Protein AF-0000000072409996 (afdb_homodimer)

pLDDT: mean 92.05, std 8.61, range [37.59, 98.31]

Foldseek 3Di:
DVVVVVVVVVVLLLVLLVVLQLVVLVPHALVPDWLVNSCVSSVHDSVVVVVPAPTSVRSVVVVLVVLLVVLLVLLQVDDLVVCVPPQRVSQLVVLVSCVVVVSVLLRCVHDNHDPVSVVSSLCSCCVRHQLNNLCVLAPPCVPVSVVLSVCLSVVVSVLSNVCSVVPVPDHSRVVSNVSSVVSNVVSNVPSDD/DVVVVVVVVVVLLLVLLVVLQLVVLVPHALVPDWLVSSCVSSVHDSVVVVVPADTSVRSVVVVLVVLLVVLLVLLQVDDLVVCVPPQRVSQLVVLVSCVVVVSVLLRCVHDNHDPVSVVSSLCSCCVRHQLNNLCVLPPPCVPVSVVLSVCLSVVVSVLSNVCSVVVVPDHSRVVSNVSSVVSNVVSNVPSDD

Solvent-accessible surface area (backbone atoms only — not comparable to full-atom values): 20558 Å² total; per-residue (Å²): 114,70,66,59,49,50,50,48,51,49,49,49,51,51,48,34,45,50,54,26,48,52,56,51,36,74,75,40,45,64,88,75,49,47,58,66,60,43,22,59,64,35,71,48,56,60,71,60,48,55,74,78,31,90,46,52,65,50,48,49,51,49,54,51,50,52,50,50,52,51,51,48,49,56,35,64,73,49,59,54,74,60,45,70,51,74,82,24,57,59,46,22,50,50,40,42,52,46,59,77,36,39,69,58,48,53,40,50,67,35,94,58,29,48,68,70,55,48,52,50,54,48,46,46,48,38,74,52,35,48,53,62,36,42,43,71,64,42,66,90,41,63,69,60,46,53,47,47,50,38,22,48,49,52,4,50,51,40,28,51,52,50,41,51,74,65,63,50,77,57,51,37,60,55,51,18,44,53,54,43,49,27,50,49,39,17,56,54,72,67,57,69,135,115,68,66,60,48,51,49,50,50,51,50,49,51,53,50,34,45,50,52,26,50,52,58,49,36,75,75,39,45,63,88,74,49,48,58,67,60,42,22,58,64,35,70,49,55,61,70,62,48,57,75,78,32,90,46,51,64,50,48,51,51,49,54,50,49,53,52,51,50,52,50,49,50,57,35,64,73,47,59,53,74,61,46,72,45,78,84,25,56,61,47,21,51,49,41,43,52,46,60,77,37,39,70,58,48,53,40,50,67,35,93,57,29,49,68,71,54,48,51,49,54,48,46,45,49,38,74,54,36,48,52,62,34,42,43,71,65,42,64,93,41,63,69,58,47,52,47,48,49,38,22,48,49,53,5,50,51,38,28,51,52,50,40,54,74,65,63,49,80,56,52,35,60,54,51,18,46,53,53,43,49,28,52,51,38,16,56,53,70,67,57,68,134

Organism: NCBI:txid2714355

Sequence (386 aa):
MHGTTIDRRVKKTKKQLRLALMHLMTQKSAKSISVRELAEQADINRSTFYIHYKDVNDLLLHLEDEMAERLSELCRRHDPKDSMTGGYPFLTDLYAFIQENADLCKVLLGGYGDRAYTERICRILRDDFIEAYLSLLCPGDREKIHYFCAFIVPGNLMLALRWLQDGTRESPEEIARFAGQFINSGVQSFAGRMHGTTIDRRVKKTKKQLRLALMHLMTQKSAKSISVRELAEQADINRSTFYIHYKDVNDLLLHLEDEMAERLSELCRRHDPKDSMTGGYPFLTDLYAFIQENADLCKVLLGGYGDRAYTERICRILRDDFIEAYLSLLCPGDREKIHYFCAFIVPGNLMLALRWLQDGTRESPEEIARFAGQFINSGVQSFAGR

Secondary structure (DSSP, 8-state):
-HHHHHHHHHHHHHHHHHHHHHHHTTTS-GGG--HHHHHHHHT--HHHHHHH-SSHHHHHHHHHHHHHHHHHHHHHTS-GGGGSSTT-HHHHHHHHHHHHTHHHHHHHSSTTS-HHHHHHHHHHHIIIIIHHHHHHHSTT-HHHHHHHHHHHHHHHHHHHHHHHHTT--S-HHHHHHHHHHHHHHHHHTTS--/-HHHHHHHHHHHHHHHHHHHHHHHTTTS-GGG--HHHHHHHHT--HHHHHHH-SSHHHHHHHHHHHHHHHHHHHHHTS-GGGGGSTT-HHHHHHHHHHHHTHHHHHHHSSTTS-HHHHHHHHHHHIIIIIHHHHHHHSTT-HHHHHHHHHHHHHHHHHHHHHHHHTT--S-HHHHHHHHHHHHHHHHHTTS--

Radius of gyration: 23.75 Å; Cα contacts (8 Å, |Δi|>4): 408; chains: 2; bounding box: 60×83×44 Å

Nearest PDB structures (foldseek):
  3qpl-assembly1_A  TM=6.590E-01  e=5.597E-03  Mycobacterium tuberculosis
  5ydp-assembly1_A  TM=4.811E-01  e=1.590E-03  Dietzia sp. DQ12-45-1b
  6sy6-assembly1_A  TM=4.920E-01  e=2.634E-02  Escherichia coli
  3zqg-assembly1_A  TM=4.413E-01  e=1.157E-02  Escherichia coli
  1a6i-assembly1_A-2  TM=4.061E-01  e=1.102E-02  Escherichia coli

InterPro domains:
  IPR009057 Homedomain-like superfamily [SSF46689] (7-74)
  IPR039532 Transcriptional regulator TetR, C-terminal, Firmicutes type [PF14278] (89-184)
  IPR050624 Nucleoid occlusion factor SlmA/HTH-type transcriptional regulator [PTHR43479] (5-189)

Structure (mmCIF, N/CA/C/O backbone):
data_AF-0000000072409996-model_v1
#
loop_
_entity.id
_entity.type
_entity.pdbx_description
1 polymer 'TetR family transcriptional regulator'
#
loop_
_atom_site.group_PDB
_atom_site.id
_atom_site.type_symbol
_atom_site.label_atom_id
_atom_site.label_alt_id
_atom_site.label_comp_id
_atom_site.label_asym_id
_atom_site.label_entity_id
_atom_site.label_seq_id
_atom_site.pdbx_PDB_ins_code
_atom_site.Cartn_x
_atom_site.Cartn_y
_atom_site.Cartn_z
_atom_site.occupancy
_atom_site.B_iso_or_equiv
_atom_site.auth_seq_id
_atom_site.auth_comp_id
_atom_site.auth_asym_id
_atom_site.auth_atom_id
_atom_site.pdbx_PDB_model_num
ATOM 1 N N . MET A 1 1 ? -12.516 -43.5 -17.672 1 54 1 MET A N 1
ATOM 2 C CA . MET A 1 1 ? -12.781 -42.625 -18.812 1 54 1 MET A CA 1
ATOM 3 C C . MET A 1 1 ? -13.789 -41.531 -18.453 1 54 1 MET A C 1
ATOM 5 O O . MET A 1 1 ? -13.656 -40.406 -18.891 1 54 1 MET A O 1
ATOM 9 N N . HIS A 1 2 ? -14.93 -41.812 -17.672 1 60.34 2 HIS A N 1
ATOM 10 C CA . HIS A 1 2 ? -15.977 -40.906 -17.219 1 60.34 2 HIS A CA 1
ATOM 11 C C . HIS A 1 2 ? -15.438 -39.906 -16.188 1 60.34 2 HIS A C 1
ATOM 13 O O . HIS A 1 2 ? -15.758 -38.719 -16.25 1 60.34 2 HIS A O 1
ATOM 19 N N . GLY A 1 3 ? -14.531 -40.406 -15.367 1 62.22 3 GLY A N 1
ATOM 20 C CA . GLY A 1 3 ? -13.914 -39.562 -14.344 1 62.22 3 GLY A CA 1
ATOM 21 C C . GLY A 1 3 ? -13.039 -38.469 -14.906 1 62.22 3 GLY A C 1
ATOM 22 O O . GLY A 1 3 ? -13.07 -37.344 -14.414 1 62.22 3 GLY A O 1
ATOM 23 N N . THR A 1 4 ? -12.328 -38.844 -15.93 1 70.31 4 THR A N 1
ATOM 24 C CA . THR A 1 4 ? -11.414 -37.906 -16.562 1 70.31 4 THR A CA 1
ATOM 25 C C . THR A 1 4 ? -12.18 -36.812 -17.312 1 70.31 4 THR A C 1
ATOM 27 O O . THR A 1 4 ? -11.781 -35.656 -17.312 1 70.31 4 THR A O 1
ATOM 30 N N . THR A 1 5 ? -13.242 -37.281 -17.938 1 71.88 5 THR A N 1
ATOM 31 C CA . THR A 1 5 ? -14.047 -36.344 -18.703 1 71.88 5 THR A CA 1
ATOM 32 C C . THR A 1 5 ? -14.75 -35.344 -17.781 1 71.88 5 THR A C 1
ATOM 34 O O . THR A 1 5 ? -14.82 -34.156 -18.078 1 71.88 5 THR A O 1
ATOM 37 N N . ILE A 1 6 ? -15.25 -35.906 -16.672 1 71.19 6 ILE A N 1
ATOM 38 C CA . ILE A 1 6 ? -15.93 -35.062 -15.688 1 71.19 6 ILE A CA 1
ATOM 39 C C . ILE A 1 6 ? -14.953 -34.031 -15.125 1 71.19 6 ILE A C 1
ATOM 41 O O . ILE A 1 6 ? -15.297 -32.844 -14.977 1 71.19 6 ILE A O 1
ATOM 45 N N . ASP A 1 7 ? -13.844 -34.562 -15.016 1 79.38 7 ASP A N 1
ATOM 46 C CA . ASP A 1 7 ? -12.797 -33.719 -14.469 1 79.38 7 ASP A CA 1
ATOM 47 C C . ASP A 1 7 ? -12.469 -32.562 -15.43 1 79.38 7 ASP A C 1
ATOM 49 O O . ASP A 1 7 ? -12.32 -31.422 -15.016 1 79.38 7 ASP A O 1
ATOM 53 N N . ARG A 1 8 ? -12.516 -32.938 -16.719 1 86.06 8 ARG A N 1
ATOM 54 C CA . ARG A 1 8 ? -12.227 -31.922 -17.734 1 86.06 8 ARG A CA 1
ATOM 55 C C . ARG A 1 8 ? -13.352 -30.906 -17.828 1 86.06 8 ARG A C 1
ATOM 57 O O . ARG A 1 8 ? -13.094 -29.703 -18.031 1 86.06 8 ARG A O 1
ATOM 64 N N . ARG A 1 9 ? -14.539 -31.375 -17.75 1 88 9 ARG A N 1
ATOM 65 C CA . ARG A 1 9 ? -15.688 -30.469 -17.828 1 88 9 ARG A CA 1
ATOM 66 C C . ARG A 1 9 ? -15.703 -29.516 -16.641 1 88 9 ARG A C 1
ATOM 68 O O . ARG A 1 9 ? -16.016 -28.328 -16.797 1 88 9 ARG A O 1
ATOM 75 N N . VAL A 1 10 ? -15.398 -30.094 -15.547 1 90.31 10 VAL A N 1
ATOM 76 C CA . VAL A 1 10 ? -15.375 -29.281 -14.328 1 90.31 10 VAL A CA 1
ATOM 77 C C . VAL A 1 10 ? -14.297 -28.203 -14.445 1 90.31 10 VAL A C 1
ATOM 79 O O . VAL A 1 10 ? -14.531 -27.047 -14.125 1 90.31 10 VAL A O 1
ATOM 82 N N . LYS A 1 11 ? -13.188 -28.625 -14.969 1 92.25 11 LYS A N 1
ATOM 83 C CA . LYS A 1 11 ? -12.086 -27.688 -15.141 1 92.25 11 LYS A CA 1
ATOM 84 C C . LYS A 1 11 ? -12.453 -26.594 -16.125 1 92.25 11 LYS A C 1
ATOM 86 O O . LYS A 1 11 ? -12.109 -25.422 -15.922 1 92.25 11 LYS A O 1
ATOM 91 N N . LYS A 1 12 ? -13.102 -27 -17.141 1 93.44 12 LYS A N 1
ATOM 92 C CA . LYS A 1 12 ? -13.539 -26.031 -18.141 1 93.44 12 LYS A CA 1
ATOM 93 C C . LYS A 1 12 ? -14.516 -25.031 -17.531 1 93.44 12 LYS A C 1
ATOM 95 O O . LYS A 1 12 ? -14.383 -23.828 -17.734 1 93.44 12 LYS A O 1
ATOM 100 N N . THR A 1 13 ? -15.469 -25.562 -16.781 1 94.19 13 THR A N 1
ATOM 101 C CA . THR A 1 13 ? -16.469 -24.719 -16.141 1 94.19 13 THR A CA 1
ATOM 102 C C . THR A 1 13 ? -15.797 -23.734 -15.188 1 94.19 13 THR A C 1
ATOM 104 O O . THR A 1 13 ? -16.109 -22.531 -15.203 1 94.19 13 THR A O 1
ATOM 107 N N . LYS A 1 14 ? -14.891 -24.219 -14.438 1 94.5 14 LYS A N 1
ATOM 108 C CA . LYS A 1 14 ? -14.211 -23.375 -13.469 1 94.5 14 LYS A CA 1
ATOM 109 C C . LYS A 1 14 ? -13.406 -22.281 -14.172 1 94.5 14 LYS A C 1
ATOM 111 O O . LYS A 1 14 ? -13.375 -21.125 -13.711 1 94.5 14 LYS A O 1
ATOM 116 N N . LYS A 1 15 ? -12.82 -22.641 -15.242 1 94.62 15 LYS A N 1
ATOM 117 C CA . LYS A 1 15 ? -12.062 -21.672 -16.016 1 94.62 15 LYS A CA 1
ATOM 118 C C . LYS A 1 15 ? -12.984 -20.594 -16.594 1 94.62 15 LYS A C 1
ATOM 120 O O . LYS A 1 15 ? -12.656 -19.406 -16.578 1 94.62 15 LYS A O 1
ATOM 125 N N . GLN A 1 16 ? -14.062 -21 -17.094 1 96.19 16 GLN A N 1
ATOM 126 C CA . GLN A 1 16 ? -15.039 -20.078 -17.656 1 96.19 16 GLN A CA 1
ATOM 127 C C . GLN A 1 16 ? -15.555 -19.109 -16.594 1 96.19 16 GLN A C 1
ATOM 129 O O . GLN A 1 16 ? -15.688 -17.906 -16.859 1 96.19 16 GLN A O 1
ATOM 134 N N . LEU A 1 17 ? -15.828 -19.641 -15.477 1 96.25 17 LEU A N 1
ATOM 135 C CA . LEU A 1 17 ? -16.344 -18.828 -14.375 1 96.25 17 LEU A CA 1
ATOM 136 C C . LEU A 1 17 ? -15.281 -17.844 -13.891 1 96.25 17 LEU A C 1
ATOM 138 O O . LEU A 1 17 ? -15.594 -16.688 -13.609 1 96.25 17 LEU A O 1
ATOM 142 N N . ARG A 1 18 ? -14.109 -18.328 -13.805 1 94.88 18 ARG A N 1
ATOM 143 C CA . ARG A 1 18 ? -13 -17.469 -13.414 1 94.88 18 ARG A CA 1
ATOM 144 C C . ARG A 1 18 ? -12.859 -16.297 -14.383 1 94.88 18 ARG A C 1
ATOM 146 O O . ARG A 1 18 ? -12.797 -15.133 -13.953 1 94.88 18 ARG A O 1
ATOM 153 N N . LEU A 1 19 ? -12.859 -16.594 -15.625 1 95 19 LEU A N 1
ATOM 154 C CA . LEU A 1 19 ? -12.68 -15.562 -16.641 1 95 19 LEU A CA 1
ATOM 155 C C . LEU A 1 19 ? -13.836 -14.57 -16.641 1 95 19 LEU A C 1
ATOM 157 O O . LEU A 1 19 ? -13.625 -13.359 -16.75 1 95 19 LEU A O 1
ATOM 161 N N . ALA A 1 20 ? -14.961 -15.102 -16.469 1 96.62 20 ALA A N 1
ATOM 162 C CA . ALA A 1 20 ? -16.156 -14.258 -16.422 1 96.62 20 ALA A CA 1
ATOM 163 C C . ALA A 1 20 ? -16.125 -13.328 -15.219 1 96.62 20 ALA A C 1
ATOM 165 O O . ALA A 1 20 ? -16.406 -12.133 -15.336 1 96.62 20 ALA A O 1
ATOM 166 N N . LEU A 1 21 ? -15.805 -13.891 -14.078 1 95.88 21 LEU A N 1
ATOM 167 C CA . LEU A 1 21 ? -15.758 -13.086 -12.859 1 95.88 21 LEU A CA 1
ATOM 168 C C . LEU A 1 21 ? -14.703 -12 -12.961 1 95.88 21 LEU A C 1
ATOM 170 O O . LEU A 1 21 ? -14.945 -10.844 -12.602 1 95.88 21 LEU A O 1
ATOM 174 N N . MET A 1 22 ? -13.555 -12.328 -13.453 1 93.31 22 MET A N 1
ATOM 175 C CA . MET A 1 22 ? -12.477 -11.352 -13.602 1 93.31 22 MET A CA 1
ATOM 176 C C . MET A 1 22 ? -12.883 -10.234 -14.555 1 93.31 22 MET A C 1
ATOM 178 O O . MET A 1 22 ? -12.602 -9.062 -14.297 1 93.31 22 MET A O 1
ATOM 182 N N . HIS A 1 23 ? -13.516 -10.602 -15.586 1 94.12 23 HIS A N 1
ATOM 183 C CA . HIS A 1 23 ? -13.992 -9.602 -16.531 1 94.12 23 HIS A CA 1
ATOM 184 C C . HIS A 1 23 ? -14.992 -8.656 -15.883 1 94.12 23 HIS A C 1
ATOM 186 O O . HIS A 1 23 ? -14.859 -7.434 -15.992 1 94.12 23 HIS A O 1
ATOM 192 N N . LEU A 1 24 ? -15.922 -9.18 -15.188 1 95.62 24 LEU A N 1
ATOM 193 C CA . LEU A 1 24 ? -16.953 -8.375 -14.562 1 95.62 24 LEU A CA 1
ATOM 194 C C . LEU A 1 24 ? -16.375 -7.48 -13.477 1 95.62 24 LEU A C 1
ATOM 196 O O . LEU A 1 24 ? -16.797 -6.332 -13.312 1 95.62 24 LEU A O 1
ATOM 200 N N . MET A 1 25 ? -15.398 -7.992 -12.836 1 93.75 25 MET A N 1
ATOM 201 C CA . MET A 1 25 ? -14.812 -7.266 -11.711 1 93.75 25 MET A CA 1
ATOM 202 C C . MET A 1 25 ? -13.906 -6.145 -12.203 1 93.75 25 MET A C 1
ATOM 204 O O . MET A 1 25 ? -13.414 -5.344 -11.406 1 93.75 25 MET A O 1
ATOM 208 N N . THR A 1 26 ? -13.641 -6.051 -13.484 1 89.62 26 THR A N 1
ATOM 209 C CA . THR A 1 26 ? -12.961 -4.879 -14.031 1 89.62 26 THR A CA 1
ATOM 210 C C . THR A 1 26 ? -13.914 -3.686 -14.086 1 89.62 26 THR A C 1
ATOM 212 O O . THR A 1 26 ? -13.477 -2.543 -14.242 1 89.62 26 THR A O 1
ATOM 215 N N . GLN A 1 27 ? -15.172 -3.977 -13.82 1 90.69 27 GLN A N 1
ATOM 216 C CA . GLN A 1 27 ? -16.188 -2.945 -14.016 1 90.69 27 GLN A CA 1
ATOM 217 C C . GLN A 1 27 ? -16.906 -2.629 -12.711 1 90.69 27 GLN A C 1
ATOM 219 O O . GLN A 1 27 ? -17.422 -1.524 -12.531 1 90.69 27 GLN A O 1
ATOM 224 N N . LYS A 1 28 ? -17 -3.584 -11.898 1 90.94 28 LYS A N 1
ATOM 225 C CA . LYS A 1 28 ? -17.75 -3.408 -10.656 1 90.94 28 LYS A CA 1
ATOM 226 C C . LYS A 1 28 ? -17.266 -4.367 -9.578 1 90.94 28 LYS A C 1
ATOM 228 O O . LYS A 1 28 ? -16.516 -5.305 -9.859 1 90.94 28 LYS A O 1
ATOM 233 N N . SER A 1 29 ? -17.734 -4.113 -8.359 1 89.62 29 SER A N 1
ATOM 234 C CA . SER A 1 29 ? -17.344 -4.953 -7.227 1 89.62 29 SER A CA 1
ATOM 235 C C . SER A 1 29 ? -18.047 -6.309 -7.289 1 89.62 29 SER A C 1
ATOM 237 O O . SER A 1 29 ? -19.141 -6.426 -7.844 1 89.62 29 SER A O 1
ATOM 239 N N . ALA A 1 30 ? -17.406 -7.234 -6.66 1 92.06 30 ALA A N 1
ATOM 240 C CA . ALA A 1 30 ? -17.953 -8.586 -6.637 1 92.06 30 ALA A CA 1
ATOM 241 C C . ALA A 1 30 ? -19.344 -8.602 -5.996 1 92.06 30 ALA A C 1
ATOM 243 O O . ALA A 1 30 ? -20.219 -9.375 -6.398 1 92.06 30 ALA A O 1
ATOM 244 N N . LYS A 1 31 ? -19.516 -7.75 -5.035 1 90.44 31 LYS A N 1
ATOM 245 C CA . LYS A 1 31 ? -20.766 -7.703 -4.281 1 90.44 31 LYS A CA 1
ATOM 246 C C . LYS A 1 31 ? -21.922 -7.277 -5.172 1 90.44 31 LYS A C 1
ATOM 248 O O . LYS A 1 31 ? -23.078 -7.559 -4.863 1 90.44 31 LYS A O 1
ATOM 253 N N . SER A 1 32 ? -21.625 -6.648 -6.199 1 94.56 32 SER A N 1
ATOM 254 C CA . SER A 1 32 ? -22.656 -6.129 -7.086 1 94.56 32 SER A CA 1
ATOM 255 C C . SER A 1 32 ? -22.922 -7.082 -8.25 1 94.56 32 SER A C 1
ATOM 257 O O . SER A 1 32 ? -23.734 -6.785 -9.133 1 94.56 32 SER A O 1
ATOM 259 N N . ILE A 1 33 ? -22.266 -8.172 -8.297 1 96.75 33 ILE A N 1
ATOM 260 C CA . ILE A 1 33 ? -22.406 -9.133 -9.391 1 96.75 33 ILE A CA 1
ATOM 261 C C . ILE A 1 33 ? -23.359 -10.25 -8.977 1 96.75 33 ILE A C 1
ATOM 263 O O . ILE A 1 33 ? -23.156 -10.906 -7.957 1 96.75 33 ILE A O 1
ATOM 267 N N . SER A 1 34 ? -24.391 -10.484 -9.773 1 97.06 34 SER A N 1
ATOM 268 C CA . SER A 1 34 ? -25.312 -11.57 -9.492 1 97.06 34 SER A CA 1
ATOM 269 C C . SER A 1 34 ? -24.859 -12.867 -10.148 1 97.06 34 SER A C 1
ATOM 271 O O . SER A 1 34 ? -24.094 -12.852 -11.109 1 97.06 34 SER A O 1
ATOM 273 N N . VAL A 1 35 ? -25.453 -13.938 -9.633 1 97.56 35 VAL A N 1
ATOM 274 C CA . VAL A 1 35 ? -25.156 -15.242 -10.227 1 97.56 35 VAL A CA 1
ATOM 275 C C . VAL A 1 35 ? -25.688 -15.281 -11.656 1 97.56 35 VAL A C 1
ATOM 277 O O . VAL A 1 35 ? -25.047 -15.852 -12.547 1 97.56 35 VAL A O 1
ATOM 280 N N . ARG A 1 36 ? -26.812 -14.68 -11.836 1 97.38 36 ARG A N 1
ATOM 281 C CA . ARG A 1 36 ? -27.391 -14.625 -13.18 1 97.38 36 ARG A CA 1
ATOM 282 C C . ARG A 1 36 ? -26.453 -13.938 -14.156 1 97.38 36 ARG A C 1
ATOM 284 O O . ARG A 1 36 ? -26.141 -14.484 -15.219 1 97.38 36 ARG A O 1
ATOM 291 N N . GLU A 1 37 ? -26 -12.836 -13.789 1 97.62 37 GLU A N 1
ATOM 292 C CA . GLU A 1 37 ? -25.094 -12.055 -14.625 1 97.62 37 GLU A CA 1
ATOM 293 C C . GLU A 1 37 ? -23.797 -12.812 -14.883 1 97.62 37 GLU A C 1
ATOM 295 O O . GLU A 1 37 ? -23.281 -12.812 -16 1 97.62 37 GLU A O 1
ATOM 300 N N . LEU A 1 38 ? -23.297 -13.453 -13.891 1 98.06 38 LEU A N 1
ATOM 301 C CA . LEU A 1 38 ? -22.047 -14.203 -13.992 1 98.06 38 LEU A CA 1
ATOM 302 C C . LEU A 1 38 ? -22.203 -15.414 -14.906 1 98.06 38 LEU A C 1
ATOM 304 O O . LEU A 1 38 ? -21.359 -15.656 -15.766 1 98.06 38 LEU A O 1
ATOM 308 N N . ALA A 1 39 ? -23.281 -16.125 -14.688 1 97.56 39 ALA A N 1
ATOM 309 C CA . ALA A 1 39 ? -23.547 -17.312 -15.5 1 97.56 39 ALA A CA 1
ATOM 310 C C . ALA A 1 39 ? -23.703 -16.922 -16.969 1 97.56 39 ALA A C 1
ATOM 312 O O . ALA A 1 39 ? -23.188 -17.625 -17.859 1 97.56 39 ALA A O 1
ATOM 313 N N . GLU A 1 40 ? -24.375 -15.859 -17.234 1 97.69 40 GLU A N 1
ATOM 314 C CA . GLU A 1 40 ? -24.547 -15.375 -18.594 1 97.69 40 GLU A CA 1
ATOM 315 C C . GLU A 1 40 ? -23.203 -15.008 -19.234 1 97.69 40 GLU A C 1
ATOM 317 O O . GLU A 1 40 ? -22.922 -15.383 -20.359 1 97.69 40 GLU A O 1
ATOM 322 N N . GLN A 1 41 ? -22.406 -14.328 -18.453 1 97.06 41 GLN A N 1
ATOM 323 C CA . GLN A 1 41 ? -21.078 -13.938 -18.938 1 97.06 41 GLN A CA 1
ATOM 324 C C . GLN A 1 41 ? -20.219 -15.164 -19.219 1 97.06 41 GLN A C 1
ATOM 326 O O . GLN A 1 41 ? -19.422 -15.156 -20.156 1 97.06 41 GLN A O 1
ATOM 331 N N . ALA A 1 42 ? -20.328 -16.172 -18.453 1 97.31 42 ALA A N 1
ATOM 332 C CA . ALA A 1 42 ? -19.531 -17.375 -18.562 1 97.31 42 ALA A CA 1
ATOM 333 C C . ALA A 1 42 ? -20.125 -18.344 -19.578 1 97.31 42 ALA A C 1
ATOM 335 O O . ALA A 1 42 ? -19.516 -19.375 -19.906 1 97.31 42 ALA A O 1
ATOM 336 N N . ASP A 1 43 ? -21.312 -18.031 -20.031 1 96.88 43 ASP A N 1
ATOM 337 C CA . ASP A 1 43 ? -22.047 -18.875 -20.969 1 96.88 43 ASP A CA 1
ATOM 338 C C . ASP A 1 43 ? -22.312 -20.266 -20.375 1 96.88 43 ASP A C 1
ATOM 340 O O . ASP A 1 43 ? -21.969 -21.281 -20.984 1 96.88 43 ASP A O 1
ATOM 344 N N . ILE A 1 44 ? -22.812 -20.234 -19.188 1 96 44 ILE A N 1
ATOM 345 C CA . ILE A 1 44 ? -23.219 -21.469 -18.531 1 96 44 ILE A CA 1
ATOM 346 C C . ILE A 1 44 ? -24.594 -21.297 -17.891 1 96 44 ILE A C 1
ATOM 348 O O . ILE A 1 44 ? -25.078 -20.172 -17.734 1 96 44 ILE A O 1
ATOM 352 N N . ASN A 1 45 ? -25.188 -22.438 -17.531 1 94.19 45 ASN A N 1
ATOM 353 C CA . ASN A 1 45 ? -26.453 -22.406 -16.797 1 94.19 45 ASN A CA 1
ATOM 354 C C . ASN A 1 45 ? -26.234 -22.094 -15.32 1 94.19 45 ASN A C 1
ATOM 356 O O . ASN A 1 45 ? -25.25 -22.531 -14.727 1 94.19 45 ASN A O 1
ATOM 360 N N . ARG A 1 46 ? -27.219 -21.453 -14.742 1 95.19 46 ARG A N 1
ATOM 361 C CA . ARG A 1 46 ? -27.156 -21.125 -13.32 1 95.19 46 ARG A CA 1
ATOM 362 C C . ARG A 1 46 ? -27.062 -22.391 -12.477 1 95.19 46 ARG A C 1
ATOM 364 O O 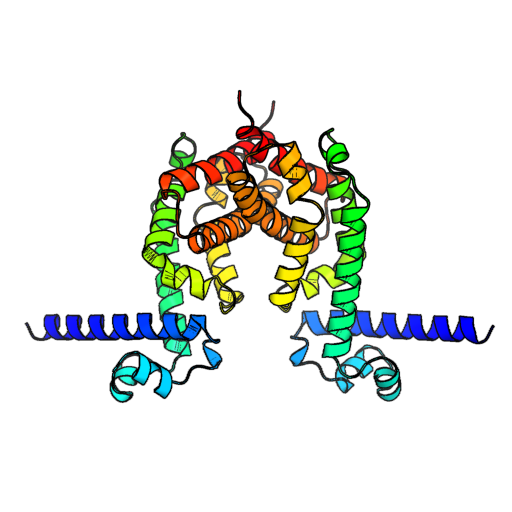. ARG A 1 46 ? -26.406 -22.406 -11.438 1 95.19 46 ARG A O 1
ATOM 371 N N . SER A 1 47 ? -27.781 -23.406 -12.961 1 95.31 47 SER A N 1
ATOM 372 C CA . SER A 1 47 ? -27.766 -24.656 -12.211 1 95.31 47 SER A CA 1
ATOM 373 C C . SER A 1 47 ? -26.359 -25.25 -12.148 1 95.31 47 SER A C 1
ATOM 375 O O . SER A 1 47 ? -25.984 -25.844 -11.141 1 95.31 47 SER A O 1
ATOM 377 N N . THR A 1 48 ? -25.672 -25.094 -13.18 1 95 48 THR A N 1
ATOM 378 C CA . THR A 1 48 ? -24.281 -25.547 -13.242 1 95 48 THR A CA 1
ATOM 379 C C . THR A 1 48 ? -23.406 -24.781 -12.25 1 95 48 THR A C 1
ATOM 381 O O . THR A 1 48 ? -22.531 -25.359 -11.602 1 95 48 THR A O 1
ATOM 384 N N . PHE A 1 49 ? -23.703 -23.469 -12.133 1 97.31 49 PHE A N 1
ATOM 385 C CA . PHE A 1 49 ? -22.969 -22.641 -11.172 1 97.31 49 PHE A CA 1
ATOM 386 C C . PHE A 1 49 ? -23.109 -23.203 -9.758 1 97.31 49 PHE A C 1
ATOM 388 O O . PHE A 1 49 ? -22.125 -23.328 -9.031 1 97.31 49 PHE A O 1
ATOM 395 N N . TYR A 1 50 ? -24.297 -23.594 -9.391 1 96 50 TYR A N 1
ATOM 396 C CA . TYR A 1 50 ? -24.625 -23.969 -8.023 1 96 50 TYR A CA 1
ATOM 397 C C . TYR A 1 50 ? -24.047 -25.344 -7.691 1 96 50 TYR A C 1
ATOM 399 O O . TYR A 1 50 ? -23.984 -25.734 -6.523 1 96 50 TYR A O 1
ATOM 407 N N . ILE A 1 51 ? -23.656 -26.062 -8.68 1 95.69 51 ILE A N 1
ATOM 408 C CA . ILE A 1 51 ? -22.953 -27.328 -8.477 1 95.69 51 ILE A CA 1
ATOM 409 C C . ILE A 1 51 ? -21.578 -27.062 -7.848 1 95.69 51 ILE A C 1
ATOM 411 O O . ILE A 1 51 ? -21.094 -27.859 -7.055 1 95.69 51 ILE A O 1
ATOM 415 N N . HIS A 1 52 ? -21.078 -25.891 -8.164 1 95.69 52 HIS A N 1
ATOM 416 C CA . HIS A 1 52 ? -19.688 -25.625 -7.812 1 95.69 52 HIS A CA 1
ATOM 417 C C . HIS A 1 52 ? -19.578 -24.609 -6.688 1 95.69 52 HIS A C 1
ATOM 419 O O . HIS A 1 52 ? -18.656 -24.656 -5.871 1 95.69 52 HIS A O 1
ATOM 425 N N . TYR A 1 53 ? -20.531 -23.656 -6.707 1 97.19 53 TYR A N 1
ATOM 426 C CA . TYR A 1 53 ? -20.422 -22.547 -5.766 1 97.19 53 TYR A CA 1
ATOM 427 C C . TYR A 1 53 ? -21.797 -22.156 -5.223 1 97.19 53 TYR A C 1
ATOM 429 O O . TYR A 1 53 ? -22.812 -22.359 -5.887 1 97.19 53 TYR A O 1
ATOM 437 N N . LYS A 1 54 ? -21.719 -21.469 -4.012 1 97.5 54 LYS A N 1
ATOM 438 C CA . LYS A 1 54 ? -22.953 -21.047 -3.363 1 97.5 54 LYS A CA 1
ATOM 439 C C . LYS A 1 54 ? -23.422 -19.703 -3.906 1 97.5 54 LYS A C 1
ATOM 441 O O . LYS A 1 54 ? -24.625 -19.469 -4.055 1 97.5 54 LYS A O 1
ATOM 446 N N . ASP A 1 55 ? -22.547 -18.797 -4.133 1 97.06 55 ASP A N 1
ATOM 447 C CA . ASP A 1 55 ? -22.781 -17.469 -4.656 1 97.06 55 ASP A CA 1
ATOM 448 C C . ASP A 1 55 ? -21.484 -16.859 -5.219 1 97.06 55 ASP A C 1
ATOM 450 O O . ASP A 1 55 ? -20.453 -17.531 -5.266 1 97.06 55 ASP A O 1
ATOM 454 N N . VAL A 1 56 ? -21.562 -15.719 -5.664 1 97 56 VAL A N 1
ATOM 455 C CA . VAL A 1 56 ? -20.438 -15.07 -6.32 1 97 56 VAL A CA 1
ATOM 456 C C . VAL A 1 56 ? -19.297 -14.867 -5.32 1 97 56 VAL A C 1
ATOM 458 O O . VAL A 1 56 ? -18.125 -15.031 -5.668 1 97 56 VAL A O 1
ATOM 461 N N . ASN A 1 57 ? -19.656 -14.547 -4.133 1 95.62 57 ASN A N 1
ATOM 462 C CA . ASN A 1 57 ? -18.641 -14.367 -3.104 1 95.62 57 ASN A CA 1
ATOM 463 C C . ASN A 1 57 ? -17.906 -15.68 -2.812 1 95.62 57 ASN A C 1
ATOM 465 O O . ASN A 1 57 ? -16.703 -15.672 -2.559 1 95.62 57 ASN A O 1
ATOM 469 N N . ASP A 1 58 ? -18.594 -16.656 -2.811 1 97.12 58 ASP A N 1
ATOM 470 C CA . ASP A 1 58 ? -17.984 -17.953 -2.604 1 97.12 58 ASP A CA 1
ATOM 471 C C . ASP A 1 58 ? -16.953 -18.266 -3.68 1 97.12 58 ASP A C 1
ATOM 473 O O . ASP A 1 58 ? -15.852 -18.734 -3.377 1 97.12 58 ASP A O 1
ATOM 477 N N . LEU A 1 59 ? -17.312 -18.062 -4.902 1 97.31 59 LEU A N 1
ATOM 478 C CA . LEU A 1 59 ? -16.375 -18.234 -6.008 1 97.31 59 LEU A CA 1
ATOM 479 C C . LEU A 1 59 ? -15.148 -17.344 -5.812 1 97.31 59 LEU A C 1
ATOM 481 O O . LEU A 1 59 ? -14.016 -17.812 -5.953 1 97.31 59 LEU A O 1
ATOM 485 N N . LEU A 1 60 ? -15.352 -16.094 -5.457 1 96.12 60 LEU A N 1
ATOM 486 C CA . LEU A 1 60 ? -14.258 -15.156 -5.242 1 96.12 60 LEU A CA 1
ATOM 487 C C . LEU A 1 60 ? -13.312 -15.664 -4.152 1 96.12 60 LEU A C 1
ATOM 489 O O . LEU A 1 60 ? -12.094 -15.656 -4.332 1 96.12 60 LEU A O 1
ATOM 493 N N . LEU A 1 61 ? -13.883 -16.078 -3.082 1 95.81 61 LEU A N 1
ATOM 494 C CA . LEU A 1 61 ? -13.086 -16.562 -1.958 1 95.81 61 LEU A CA 1
ATOM 495 C C . LEU A 1 61 ? -12.258 -17.781 -2.361 1 95.81 61 LEU A C 1
ATOM 497 O O . LEU A 1 61 ? -11.109 -17.922 -1.932 1 95.81 61 LEU A O 1
ATOM 501 N N . HIS A 1 62 ? -12.82 -18.594 -3.154 1 96.38 62 HIS A N 1
ATOM 502 C CA . HIS A 1 62 ? -12.094 -19.75 -3.641 1 96.38 62 HIS A CA 1
ATOM 503 C C . HIS A 1 62 ? -10.898 -19.344 -4.488 1 96.38 62 HIS A C 1
ATOM 505 O O . HIS A 1 62 ? -9.812 -19.906 -4.352 1 96.38 62 HIS A O 1
ATOM 511 N N . LEU A 1 63 ? -11.109 -18.438 -5.371 1 95.56 63 LEU A N 1
ATOM 512 C CA . LEU A 1 63 ? -10.031 -17.953 -6.219 1 95.56 63 LEU A CA 1
ATOM 513 C C . LEU A 1 63 ? -8.938 -17.297 -5.379 1 95.56 63 LEU A C 1
ATOM 515 O O . LEU A 1 63 ? -7.746 -17.531 -5.609 1 95.56 63 LEU A O 1
ATOM 519 N N . GLU A 1 64 ? -9.312 -16.516 -4.418 1 95.94 64 GLU A N 1
ATOM 520 C CA . GLU A 1 64 ? -8.375 -15.867 -3.506 1 95.94 64 GLU A CA 1
ATOM 521 C C . GLU A 1 64 ? -7.562 -16.891 -2.729 1 95.94 64 GLU A C 1
ATOM 523 O O . GLU A 1 64 ? -6.34 -16.766 -2.611 1 95.94 64 GLU A O 1
ATOM 528 N N . ASP A 1 65 ? -8.281 -17.875 -2.227 1 96.94 65 ASP A N 1
ATOM 529 C CA . ASP A 1 65 ? -7.629 -18.922 -1.447 1 96.94 65 ASP A CA 1
ATOM 530 C C . ASP A 1 65 ? -6.605 -19.688 -2.291 1 96.94 65 ASP A C 1
ATOM 532 O O . ASP A 1 65 ? -5.492 -19.953 -1.831 1 96.94 65 ASP A O 1
ATOM 536 N N . GLU A 1 66 ? -7.016 -20.016 -3.449 1 95.75 66 GLU A N 1
ATOM 537 C CA . GLU A 1 66 ? -6.117 -20.719 -4.352 1 95.75 66 GLU A CA 1
ATOM 538 C C . GLU A 1 66 ? -4.859 -19.906 -4.633 1 95.75 66 GLU A C 1
ATOM 540 O O . GLU A 1 66 ? -3.746 -20.438 -4.586 1 95.75 66 GLU A O 1
ATOM 545 N N . MET A 1 67 ? -5.016 -18.688 -4.941 1 95.88 67 MET A N 1
ATOM 546 C CA . MET A 1 67 ? -3.891 -17.812 -5.234 1 95.88 67 MET A CA 1
ATOM 547 C C . MET A 1 67 ? -2.984 -17.656 -4.016 1 95.88 67 MET A C 1
ATOM 549 O O . MET A 1 67 ? -1.759 -17.688 -4.145 1 95.88 67 MET A O 1
ATOM 553 N N . ALA A 1 68 ? -3.605 -17.469 -2.893 1 97.12 68 ALA A N 1
ATOM 554 C CA . ALA A 1 68 ? -2.846 -17.328 -1.652 1 97.12 68 ALA A CA 1
ATOM 555 C C . ALA A 1 68 ? -2.023 -18.578 -1.363 1 97.12 68 ALA A C 1
ATOM 557 O O . ALA A 1 68 ? -0.863 -18.484 -0.955 1 97.12 68 ALA A O 1
ATOM 558 N N . GLU A 1 69 ? -2.613 -19.688 -1.552 1 97.38 69 GLU A N 1
ATOM 559 C CA . GLU A 1 69 ? -1.921 -20.953 -1.319 1 97.38 69 GLU A CA 1
ATOM 560 C C . GLU A 1 69 ? -0.734 -21.109 -2.266 1 97.38 69 GLU A C 1
ATOM 562 O O . GLU A 1 69 ? 0.342 -21.547 -1.851 1 97.38 69 GLU A O 1
ATOM 567 N N . ARG A 1 70 ? -0.959 -20.812 -3.482 1 97.25 70 ARG A N 1
ATOM 568 C CA . ARG A 1 70 ? 0.112 -20.906 -4.469 1 97.25 70 ARG A CA 1
ATOM 569 C C . ARG A 1 70 ? 1.245 -19.938 -4.137 1 97.25 70 ARG A C 1
ATOM 571 O O . ARG A 1 70 ? 2.418 -20.25 -4.336 1 97.25 70 ARG A O 1
ATOM 578 N N . LEU A 1 71 ? 0.927 -18.781 -3.678 1 97.75 71 LEU A N 1
ATOM 579 C CA . LEU A 1 71 ? 1.937 -17.812 -3.258 1 97.75 71 LEU A CA 1
ATOM 580 C C . LEU A 1 71 ? 2.746 -18.359 -2.082 1 97.75 71 LEU A C 1
ATOM 582 O O . LEU A 1 71 ? 3.975 -18.234 -2.066 1 97.75 71 LEU A O 1
ATOM 586 N N . SER A 1 72 ? 2.002 -18.906 -1.138 1 97.81 72 SER A N 1
ATOM 587 C CA . SER A 1 72 ? 2.672 -19.5 0.017 1 97.81 72 SER A CA 1
ATOM 588 C C . SER A 1 72 ? 3.633 -20.594 -0.406 1 97.81 72 SER A C 1
ATOM 590 O O . SER A 1 72 ? 4.754 -20.688 0.103 1 97.81 72 SER A O 1
ATOM 592 N N . GLU A 1 73 ? 3.199 -21.391 -1.312 1 97.62 73 GLU A N 1
ATOM 593 C CA . GLU A 1 73 ? 4.039 -22.453 -1.829 1 97.62 73 GLU A CA 1
ATOM 594 C C . GLU A 1 73 ? 5.277 -21.906 -2.529 1 97.62 73 GLU A C 1
ATOM 596 O O . GLU A 1 73 ? 6.379 -22.422 -2.363 1 97.62 73 GLU A O 1
ATOM 601 N N . LEU A 1 74 ? 5.059 -20.922 -3.334 1 97.62 74 LEU A N 1
ATOM 602 C CA . LEU A 1 74 ? 6.168 -20.266 -4.016 1 97.62 74 LEU A CA 1
ATOM 603 C C . LEU A 1 74 ? 7.203 -19.766 -3.016 1 97.62 74 LEU A C 1
ATOM 605 O O . LEU A 1 74 ? 8.406 -19.953 -3.215 1 97.62 74 LEU A O 1
ATOM 609 N N . CYS A 1 75 ? 6.766 -19.156 -1.967 1 97.12 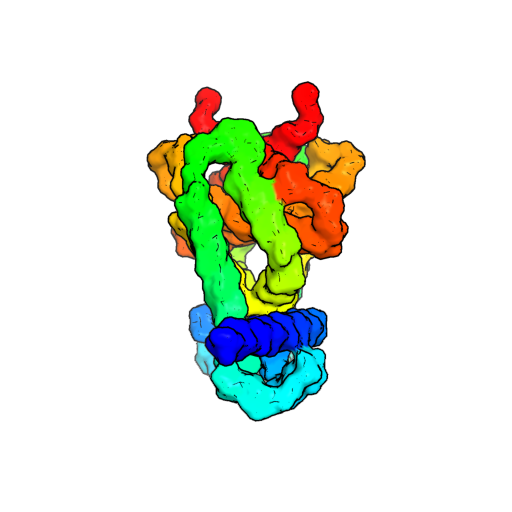75 CYS A N 1
ATOM 610 C CA . CYS A 1 75 ? 7.652 -18.641 -0.925 1 97.12 75 CYS A CA 1
ATOM 611 C C . CYS A 1 75 ? 8.438 -19.766 -0.278 1 97.12 75 CYS A C 1
ATOM 613 O O . CYS A 1 75 ? 9.656 -19.672 -0.112 1 97.12 75 CYS A O 1
ATOM 615 N N . ARG A 1 76 ? 7.789 -20.812 0.01 1 95 76 ARG A N 1
ATOM 616 C CA . ARG A 1 76 ? 8.367 -21.906 0.783 1 95 76 ARG A CA 1
ATOM 617 C C . ARG A 1 76 ? 9.383 -22.688 -0.05 1 95 76 ARG A C 1
ATOM 619 O O . ARG A 1 76 ? 10.258 -23.359 0.497 1 95 76 ARG A O 1
ATOM 626 N N . ARG A 1 77 ? 9.266 -22.641 -1.294 1 95.12 77 ARG A N 1
ATOM 627 C CA . ARG A 1 77 ? 10.148 -23.391 -2.172 1 95.12 77 ARG A CA 1
ATOM 628 C C . ARG A 1 77 ? 11.508 -22.703 -2.309 1 95.12 77 ARG A C 1
ATOM 630 O O . ARG A 1 77 ? 12.469 -23.297 -2.797 1 95.12 77 ARG A O 1
ATOM 637 N N . HIS A 1 78 ? 11.578 -21.5 -1.867 1 95.38 78 HIS A N 1
ATOM 638 C CA . HIS A 1 78 ? 12.82 -20.75 -2.02 1 95.38 78 HIS A CA 1
ATOM 639 C C . HIS A 1 78 ? 13.57 -20.641 -0.696 1 95.38 78 HIS A C 1
ATOM 641 O O . HIS A 1 78 ? 12.953 -20.469 0.359 1 95.38 78 HIS A O 1
ATOM 647 N N . ASP A 1 79 ? 14.852 -20.75 -0.797 1 92.38 79 ASP A N 1
ATOM 648 C CA . ASP A 1 79 ? 15.742 -20.453 0.321 1 92.38 79 ASP A CA 1
ATOM 649 C C . ASP A 1 79 ? 16.234 -19.016 0.283 1 92.38 79 ASP A C 1
ATOM 651 O O . ASP A 1 79 ? 16.875 -18.594 -0.677 1 92.38 79 ASP A O 1
ATOM 655 N N . PRO A 1 80 ? 15.914 -18.312 1.322 1 89.81 80 PRO A N 1
ATOM 656 C CA . PRO A 1 80 ? 16.344 -16.906 1.34 1 89.81 80 PRO A CA 1
ATOM 657 C C . PRO A 1 80 ? 17.844 -16.75 1.075 1 89.81 80 PRO A C 1
ATOM 659 O O . PRO A 1 80 ? 18.266 -15.719 0.534 1 89.81 80 PRO A O 1
ATOM 662 N N . LYS A 1 81 ? 18.672 -17.609 1.383 1 88.25 81 LYS A N 1
ATOM 663 C CA . LYS A 1 81 ? 20.125 -17.547 1.195 1 88.25 81 LYS A CA 1
ATOM 664 C C . LYS A 1 81 ? 20.484 -17.453 -0.285 1 88.25 81 LYS A C 1
ATOM 666 O O . LYS A 1 81 ? 21.5 -16.859 -0.642 1 88.25 81 LYS A O 1
ATOM 671 N N . ASP A 1 82 ? 19.625 -17.969 -1.127 1 85.44 82 ASP A N 1
ATOM 672 C CA . ASP A 1 82 ? 19.875 -17.984 -2.562 1 85.44 82 ASP A CA 1
ATOM 673 C C . ASP A 1 82 ? 19.688 -16.594 -3.164 1 85.44 82 ASP A C 1
ATOM 675 O O . ASP A 1 82 ? 20.141 -16.328 -4.277 1 85.44 82 ASP A O 1
ATOM 679 N N . SER A 1 83 ? 19.078 -15.734 -2.447 1 77 83 SER A N 1
ATOM 680 C CA . SER A 1 83 ? 18.734 -14.414 -2.965 1 77 83 SER A CA 1
ATOM 681 C C . SER A 1 83 ? 19.797 -13.391 -2.596 1 77 83 SER A C 1
ATOM 683 O O . SER A 1 83 ? 19.688 -12.219 -2.967 1 77 83 SER A O 1
ATOM 685 N N . MET A 1 84 ? 20.781 -13.898 -1.938 1 74.44 84 MET A N 1
ATOM 686 C CA . MET A 1 84 ? 21.859 -13.008 -1.499 1 74.44 84 MET A CA 1
ATOM 687 C C . MET A 1 84 ? 22.891 -12.812 -2.605 1 74.44 84 MET A C 1
ATOM 689 O O . MET A 1 84 ? 23.672 -11.859 -2.564 1 74.44 84 MET A O 1
ATOM 693 N N . THR A 1 85 ? 22.938 -13.914 -3.408 1 63.84 85 THR A N 1
ATOM 694 C CA . THR A 1 85 ? 23.969 -13.945 -4.438 1 63.84 85 THR A CA 1
ATOM 695 C C . THR A 1 85 ? 23.453 -13.328 -5.738 1 63.84 85 THR A C 1
ATOM 697 O O . THR A 1 85 ? 22.375 -13.68 -6.211 1 63.84 85 THR A O 1
ATOM 700 N N . GLY A 1 86 ? 23.422 -12.133 -5.918 1 72.81 86 GLY A N 1
ATOM 701 C CA . GLY A 1 86 ? 23.047 -11.586 -7.215 1 72.81 86 GLY A CA 1
ATOM 702 C C . GLY A 1 86 ? 22.047 -12.461 -7.961 1 72.81 86 GLY A C 1
ATOM 703 O O . GLY A 1 86 ? 21.656 -13.516 -7.469 1 72.81 86 GLY A O 1
ATOM 704 N N . GLY A 1 87 ? 20.938 -12.047 -8.773 1 83.19 87 GLY A N 1
ATOM 705 C CA . GLY A 1 87 ? 19.984 -12.719 -9.633 1 83.19 87 GLY A CA 1
ATOM 706 C C . GLY A 1 87 ? 18.562 -12.672 -9.094 1 83.19 87 GLY A C 1
ATOM 707 O O . GLY A 1 87 ? 17.594 -12.844 -9.852 1 83.19 87 GLY A O 1
ATOM 708 N N . TYR A 1 88 ? 18.391 -12.719 -7.832 1 92.06 88 TYR A N 1
ATOM 709 C CA . TYR A 1 88 ? 17.109 -12.531 -7.156 1 92.06 88 TYR A CA 1
ATOM 710 C C . TYR A 1 88 ? 16.109 -13.594 -7.59 1 92.06 88 TYR A C 1
ATOM 712 O O . TYR A 1 88 ? 15.023 -13.273 -8.078 1 92.06 88 TYR A O 1
ATOM 720 N N . PRO A 1 89 ? 16.469 -14.961 -7.328 1 95 89 PRO A N 1
ATOM 721 C CA . PRO A 1 89 ? 15.617 -16.047 -7.84 1 95 89 PRO A CA 1
ATOM 722 C C . PRO A 1 89 ? 14.188 -15.977 -7.297 1 95 89 PRO A C 1
ATOM 724 O O . PRO A 1 89 ? 13.234 -16.234 -8.031 1 95 89 PRO A O 1
ATOM 727 N N . PHE A 1 90 ? 14.055 -15.727 -6.023 1 96.12 90 PHE A N 1
ATOM 728 C CA . PHE A 1 90 ? 12.711 -15.625 -5.461 1 96.12 90 PHE A CA 1
ATOM 729 C C . PHE A 1 90 ? 11.898 -14.562 -6.18 1 96.12 90 PHE A C 1
ATOM 731 O O . PHE A 1 90 ? 10.781 -14.828 -6.633 1 96.12 90 PHE A O 1
ATOM 738 N N . LEU A 1 91 ? 12.438 -13.336 -6.297 1 96.88 91 LEU A N 1
ATOM 739 C CA . LEU A 1 91 ? 11.719 -12.242 -6.945 1 96.88 91 LEU A CA 1
ATOM 740 C C . LEU A 1 91 ? 11.422 -12.578 -8.398 1 96.88 91 LEU A C 1
ATOM 742 O O . LEU A 1 91 ? 10.352 -12.227 -8.914 1 96.88 91 LEU A O 1
ATOM 746 N N . THR A 1 92 ? 12.375 -13.203 -9.055 1 97.25 92 THR A N 1
ATOM 747 C CA . THR A 1 92 ? 12.148 -13.609 -10.438 1 97.25 92 THR A CA 1
ATOM 748 C C . THR A 1 92 ? 10.945 -14.539 -10.539 1 97.25 92 THR A C 1
ATOM 750 O O . THR A 1 92 ? 10.055 -14.32 -11.367 1 97.25 92 THR A O 1
ATOM 753 N N . ASP A 1 93 ? 10.906 -15.508 -9.688 1 97.69 93 ASP A N 1
ATOM 754 C CA . ASP A 1 93 ? 9.781 -16.438 -9.695 1 97.69 93 ASP A CA 1
ATOM 755 C C . ASP A 1 93 ? 8.492 -15.766 -9.25 1 97.69 93 ASP A C 1
ATOM 757 O O . ASP A 1 93 ? 7.41 -16.094 -9.727 1 97.69 93 ASP A O 1
ATOM 761 N N . LEU A 1 94 ? 8.594 -14.875 -8.328 1 98 94 LEU A N 1
ATOM 762 C CA . LEU A 1 94 ? 7.43 -14.125 -7.879 1 98 94 LEU A CA 1
ATOM 763 C C . LEU A 1 94 ? 6.828 -13.32 -9.023 1 98 94 LEU A C 1
ATOM 765 O O . LEU A 1 94 ? 5.621 -13.375 -9.266 1 98 94 LEU A O 1
ATOM 769 N N . TYR A 1 95 ? 7.641 -12.586 -9.75 1 98.25 95 TYR A N 1
ATOM 770 C CA . TYR A 1 95 ? 7.148 -11.766 -10.852 1 98.25 95 TYR A CA 1
ATOM 771 C C . TYR A 1 95 ? 6.66 -12.641 -12 1 98.25 95 TYR A C 1
ATOM 773 O O . TYR A 1 95 ? 5.711 -12.281 -12.703 1 98.25 95 TYR A O 1
ATOM 781 N N . ALA A 1 96 ? 7.301 -13.797 -12.195 1 98.31 96 ALA A N 1
ATOM 782 C CA . ALA A 1 96 ? 6.781 -14.75 -13.164 1 98.31 96 ALA A CA 1
ATOM 783 C C . ALA A 1 96 ? 5.391 -15.242 -12.766 1 98.31 96 ALA A C 1
ATOM 785 O O . ALA A 1 96 ? 4.492 -15.336 -13.609 1 98.31 96 ALA A O 1
ATOM 786 N N . PHE A 1 97 ? 5.277 -15.562 -11.531 1 97.88 97 PHE A N 1
ATOM 787 C CA . PHE A 1 97 ? 3.996 -15.977 -10.969 1 97.88 97 PHE A CA 1
ATOM 788 C C . PHE A 1 97 ? 2.939 -14.898 -11.18 1 97.88 97 PHE A C 1
ATOM 790 O O . PHE A 1 97 ? 1.815 -15.195 -11.594 1 97.88 97 PHE A O 1
ATOM 797 N N . ILE A 1 98 ? 3.246 -13.68 -10.891 1 97.62 98 ILE A N 1
ATOM 798 C CA . ILE A 1 98 ? 2.354 -12.531 -11.047 1 97.62 98 ILE A CA 1
ATOM 799 C C . ILE A 1 98 ? 1.975 -12.375 -12.516 1 97.62 98 ILE A C 1
ATOM 801 O O . ILE A 1 98 ? 0.802 -12.18 -12.844 1 97.62 98 ILE A O 1
ATOM 805 N N . GLN A 1 99 ? 2.941 -12.484 -13.344 1 97.25 99 GLN A N 1
ATOM 806 C CA . GLN A 1 99 ? 2.697 -12.359 -14.773 1 97.25 99 GLN A CA 1
ATOM 807 C C . GLN A 1 99 ? 1.76 -13.453 -15.273 1 97.25 99 GLN A C 1
ATOM 809 O O . GLN A 1 99 ? 0.851 -13.188 -16.062 1 97.25 99 GLN A O 1
ATOM 814 N N . GLU A 1 100 ? 1.973 -14.641 -14.844 1 95.69 100 GLU A N 1
ATOM 815 C CA . GLU A 1 100 ? 1.162 -15.789 -15.242 1 95.69 100 GLU A CA 1
ATOM 816 C C . GLU A 1 100 ? -0.284 -15.633 -14.781 1 95.69 100 GLU A C 1
ATOM 818 O O . GLU A 1 100 ? -1.195 -16.219 -15.375 1 95.69 100 GLU A O 1
ATOM 823 N N . ASN A 1 101 ? -0.464 -14.898 -13.766 1 94.19 101 ASN A N 1
ATOM 824 C CA . ASN A 1 101 ? -1.789 -14.672 -13.195 1 94.19 101 ASN A CA 1
ATOM 825 C C . ASN A 1 101 ? -2.182 -13.203 -13.258 1 94.19 101 ASN A C 1
ATOM 827 O O . ASN A 1 101 ? -2.826 -12.688 -12.344 1 94.19 101 ASN A O 1
ATOM 831 N N . ALA A 1 102 ? -1.759 -12.555 -14.289 1 93.38 102 ALA A N 1
ATOM 832 C CA . ALA A 1 102 ? -1.894 -11.102 -14.422 1 93.38 102 ALA A CA 1
ATOM 833 C C . ALA A 1 102 ? -3.352 -10.672 -14.289 1 93.38 102 ALA A C 1
ATOM 835 O O . ALA A 1 102 ? -3.66 -9.711 -13.586 1 93.38 102 ALA A O 1
ATOM 836 N N . ASP A 1 103 ? -4.223 -11.391 -14.867 1 89.06 103 ASP A N 1
ATOM 837 C CA . ASP A 1 103 ? -5.641 -11.039 -14.844 1 89.06 103 ASP A CA 1
ATOM 838 C C . ASP A 1 103 ? -6.18 -11.062 -13.414 1 89.06 103 ASP A C 1
ATOM 840 O O . ASP A 1 103 ? -6.824 -10.102 -12.977 1 89.06 103 ASP A O 1
ATOM 844 N N . LEU A 1 104 ? -5.844 -12.109 -12.695 1 92.19 104 LEU A N 1
ATOM 845 C CA . LEU A 1 104 ? -6.289 -12.258 -11.312 1 92.19 104 LEU A CA 1
ATOM 846 C C . LEU A 1 104 ? -5.641 -11.203 -10.422 1 92.19 104 LEU A C 1
ATOM 848 O O . LEU A 1 104 ? -6.324 -10.555 -9.633 1 92.19 104 LEU A O 1
ATOM 852 N N . CYS A 1 105 ? -4.371 -11.016 -10.625 1 93.56 105 CYS A N 1
ATOM 853 C CA . CYS A 1 105 ? -3.641 -10.078 -9.781 1 93.56 105 CYS A CA 1
ATOM 854 C C . CYS A 1 105 ? -4.145 -8.656 -9.977 1 93.56 105 CYS A C 1
ATOM 856 O O . CYS A 1 105 ? -4.363 -7.926 -9.008 1 93.56 105 CYS A O 1
ATOM 858 N N . LYS A 1 106 ? -4.402 -8.266 -11.148 1 91.88 106 LYS A N 1
ATOM 859 C CA . LYS A 1 106 ? -4.875 -6.918 -11.445 1 91.88 106 LYS A CA 1
ATOM 860 C C . LYS A 1 106 ? -6.227 -6.648 -10.789 1 91.88 106 LYS A C 1
ATOM 862 O O . LYS A 1 106 ? -6.465 -5.555 -10.281 1 91.88 106 LYS A O 1
ATOM 867 N N . VAL A 1 107 ? -7.027 -7.621 -10.766 1 90.69 107 VAL A N 1
ATOM 868 C CA . VAL A 1 107 ? -8.383 -7.441 -10.273 1 90.69 107 VAL A CA 1
ATOM 869 C C . VAL A 1 107 ? -8.406 -7.578 -8.758 1 90.69 107 VAL A C 1
ATOM 871 O O . VAL A 1 107 ? -8.992 -6.746 -8.055 1 90.69 107 VAL A O 1
ATOM 874 N N . LEU A 1 108 ? -7.754 -8.594 -8.25 1 91.44 108 LEU A N 1
ATOM 875 C CA . LEU A 1 108 ? -7.82 -8.891 -6.824 1 91.44 108 LEU A CA 1
ATOM 876 C C . LEU A 1 108 ? -7.031 -7.867 -6.016 1 91.44 108 LEU A C 1
ATOM 878 O O . LEU A 1 108 ? -7.355 -7.609 -4.852 1 91.44 108 LEU A O 1
ATOM 882 N N . LEU A 1 109 ? -6.02 -7.301 -6.656 1 89.06 109 LEU A N 1
ATOM 883 C CA . LEU A 1 109 ? -5.172 -6.352 -5.941 1 89.06 109 LEU A CA 1
ATOM 884 C C . LEU A 1 109 ? -5.43 -4.93 -6.418 1 89.06 109 LEU A C 1
ATOM 886 O O . LEU A 1 109 ? -4.828 -3.98 -5.91 1 89.06 109 LEU A O 1
ATOM 890 N N . GLY A 1 110 ? -6.32 -4.762 -7.32 1 83.56 110 GLY A N 1
ATOM 891 C CA . GLY A 1 110 ? -6.613 -3.465 -7.906 1 83.56 110 GLY A CA 1
ATOM 892 C C . GLY A 1 110 ? -7.738 -2.73 -7.203 1 83.56 110 GLY A C 1
ATOM 893 O O . GLY A 1 110 ? -7.949 -2.916 -6 1 83.56 110 GLY A O 1
ATOM 894 N N . GLY A 1 111 ? -8.312 -1.786 -7.844 1 77.75 111 GLY A N 1
ATOM 895 C CA . GLY A 1 111 ? -9.273 -0.838 -7.297 1 77.75 111 GLY A CA 1
ATOM 896 C C . GLY A 1 111 ? -10.5 -1.504 -6.711 1 77.75 111 GLY A C 1
ATOM 897 O O . GLY A 1 111 ? -11.109 -0.98 -5.777 1 77.75 111 GLY A O 1
ATOM 898 N N . TYR A 1 112 ? -10.938 -2.59 -7.16 1 77.75 112 TYR A N 1
ATOM 899 C CA . TYR A 1 112 ? -12.148 -3.246 -6.664 1 77.75 112 TYR A CA 1
ATOM 900 C C . TYR A 1 112 ? -11.797 -4.449 -5.797 1 77.75 112 TYR A C 1
ATOM 902 O O . TYR A 1 112 ? -12.68 -5.227 -5.422 1 77.75 112 TYR A O 1
ATOM 910 N N . GLY A 1 113 ? -10.539 -4.57 -5.57 1 81.75 113 GLY A N 1
ATOM 911 C CA . GLY A 1 113 ? -10.094 -5.656 -4.711 1 81.75 113 GLY A CA 1
ATOM 912 C C . GLY A 1 113 ? -10.383 -5.41 -3.242 1 81.75 113 GLY A C 1
ATOM 913 O O . GLY A 1 113 ? -10.719 -4.293 -2.848 1 81.75 113 GLY A O 1
ATOM 914 N N . ASP A 1 114 ? -10.359 -6.469 -2.508 1 84.06 114 ASP A N 1
ATOM 915 C CA . ASP A 1 114 ? -10.625 -6.469 -1.073 1 84.06 114 ASP A CA 1
ATOM 916 C C . ASP A 1 114 ? -9.367 -6.133 -0.28 1 84.06 114 ASP A C 1
ATOM 918 O O . ASP A 1 114 ? -8.305 -6.699 -0.526 1 84.06 114 ASP A O 1
ATOM 922 N N . ARG A 1 115 ? -9.508 -5.125 0.595 1 83.75 115 ARG A N 1
ATOM 923 C CA . ARG A 1 115 ? -8.398 -4.73 1.454 1 83.75 115 ARG A CA 1
ATOM 924 C C . ARG A 1 115 ? -7.918 -5.898 2.307 1 83.75 115 ARG A C 1
ATOM 926 O O . ARG A 1 115 ? -6.719 -6.059 2.535 1 83.75 115 ARG A O 1
ATOM 933 N N . ALA A 1 116 ? -8.898 -6.664 2.809 1 86.19 116 ALA A N 1
ATOM 934 C CA . ALA A 1 116 ? -8.555 -7.824 3.633 1 86.19 116 ALA A CA 1
ATOM 935 C C . ALA A 1 116 ? -7.695 -8.812 2.859 1 86.19 116 ALA A C 1
ATOM 937 O O . ALA A 1 116 ? -6.785 -9.43 3.422 1 86.19 116 ALA A O 1
ATOM 938 N N . TYR A 1 117 ? -7.969 -8.945 1.601 1 92.12 117 TYR A N 1
ATOM 939 C CA . TYR A 1 117 ? -7.176 -9.867 0.792 1 92.12 117 TYR A CA 1
ATOM 940 C C . TYR A 1 117 ? -5.766 -9.328 0.584 1 92.12 117 TYR A C 1
ATOM 942 O O . TYR A 1 117 ? -4.789 -10.078 0.665 1 92.12 117 TYR A O 1
ATOM 950 N N . THR A 1 118 ? -5.652 -8.07 0.303 1 91.38 118 THR A N 1
ATOM 951 C CA . THR A 1 118 ? -4.34 -7.449 0.145 1 91.38 118 THR A CA 1
ATOM 952 C C . THR A 1 118 ? -3.502 -7.625 1.408 1 91.38 118 THR A C 1
ATOM 954 O O . THR A 1 118 ? -2.322 -7.973 1.332 1 91.38 118 THR A O 1
ATOM 957 N N . GLU A 1 119 ? -4.086 -7.461 2.533 1 90.44 119 GLU A N 1
ATOM 958 C CA . GLU A 1 119 ? -3.398 -7.652 3.809 1 90.44 119 GLU A CA 1
ATOM 959 C C . GLU A 1 119 ? -2.941 -9.102 3.977 1 90.44 119 GLU A C 1
ATOM 961 O O . GLU A 1 119 ? -1.859 -9.352 4.508 1 90.44 119 GLU A O 1
ATOM 966 N N . ARG A 1 120 ? -3.795 -9.961 3.568 1 94.5 120 ARG A N 1
ATOM 967 C CA . ARG A 1 120 ? -3.463 -11.375 3.648 1 94.5 120 ARG A CA 1
ATOM 968 C C . ARG A 1 120 ? -2.236 -11.703 2.801 1 94.5 120 ARG A C 1
ATOM 970 O O . ARG A 1 120 ? -1.319 -12.383 3.262 1 94.5 120 ARG A O 1
ATOM 977 N N . ILE A 1 121 ? -2.197 -11.188 1.58 1 96.19 121 ILE A N 1
ATOM 978 C CA . ILE A 1 121 ? -1.079 -11.438 0.677 1 96.19 121 ILE A CA 1
ATOM 979 C C . ILE A 1 121 ? 0.199 -10.844 1.262 1 96.19 121 ILE A C 1
ATOM 981 O O . ILE A 1 121 ? 1.259 -11.477 1.228 1 96.19 121 ILE A O 1
ATOM 985 N N . CYS A 1 122 ? 0.146 -9.695 1.811 1 94.88 122 CYS A N 1
ATOM 986 C CA . CYS A 1 122 ? 1.292 -9.055 2.443 1 94.88 122 CYS A CA 1
ATOM 987 C C . CYS A 1 122 ? 1.802 -9.883 3.617 1 94.88 122 CYS A C 1
ATOM 989 O O . CYS A 1 122 ? 3.012 -10.047 3.783 1 94.88 122 CYS A O 1
ATOM 991 N N . ARG A 1 123 ? 0.881 -10.398 4.352 1 95.44 123 ARG A N 1
ATOM 992 C CA . ARG A 1 123 ? 1.242 -11.227 5.496 1 95.44 123 ARG A CA 1
ATOM 993 C C . ARG A 1 123 ? 1.96 -12.5 5.047 1 95.44 123 ARG A C 1
ATOM 995 O O . ARG A 1 123 ? 2.941 -12.914 5.668 1 95.44 123 ARG A O 1
ATOM 1002 N N . ILE A 1 124 ? 1.462 -13.062 4.055 1 97.12 124 ILE A N 1
ATOM 1003 C CA . ILE A 1 124 ? 2.076 -14.281 3.529 1 97.12 124 ILE A CA 1
ATOM 1004 C C . ILE A 1 124 ? 3.506 -13.984 3.084 1 97.12 124 ILE A C 1
ATOM 1006 O O . ILE A 1 124 ? 4.441 -14.695 3.463 1 97.12 124 ILE A O 1
ATOM 1010 N N . LEU A 1 125 ? 3.711 -12.938 2.291 1 97.25 125 LEU A N 1
ATOM 1011 C CA . LEU A 1 125 ? 5.031 -12.562 1.796 1 97.25 125 LEU A CA 1
ATOM 1012 C C . LEU A 1 125 ? 5.984 -12.281 2.951 1 97.25 125 LEU A C 1
ATOM 1014 O O . LEU A 1 125 ? 7.125 -12.75 2.951 1 97.25 125 LEU A O 1
ATOM 1018 N N . ARG A 1 126 ? 5.492 -11.562 3.877 1 95.5 126 ARG A N 1
ATOM 1019 C CA . ARG A 1 126 ? 6.289 -11.195 5.043 1 95.5 126 ARG A CA 1
ATOM 1020 C C . ARG A 1 126 ? 6.699 -12.438 5.832 1 95.5 126 ARG A C 1
ATOM 1022 O O . ARG A 1 126 ? 7.887 -12.68 6.051 1 95.5 126 ARG A O 1
ATOM 1029 N N . ASP A 1 127 ? 5.695 -13.273 6.195 1 95.69 127 ASP A N 1
ATOM 1030 C CA . ASP A 1 127 ? 5.898 -14.367 7.133 1 95.69 127 ASP A CA 1
ATOM 1031 C C . ASP A 1 127 ? 6.625 -15.531 6.465 1 95.69 127 ASP A C 1
ATOM 1033 O O . ASP A 1 127 ? 7.398 -16.25 7.113 1 95.69 127 ASP A O 1
ATOM 1037 N N . ASP A 1 128 ? 6.355 -15.688 5.207 1 95.56 128 ASP A N 1
ATOM 1038 C CA . ASP A 1 128 ? 6.84 -16.922 4.586 1 95.56 128 ASP A CA 1
ATOM 1039 C C . ASP A 1 128 ? 8.18 -16.688 3.883 1 95.56 128 ASP A C 1
ATOM 1041 O O . ASP A 1 128 ? 8.867 -17.641 3.527 1 95.56 128 ASP A O 1
ATOM 1045 N N . PHE A 1 129 ? 8.625 -15.414 3.762 1 95.88 129 PHE A N 1
ATOM 1046 C CA . PHE A 1 129 ? 9.883 -15.289 3.031 1 95.88 129 PHE A CA 1
ATOM 1047 C C . PHE A 1 129 ? 10.648 -14.055 3.488 1 95.88 129 PHE A C 1
ATOM 1049 O O . PHE A 1 129 ? 11.812 -14.156 3.896 1 95.88 129 PHE A O 1
ATOM 1056 N N . ILE A 1 130 ? 10.094 -12.883 3.479 1 94.62 130 ILE A N 1
ATOM 1057 C CA . ILE A 1 130 ? 10.797 -11.602 3.557 1 94.62 130 ILE A CA 1
ATOM 1058 C C . ILE A 1 130 ? 11.477 -11.469 4.918 1 94.62 130 ILE A C 1
ATOM 1060 O O . ILE A 1 130 ? 12.617 -11 5.004 1 94.62 130 ILE A O 1
ATOM 1064 N N . GLU A 1 131 ? 10.773 -11.828 5.922 1 94.12 131 GLU A N 1
ATOM 1065 C CA . GLU A 1 131 ? 11.359 -11.719 7.254 1 94.12 131 GLU A CA 1
ATOM 1066 C C . GLU A 1 131 ? 12.633 -12.555 7.363 1 94.12 131 GLU A C 1
ATOM 1068 O O . GLU A 1 131 ? 13.633 -12.102 7.926 1 94.12 131 GLU A O 1
ATOM 1073 N N . ALA A 1 132 ? 12.586 -13.773 6.871 1 93.19 132 ALA A N 1
ATOM 1074 C CA . ALA A 1 132 ? 13.766 -14.633 6.883 1 93.19 132 ALA A CA 1
ATOM 1075 C C . ALA A 1 132 ? 14.883 -14.039 6.035 1 93.19 132 ALA A C 1
ATOM 1077 O O . ALA A 1 132 ? 16.047 -14.062 6.43 1 93.19 132 ALA A O 1
ATOM 1078 N N . TYR A 1 133 ? 14.555 -13.539 4.965 1 94 133 TYR A N 1
ATOM 1079 C CA . TYR A 1 133 ? 15.523 -12.922 4.066 1 94 133 TYR A CA 1
ATOM 1080 C C . TYR A 1 133 ? 16.219 -11.734 4.734 1 94 133 TYR A C 1
ATOM 1082 O O . TYR A 1 133 ? 17.438 -11.641 4.727 1 94 133 TYR A O 1
ATOM 1090 N N . LEU A 1 134 ? 15.445 -10.883 5.344 1 93.56 134 LEU A N 1
ATOM 1091 C CA . LEU A 1 134 ? 15.977 -9.688 5.984 1 93.56 134 LEU A CA 1
ATOM 1092 C C . LEU A 1 134 ? 16.812 -10.047 7.207 1 93.56 134 LEU A C 1
ATOM 1094 O O . LEU A 1 134 ? 17.781 -9.359 7.523 1 93.56 134 LEU A O 1
ATOM 1098 N N . SER A 1 135 ? 16.422 -11.109 7.879 1 92.5 135 SER A N 1
ATOM 1099 C CA . SER A 1 135 ? 17.188 -11.578 9.039 1 92.5 135 SER A CA 1
ATOM 1100 C C . SER A 1 135 ? 18.609 -11.977 8.641 1 92.5 135 SER A C 1
ATOM 1102 O O . SER A 1 135 ? 19.531 -11.922 9.461 1 92.5 135 SER A O 1
ATOM 1104 N N . LEU A 1 136 ? 18.781 -12.406 7.383 1 89.81 136 LEU A N 1
ATOM 1105 C CA . LEU A 1 136 ? 20.109 -12.742 6.875 1 89.81 136 LEU A CA 1
ATOM 1106 C C . LEU A 1 136 ? 20.922 -11.477 6.609 1 89.81 136 LEU A C 1
ATOM 1108 O O . LEU A 1 136 ? 22.125 -11.453 6.828 1 89.81 136 LEU A O 1
ATOM 1112 N N . LEU A 1 137 ? 20.266 -10.43 6.152 1 87.31 137 LEU A N 1
ATOM 1113 C CA . LEU A 1 137 ? 20.938 -9.203 5.773 1 87.31 137 LEU A CA 1
ATOM 1114 C C . LEU A 1 137 ? 21.219 -8.336 6.996 1 87.31 137 LEU A C 1
ATOM 1116 O O . LEU A 1 137 ? 22.203 -7.598 7.027 1 87.31 137 LEU A O 1
ATOM 1120 N N . CYS A 1 138 ? 20.344 -8.297 7.918 1 87.06 138 CYS A N 1
ATOM 1121 C CA . CYS A 1 138 ? 20.469 -7.508 9.141 1 87.06 138 CYS A CA 1
ATOM 1122 C C . CYS A 1 138 ? 20.203 -8.359 10.375 1 87.06 138 CYS A C 1
ATOM 1124 O O . CYS A 1 138 ? 19.203 -8.148 11.078 1 87.06 138 CYS A O 1
ATOM 1126 N N . PRO A 1 139 ? 21.172 -9.195 10.703 1 86.81 139 PRO A N 1
ATOM 1127 C CA . PRO A 1 139 ? 2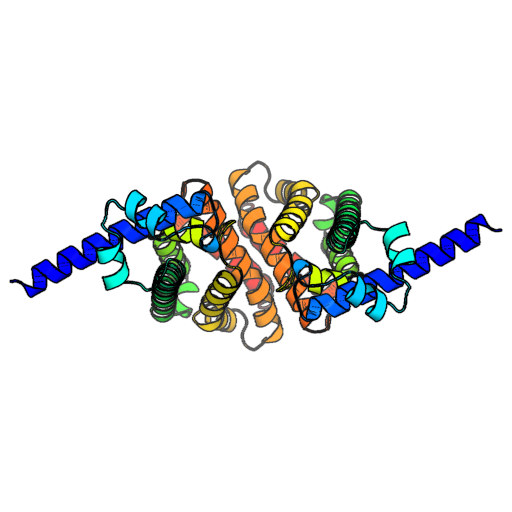0.938 -10.117 11.82 1 86.81 139 PRO A CA 1
ATOM 1128 C C . PRO A 1 139 ? 20.797 -9.391 13.156 1 86.81 139 PRO A C 1
ATOM 1130 O O . PRO A 1 139 ? 21.531 -8.445 13.43 1 86.81 139 PRO A O 1
ATOM 1133 N N . GLY A 1 140 ? 19.812 -9.805 13.977 1 85 140 GLY A N 1
ATOM 1134 C CA . GLY A 1 140 ? 19.688 -9.398 15.367 1 85 140 GLY A CA 1
ATOM 1135 C C . GLY A 1 140 ? 18.938 -8.086 15.539 1 85 140 GLY A C 1
ATOM 1136 O O . GLY A 1 140 ? 18.688 -7.656 16.656 1 85 140 GLY A O 1
ATOM 1137 N N . ASP A 1 141 ? 18.578 -7.438 14.531 1 88.56 141 ASP A N 1
ATOM 1138 C CA . ASP A 1 141 ? 17.906 -6.145 14.641 1 88.56 141 ASP A CA 1
ATOM 1139 C C . ASP A 1 141 ? 16.438 -6.262 14.273 1 88.56 141 ASP A C 1
ATOM 1141 O O . ASP A 1 141 ? 16.016 -5.809 13.211 1 88.56 141 ASP A O 1
ATOM 1145 N N . ARG A 1 142 ? 15.625 -6.707 15.18 1 90.56 142 ARG A N 1
ATOM 1146 C CA . ARG A 1 142 ? 14.219 -7.027 14.961 1 90.56 142 ARG A CA 1
ATOM 1147 C C . ARG A 1 142 ? 13.422 -5.77 14.625 1 90.56 142 ARG A C 1
ATOM 1149 O O . ARG A 1 142 ? 12.492 -5.812 13.812 1 90.56 142 ARG A O 1
ATOM 1156 N N . GLU A 1 143 ? 13.781 -4.715 15.273 1 91.06 143 GLU A N 1
ATOM 1157 C CA . GLU A 1 143 ? 13.062 -3.467 15.039 1 91.06 143 GLU A CA 1
ATOM 1158 C C . GLU A 1 143 ? 13.281 -2.971 13.609 1 91.06 143 GLU A C 1
ATOM 1160 O O . GLU A 1 143 ? 12.32 -2.594 12.93 1 91.06 143 GLU A O 1
ATOM 1165 N N . LYS A 1 144 ? 14.508 -2.99 13.164 1 93.25 144 LYS A N 1
ATOM 1166 C CA . LYS A 1 144 ? 14.797 -2.568 11.797 1 93.25 144 LYS A CA 1
ATOM 1167 C C . LYS A 1 144 ? 14.141 -3.496 10.781 1 93.25 144 LYS A C 1
ATOM 1169 O O . LYS A 1 144 ? 13.594 -3.037 9.781 1 93.25 144 LYS A O 1
ATOM 1174 N N . ILE A 1 145 ? 14.227 -4.789 11.078 1 94.88 145 ILE A N 1
ATOM 1175 C CA . ILE A 1 145 ? 13.617 -5.766 10.18 1 94.88 145 ILE A CA 1
ATOM 1176 C C . ILE A 1 145 ? 12.117 -5.492 10.062 1 94.88 145 ILE A C 1
ATOM 1178 O O . ILE A 1 145 ? 11.555 -5.539 8.969 1 94.88 145 ILE A O 1
ATOM 1182 N N . HIS A 1 146 ? 11.516 -5.211 11.164 1 95.25 146 HIS A N 1
ATOM 1183 C CA . HIS A 1 146 ? 10.086 -4.898 11.203 1 95.25 146 HIS A CA 1
ATOM 1184 C C . HIS A 1 146 ? 9.758 -3.697 10.328 1 95.25 146 HIS A C 1
ATOM 1186 O O . HIS A 1 146 ? 8.797 -3.732 9.555 1 95.25 146 HIS A O 1
ATOM 1192 N N . TYR A 1 147 ? 10.539 -2.66 10.336 1 96.25 147 TYR A N 1
ATOM 1193 C CA . TYR A 1 147 ? 10.328 -1.458 9.539 1 96.25 147 TYR A CA 1
ATOM 1194 C C . TYR A 1 147 ? 10.633 -1.714 8.07 1 96.25 147 TYR A C 1
ATOM 1196 O O . TYR A 1 147 ? 9.922 -1.229 7.184 1 96.25 147 TYR A O 1
ATOM 1204 N N . PHE A 1 148 ? 11.68 -2.486 7.812 1 97.19 148 PHE A N 1
ATOM 1205 C CA . PHE A 1 148 ? 11.969 -2.838 6.426 1 97.19 148 PHE A CA 1
ATOM 1206 C C . PHE A 1 148 ? 10.797 -3.578 5.797 1 97.19 148 PHE A C 1
ATOM 1208 O O . PHE A 1 148 ? 10.383 -3.262 4.68 1 97.19 148 PHE A O 1
ATOM 1215 N N . CYS A 1 149 ? 10.266 -4.535 6.547 1 96.81 149 CYS A N 1
ATOM 1216 C CA . CYS A 1 149 ? 9.133 -5.309 6.043 1 96.81 149 CYS A CA 1
ATOM 1217 C C . CYS A 1 149 ? 7.945 -4.406 5.742 1 96.81 149 CYS A C 1
ATOM 1219 O O . CYS A 1 149 ? 7.297 -4.551 4.703 1 96.81 149 CYS A O 1
ATOM 1221 N N . ALA A 1 150 ? 7.676 -3.482 6.613 1 96.38 150 ALA A N 1
ATOM 1222 C CA . ALA A 1 150 ? 6.543 -2.568 6.469 1 96.38 150 ALA A CA 1
ATOM 1223 C C . ALA A 1 150 ? 6.688 -1.709 5.219 1 96.38 150 ALA A C 1
ATOM 1225 O O . ALA A 1 150 ? 5.691 -1.305 4.617 1 96.38 150 ALA A O 1
ATOM 1226 N N . PHE A 1 151 ? 7.922 -1.46 4.809 1 97.88 151 PHE A N 1
ATOM 1227 C CA . PHE A 1 151 ? 8.211 -0.64 3.641 1 97.88 151 PHE A CA 1
ATOM 1228 C C . PHE A 1 151 ? 8.25 -1.492 2.377 1 97.88 151 PHE A C 1
ATOM 1230 O O . PHE A 1 151 ? 7.598 -1.164 1.382 1 97.88 151 PHE A O 1
ATOM 1237 N N . ILE A 1 152 ? 8.914 -2.592 2.434 1 98.06 152 ILE A N 1
ATOM 1238 C CA . ILE A 1 152 ? 9.312 -3.367 1.264 1 98.06 152 ILE A CA 1
ATOM 1239 C C . ILE A 1 152 ? 8.109 -4.125 0.71 1 98.06 152 ILE A C 1
ATOM 1241 O O . ILE A 1 152 ? 7.883 -4.141 -0.502 1 98.06 152 ILE A O 1
ATOM 1245 N N . VAL A 1 153 ? 7.324 -4.703 1.56 1 97.75 153 VAL A N 1
ATOM 1246 C CA . VAL A 1 153 ? 6.273 -5.609 1.105 1 97.75 153 VAL A CA 1
ATOM 1247 C C . VAL A 1 153 ? 5.207 -4.82 0.344 1 97.75 153 VAL A C 1
ATOM 1249 O O . VAL A 1 153 ? 4.941 -5.102 -0.827 1 97.75 153 VAL A O 1
ATOM 1252 N N . PRO A 1 154 ? 4.625 -3.811 0.923 1 95.69 154 PRO A N 1
ATOM 1253 C CA . PRO A 1 154 ? 3.648 -3.041 0.148 1 95.69 154 PRO A CA 1
ATOM 1254 C C . PRO A 1 154 ? 4.273 -2.332 -1.052 1 95.69 154 PRO A C 1
ATOM 1256 O O . PRO A 1 154 ? 3.643 -2.221 -2.105 1 95.69 154 PRO A O 1
ATOM 1259 N N . GLY A 1 155 ? 5.449 -1.81 -0.893 1 97.44 155 GLY A N 1
ATOM 1260 C CA . GLY A 1 155 ? 6.141 -1.194 -2.014 1 97.44 155 GLY A CA 1
ATOM 1261 C C . GLY A 1 155 ? 6.297 -2.123 -3.203 1 97.44 155 GLY A C 1
ATOM 1262 O O . GLY A 1 155 ? 6.023 -1.735 -4.34 1 97.44 155 GLY A O 1
ATOM 1263 N N . ASN A 1 156 ? 6.742 -3.332 -2.93 1 97.69 156 ASN A N 1
ATOM 1264 C CA . ASN A 1 156 ? 6.918 -4.301 -4.008 1 97.69 156 ASN A CA 1
ATOM 1265 C C . ASN A 1 156 ? 5.582 -4.688 -4.637 1 97.69 156 ASN A C 1
ATOM 1267 O O . ASN A 1 156 ? 5.504 -4.93 -5.84 1 97.69 156 ASN A O 1
ATOM 1271 N N . LEU A 1 157 ? 4.582 -4.836 -3.773 1 96.06 157 LEU A N 1
ATOM 1272 C CA . LEU A 1 157 ? 3.248 -5.133 -4.285 1 96.06 157 LEU A CA 1
ATOM 1273 C C . LEU A 1 157 ? 2.791 -4.059 -5.27 1 96.06 157 LEU A C 1
ATOM 1275 O O . LEU A 1 157 ? 2.295 -4.379 -6.352 1 96.06 157 LEU A O 1
ATOM 1279 N N . MET A 1 158 ? 2.93 -2.848 -4.938 1 95.94 158 MET A N 1
ATOM 1280 C CA . MET A 1 158 ? 2.475 -1.763 -5.801 1 95.94 158 MET A CA 1
ATOM 1281 C C . MET A 1 158 ? 3.357 -1.648 -7.039 1 95.94 158 MET A C 1
ATOM 1283 O O . MET A 1 158 ? 2.875 -1.306 -8.125 1 95.94 158 MET A O 1
ATOM 1287 N N . LEU A 1 159 ? 4.637 -1.924 -6.906 1 97.56 159 LEU A N 1
ATOM 1288 C CA . LEU A 1 159 ? 5.508 -1.994 -8.07 1 97.56 159 LEU A CA 1
ATOM 1289 C C . LEU A 1 159 ? 5.02 -3.059 -9.055 1 97.56 159 LEU A C 1
ATOM 1291 O O . LEU A 1 159 ? 4.949 -2.814 -10.258 1 97.56 159 LEU A O 1
ATOM 1295 N N . ALA A 1 160 ? 4.715 -4.207 -8.516 1 97.31 160 ALA A N 1
ATOM 1296 C CA . ALA A 1 160 ? 4.223 -5.301 -9.352 1 97.31 160 ALA A CA 1
ATOM 1297 C C . ALA A 1 160 ? 2.938 -4.906 -10.07 1 97.31 160 ALA A C 1
ATOM 1299 O O . ALA A 1 160 ? 2.768 -5.207 -11.258 1 97.31 160 ALA A O 1
ATOM 1300 N N . LEU A 1 161 ? 2.021 -4.27 -9.344 1 94.88 161 LEU A N 1
ATOM 1301 C CA . LEU A 1 161 ? 0.76 -3.848 -9.945 1 94.88 161 LEU A CA 1
ATOM 1302 C C . LEU A 1 161 ? 0.997 -2.828 -11.055 1 94.88 161 LEU A C 1
ATOM 1304 O O . LEU A 1 161 ? 0.367 -2.898 -12.109 1 94.88 161 LEU A O 1
ATOM 1308 N N . ARG A 1 162 ? 1.869 -1.939 -10.82 1 95.31 162 ARG A N 1
ATOM 1309 C CA . ARG A 1 162 ? 2.199 -0.955 -11.844 1 95.31 162 ARG A CA 1
ATOM 1310 C C . ARG A 1 162 ? 2.818 -1.623 -13.062 1 95.31 162 ARG A C 1
ATOM 1312 O O . ARG A 1 162 ? 2.461 -1.304 -14.203 1 95.31 162 ARG A O 1
ATOM 1319 N N . TRP A 1 163 ? 3.717 -2.521 -12.812 1 97.25 163 TRP A N 1
ATOM 1320 C CA . TRP A 1 163 ? 4.352 -3.312 -13.859 1 97.25 163 TRP A CA 1
ATOM 1321 C C . TRP A 1 163 ? 3.307 -4.039 -14.703 1 97.25 163 TRP A C 1
ATOM 1323 O O . TRP A 1 163 ? 3.373 -4.023 -15.938 1 97.25 163 TRP A O 1
ATOM 1333 N N . LEU A 1 164 ? 2.326 -4.57 -14.07 1 95.69 164 LEU A N 1
ATOM 1334 C CA . LEU A 1 164 ? 1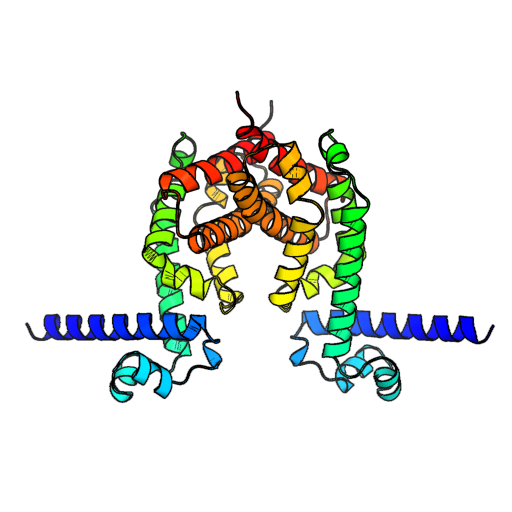.233 -5.238 -14.766 1 95.69 164 LEU A CA 1
ATOM 1335 C C . LEU A 1 164 ? 0.441 -4.25 -15.617 1 95.69 164 LEU A C 1
ATOM 1337 O O . LEU A 1 164 ? 0.11 -4.539 -16.766 1 95.69 164 LEU A O 1
ATOM 1341 N N . GLN A 1 165 ? 0.145 -3.15 -15.047 1 92.44 165 GLN A N 1
ATOM 1342 C CA . GLN A 1 165 ? -0.669 -2.139 -15.711 1 92.44 165 GLN A CA 1
ATOM 1343 C C . GLN A 1 165 ? 0.045 -1.574 -16.938 1 92.44 165 GLN A C 1
ATOM 1345 O O . GLN A 1 165 ? -0.601 -1.167 -17.906 1 92.44 165 GLN A O 1
ATOM 1350 N N . ASP A 1 166 ? 1.346 -1.603 -16.875 1 94.19 166 ASP A N 1
ATOM 1351 C CA . ASP A 1 166 ? 2.145 -1.088 -17.984 1 94.19 166 ASP A CA 1
ATOM 1352 C C . ASP A 1 166 ? 2.34 -2.15 -19.062 1 94.19 166 ASP A C 1
ATOM 1354 O O . ASP A 1 166 ? 3.082 -1.94 -20.016 1 94.19 166 ASP A O 1
ATOM 1358 N N . GLY A 1 167 ? 1.76 -3.256 -18.875 1 93.69 167 GLY A N 1
ATOM 1359 C CA . GLY A 1 167 ? 1.766 -4.289 -19.891 1 93.69 167 GLY A CA 1
ATOM 1360 C C . GLY A 1 167 ? 2.961 -5.219 -19.797 1 93.69 167 GLY A C 1
ATOM 1361 O O . GLY A 1 167 ? 3.402 -5.777 -20.812 1 93.69 167 GLY A O 1
ATOM 1362 N N . THR A 1 168 ? 3.562 -5.254 -18.641 1 95.69 168 THR A N 1
ATOM 1363 C CA . THR A 1 168 ? 4.688 -6.148 -18.375 1 95.69 168 THR A CA 1
ATOM 1364 C C . THR A 1 168 ? 5.754 -5.988 -19.453 1 95.69 168 THR A C 1
ATOM 1366 O O . THR A 1 168 ? 6.207 -6.977 -20.047 1 95.69 168 THR A O 1
ATOM 1369 N N . ARG A 1 169 ? 6.172 -4.805 -19.703 1 93.75 169 ARG A N 1
ATOM 1370 C CA . ARG A 1 169 ? 7.16 -4.484 -20.719 1 93.75 169 ARG A CA 1
ATOM 1371 C C . ARG A 1 169 ? 8.508 -5.133 -20.406 1 93.75 169 ARG A C 1
ATOM 1373 O O . ARG A 1 169 ? 9.188 -5.625 -21.312 1 93.75 169 ARG A O 1
ATOM 1380 N N . GLU A 1 170 ? 8.922 -5.16 -19.141 1 96.5 170 GLU A N 1
ATOM 1381 C CA . GLU A 1 170 ? 10.117 -5.859 -18.688 1 96.5 170 GLU A CA 1
ATOM 1382 C C . GLU A 1 170 ? 9.836 -7.336 -18.438 1 96.5 170 GLU A C 1
ATOM 1384 O O . GLU A 1 170 ? 8.719 -7.703 -18.062 1 96.5 170 GLU A O 1
ATOM 1389 N N . SER A 1 171 ? 10.852 -8.117 -18.688 1 97.25 171 SER A N 1
ATOM 1390 C CA . SER A 1 171 ? 10.734 -9.516 -18.281 1 97.25 171 SER A CA 1
ATOM 1391 C C . SER A 1 171 ? 10.695 -9.648 -16.766 1 97.25 171 SER A C 1
ATOM 1393 O O . SER A 1 171 ? 11.094 -8.734 -16.047 1 97.25 171 SER A O 1
ATOM 1395 N N . PRO A 1 172 ? 10.141 -10.797 -16.281 1 97.75 172 PRO A N 1
ATOM 1396 C CA . PRO A 1 172 ? 10.188 -11.047 -14.844 1 97.75 172 PRO A CA 1
ATOM 1397 C C . PRO A 1 172 ? 11.602 -10.898 -14.273 1 97.75 172 PRO A C 1
ATOM 1399 O O . PRO A 1 172 ? 11.773 -10.367 -13.172 1 97.75 172 PRO A O 1
ATOM 1402 N N . GLU A 1 173 ? 12.594 -11.328 -15.008 1 96.5 173 GLU A N 1
ATOM 1403 C CA . GLU A 1 173 ? 13.977 -11.227 -14.547 1 96.5 173 GLU A CA 1
ATOM 1404 C C . GLU A 1 173 ? 14.414 -9.766 -14.445 1 96.5 173 GLU A C 1
ATOM 1406 O O . GLU A 1 173 ? 15.086 -9.383 -13.484 1 96.5 173 GLU A O 1
ATOM 1411 N N . GLU A 1 174 ? 14.031 -8.977 -15.367 1 96.31 174 GLU A N 1
ATOM 1412 C CA . GLU A 1 174 ? 14.43 -7.574 -15.406 1 96.31 174 GLU A CA 1
ATOM 1413 C C . GLU A 1 174 ? 13.797 -6.789 -14.258 1 96.31 174 GLU A C 1
ATOM 1415 O O . GLU A 1 174 ? 14.469 -6.023 -13.57 1 96.31 174 GLU A O 1
ATOM 1420 N N . ILE A 1 175 ? 12.477 -6.957 -14.07 1 97.44 175 ILE A N 1
ATOM 1421 C CA . ILE A 1 175 ? 11.797 -6.223 -13.008 1 97.44 175 ILE A CA 1
ATOM 1422 C C . ILE A 1 175 ? 12.258 -6.738 -11.648 1 97.44 175 ILE A C 1
ATOM 1424 O O . ILE A 1 175 ? 12.344 -5.973 -10.68 1 97.44 175 ILE A O 1
ATOM 1428 N N . ALA A 1 176 ? 12.523 -8.031 -11.594 1 96.62 176 ALA A N 1
ATOM 1429 C CA . ALA A 1 176 ? 13.078 -8.609 -10.375 1 96.62 176 ALA A CA 1
ATOM 1430 C C . ALA A 1 176 ? 14.43 -7.98 -10.031 1 96.62 176 ALA A C 1
ATOM 1432 O O . ALA A 1 176 ? 14.711 -7.688 -8.867 1 96.62 176 ALA A O 1
ATOM 1433 N N . ARG A 1 177 ? 15.242 -7.824 -11.031 1 94.44 177 ARG A N 1
ATOM 1434 C CA . ARG A 1 177 ? 16.547 -7.195 -10.828 1 94.44 177 ARG A CA 1
ATOM 1435 C C . ARG A 1 177 ? 16.391 -5.758 -10.328 1 94.44 177 ARG A C 1
ATOM 1437 O O . ARG A 1 177 ? 17.125 -5.32 -9.445 1 94.44 177 ARG A O 1
ATOM 1444 N N . PHE A 1 178 ? 15.469 -5.078 -10.891 1 95.31 178 PHE A N 1
ATOM 1445 C CA . PHE A 1 178 ? 15.188 -3.711 -10.469 1 95.31 178 PHE A CA 1
ATOM 1446 C C . PHE A 1 178 ? 14.781 -3.67 -9 1 95.31 178 PHE A C 1
ATOM 1448 O O . PHE A 1 178 ? 15.398 -2.955 -8.203 1 95.31 178 PHE A O 1
ATOM 1455 N N . ALA A 1 179 ? 13.773 -4.449 -8.633 1 96.75 179 ALA A N 1
ATOM 1456 C CA . ALA A 1 179 ? 13.26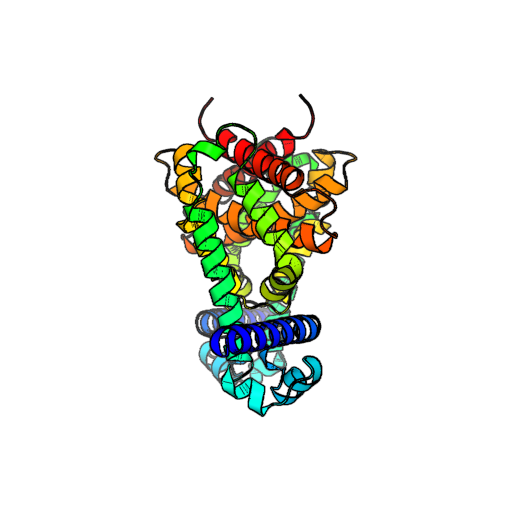6 -4.469 -7.258 1 96.75 179 ALA A CA 1
ATOM 1457 C C . ALA A 1 179 ? 14.328 -4.977 -6.289 1 96.75 179 ALA A C 1
ATOM 1459 O O . ALA A 1 179 ? 14.531 -4.398 -5.223 1 96.75 179 ALA A O 1
ATOM 1460 N N . GLY A 1 180 ? 14.977 -6.051 -6.695 1 95 180 GLY A N 1
ATOM 1461 C CA . GLY A 1 180 ? 15.977 -6.664 -5.836 1 95 180 GLY A CA 1
ATOM 1462 C C . GLY A 1 180 ? 17.156 -5.758 -5.551 1 95 180 GLY A C 1
ATOM 1463 O O . GLY A 1 180 ? 17.641 -5.691 -4.418 1 95 180 GLY A O 1
ATOM 1464 N N . GLN A 1 181 ? 17.688 -5.109 -6.586 1 93.12 181 GLN A N 1
ATOM 1465 C CA . GLN A 1 181 ? 18.797 -4.18 -6.41 1 93.12 181 GLN A CA 1
ATOM 1466 C C . GLN A 1 181 ? 18.406 -3.033 -5.477 1 93.12 181 GLN A C 1
ATOM 1468 O O . GLN A 1 181 ? 19.188 -2.65 -4.602 1 93.12 181 GLN A O 1
ATOM 1473 N N . PHE A 1 182 ? 17.234 -2.502 -5.652 1 95 182 PHE A N 1
ATOM 1474 C CA . PHE A 1 182 ? 16.734 -1.431 -4.797 1 95 182 PHE A CA 1
ATOM 1475 C C . PHE A 1 182 ? 16.672 -1.883 -3.346 1 95 182 PHE A C 1
ATOM 1477 O O . PHE A 1 182 ? 17.203 -1.214 -2.457 1 95 182 PHE A O 1
ATOM 1484 N N . ILE A 1 183 ? 16.062 -3.023 -3.092 1 95.38 183 ILE A N 1
ATOM 1485 C CA . ILE A 1 183 ? 15.852 -3.553 -1.75 1 95.38 183 ILE A CA 1
ATOM 1486 C C . ILE A 1 183 ? 17.203 -3.873 -1.099 1 95.38 183 ILE A C 1
ATOM 1488 O O . ILE A 1 183 ? 17.469 -3.445 0.026 1 95.38 183 ILE A O 1
ATOM 1492 N N . ASN A 1 184 ? 18 -4.617 -1.836 1 92.88 184 ASN A N 1
ATOM 1493 C CA . ASN A 1 184 ? 19.281 -5.047 -1.278 1 92.88 184 ASN A CA 1
ATOM 1494 C C . ASN A 1 184 ? 20.172 -3.855 -0.934 1 92.88 184 ASN A C 1
ATOM 1496 O O . ASN A 1 184 ? 20.781 -3.82 0.136 1 92.88 184 ASN A O 1
ATOM 1500 N N . SER A 1 185 ? 20.312 -2.932 -1.85 1 92.12 185 SER A N 1
ATOM 1501 C CA . SER A 1 185 ? 21.141 -1.759 -1.584 1 92.12 185 SER A CA 1
ATOM 1502 C C . SER A 1 185 ? 20.578 -0.941 -0.423 1 92.12 185 SER A C 1
ATOM 1504 O O . SER A 1 185 ? 21.328 -0.423 0.399 1 92.12 185 SER A O 1
ATOM 1506 N N . GLY A 1 186 ? 19.266 -0.758 -0.384 1 93.5 186 GLY A N 1
ATOM 1507 C CA . GLY A 1 186 ? 18.641 -0.056 0.721 1 93.5 186 GLY A CA 1
ATOM 1508 C C . GLY A 1 186 ? 18.922 -0.687 2.07 1 93.5 186 GLY A C 1
ATOM 1509 O O . GLY A 1 186 ? 19.328 0.001 3.012 1 93.5 186 GLY A O 1
ATOM 1510 N N . VAL A 1 187 ? 18.781 -2 2.172 1 93.06 187 VAL A N 1
ATOM 1511 C CA . VAL A 1 187 ? 18.969 -2.713 3.432 1 93.06 187 VAL A CA 1
ATOM 1512 C C . VAL A 1 187 ? 20.438 -2.734 3.807 1 93.06 187 VAL A C 1
ATOM 1514 O O . VAL A 1 187 ? 20.797 -2.543 4.973 1 93.06 187 VAL A O 1
ATOM 1517 N N . GLN A 1 188 ? 21.281 -2.936 2.828 1 89.94 188 GLN A N 1
ATOM 1518 C CA . GLN A 1 188 ? 22.703 -3.049 3.072 1 89.94 188 GLN A CA 1
ATOM 1519 C C . GLN A 1 188 ? 23.297 -1.721 3.547 1 89.94 188 GLN A C 1
ATOM 1521 O O . GLN A 1 188 ? 24.375 -1.686 4.125 1 89.94 188 GLN A O 1
ATOM 1526 N N . SER A 1 189 ? 22.609 -0.661 3.234 1 89.81 189 SER A N 1
ATOM 1527 C CA . SER A 1 189 ? 23.078 0.649 3.67 1 89.81 189 SER A CA 1
ATOM 1528 C C . SER A 1 189 ? 23.094 0.758 5.191 1 89.81 189 SER A C 1
ATOM 1530 O O . SER A 1 189 ? 23.703 1.675 5.75 1 89.81 189 SER A O 1
ATOM 1532 N N . PHE A 1 190 ? 22.453 -0.175 5.891 1 88.19 190 PHE A N 1
ATOM 1533 C CA . PHE A 1 190 ? 22.406 -0.197 7.348 1 88.19 190 PHE A CA 1
ATOM 1534 C C . PHE A 1 190 ? 23.359 -1.239 7.906 1 88.19 190 PHE A C 1
ATOM 1536 O O . PHE A 1 190 ? 23.578 -1.303 9.117 1 88.19 190 PHE A O 1
ATOM 1543 N N . ALA A 1 191 ? 23.719 -2.387 7.316 1 74.69 191 ALA A N 1
ATOM 1544 C CA . ALA A 1 191 ? 24.562 -3.486 7.785 1 74.69 191 ALA A CA 1
ATOM 1545 C C . ALA A 1 191 ? 25.984 -3.008 8.07 1 74.69 191 ALA A C 1
ATOM 1547 O O . ALA A 1 191 ? 26.719 -3.646 8.82 1 74.69 191 ALA A O 1
ATOM 1548 N N . GLY A 1 192 ? 26.516 -1.86 8.578 1 59.75 192 GLY A N 1
ATOM 1549 C CA . GLY A 1 192 ? 27.859 -1.435 8.969 1 59.75 192 GLY A CA 1
ATOM 1550 C C . GLY A 1 192 ? 28.797 -1.299 7.793 1 59.75 192 GLY A C 1
ATOM 1551 O O . GLY A 1 192 ? 29.031 -2.266 7.062 1 59.75 192 GLY A O 1
ATOM 1552 N N . ARG A 1 193 ? 29.375 -0.15 7.297 1 37.88 193 ARG A N 1
ATOM 1553 C CA . ARG A 1 193 ? 30.812 0.023 7.062 1 37.88 193 ARG A CA 1
ATOM 1554 C C . ARG A 1 193 ? 31.609 -0.156 8.352 1 37.88 193 ARG A C 1
ATOM 1556 O O . ARG A 1 193 ? 31.094 0.096 9.445 1 37.88 193 ARG A O 1
ATOM 1563 N N . MET B 1 1 ? -15.789 41.312 19.203 1 54.19 1 MET B N 1
ATOM 1564 C CA . MET B 1 1 ? -15.812 40.438 20.375 1 54.19 1 MET B CA 1
ATOM 1565 C C . MET B 1 1 ? -16.719 39.219 20.125 1 54.19 1 MET B C 1
ATOM 1567 O O . MET B 1 1 ? -16.391 38.094 20.547 1 54.19 1 MET B O 1
ATOM 1571 N N . HIS B 1 2 ? -17.984 39.312 19.5 1 59.81 2 HIS B N 1
ATOM 1572 C CA . HIS B 1 2 ? -18.953 38.281 19.156 1 59.81 2 HIS B CA 1
ATOM 1573 C C . HIS B 1 2 ? -18.422 37.344 18.078 1 59.81 2 HIS B C 1
ATOM 1575 O O . HIS B 1 2 ? -18.594 36.125 18.156 1 59.81 2 HIS B O 1
ATOM 1581 N N . GLY B 1 3 ? -17.703 37.969 17.141 1 62.16 3 GLY B N 1
ATOM 1582 C CA . GLY B 1 3 ? -17.109 37.219 16.047 1 62.16 3 GLY B CA 1
ATOM 1583 C C . GLY B 1 3 ? -16.047 36.219 16.484 1 62.16 3 GLY B C 1
ATOM 1584 O O . GLY B 1 3 ? -15.992 35.094 16 1 62.16 3 GLY B O 1
ATOM 1585 N N . THR B 1 4 ? -15.281 36.719 17.438 1 70.56 4 THR B N 1
ATOM 1586 C CA . THR B 1 4 ? -14.18 35.906 17.938 1 70.56 4 THR B CA 1
ATOM 1587 C C . THR B 1 4 ? -14.711 34.75 18.766 1 70.56 4 THR B C 1
ATOM 1589 O O . THR B 1 4 ? -14.156 33.625 18.703 1 70.56 4 THR B O 1
ATOM 1592 N N . THR B 1 5 ? -15.742 35.062 19.5 1 71.75 5 THR B N 1
ATOM 1593 C CA . THR B 1 5 ? -16.328 34.031 20.344 1 71.75 5 THR B CA 1
ATOM 1594 C C . THR B 1 5 ? -17 32.938 19.5 1 71.75 5 THR B C 1
ATOM 1596 O O . THR B 1 5 ? -16.875 31.75 19.781 1 71.75 5 THR B O 1
ATOM 1599 N N . ILE B 1 6 ? -17.688 33.406 18.469 1 71.12 6 ILE B N 1
ATOM 1600 C CA . ILE B 1 6 ? -18.359 32.469 17.562 1 71.12 6 ILE B CA 1
ATOM 1601 C C . ILE B 1 6 ? -17.344 31.578 16.875 1 71.12 6 ILE B C 1
ATOM 1603 O O . ILE B 1 6 ? -17.547 30.375 16.75 1 71.12 6 ILE B O 1
ATOM 1607 N N . ASP B 1 7 ? -16.344 32.25 16.641 1 79.56 7 ASP B N 1
ATOM 1608 C CA . ASP B 1 7 ? -15.266 31.547 15.969 1 79.56 7 ASP B CA 1
ATOM 1609 C C . ASP B 1 7 ? -14.68 30.469 16.875 1 79.56 7 ASP B C 1
ATOM 1611 O O . ASP B 1 7 ? -14.43 29.344 16.422 1 79.56 7 ASP B O 1
ATOM 1615 N N . ARG B 1 8 ? -14.609 30.828 18.141 1 85.81 8 ARG B N 1
ATOM 1616 C CA . ARG B 1 8 ? -14.078 29.875 19.109 1 85.81 8 ARG B CA 1
ATOM 1617 C C . ARG B 1 8 ? -15.031 28.719 19.328 1 85.81 8 ARG B C 1
ATOM 1619 O O . ARG B 1 8 ? -14.602 27.562 19.484 1 85.81 8 ARG B O 1
ATOM 1626 N N . ARG B 1 9 ? -16.266 29.031 19.375 1 87.62 9 ARG B N 1
ATOM 1627 C CA . ARG B 1 9 ? -17.281 28 19.578 1 87.62 9 ARG B CA 1
ATOM 1628 C C . ARG B 1 9 ? -17.312 27.031 18.391 1 87.62 9 ARG B C 1
ATOM 1630 O O . ARG B 1 9 ? -17.453 25.828 18.562 1 87.62 9 ARG B O 1
ATOM 1637 N N . VAL B 1 10 ? -17.219 27.641 17.281 1 90.06 10 VAL B N 1
ATOM 1638 C CA . VAL B 1 10 ? -17.234 26.844 16.062 1 90.06 10 VAL B CA 1
ATOM 1639 C C . VAL B 1 10 ? -16.016 25.922 16.047 1 90.06 10 VAL B C 1
ATOM 1641 O O . VAL B 1 10 ? -16.141 24.734 15.742 1 90.06 10 VAL B O 1
ATOM 1644 N N . LYS B 1 11 ? -14.93 26.484 16.438 1 92.12 11 LYS B N 1
ATOM 1645 C CA . LYS B 1 11 ? -13.695 25.703 16.469 1 92.12 11 LYS B CA 1
ATOM 1646 C C . LYS B 1 11 ? -13.797 24.562 17.484 1 92.12 11 LYS B C 1
ATOM 1648 O O . LYS B 1 11 ? -13.328 23.453 17.234 1 92.12 11 LYS B O 1
ATOM 1653 N N . LYS B 1 12 ? -14.352 24.906 18.562 1 93.25 12 LYS B N 1
ATOM 1654 C CA . LYS B 1 12 ? -14.539 23.891 19.594 1 93.25 12 LYS B CA 1
ATOM 1655 C C . LYS B 1 12 ? -15.445 22.766 19.109 1 93.25 12 LYS B C 1
ATOM 1657 O O . LYS B 1 12 ? -15.133 21.578 19.297 1 93.25 12 LYS B O 1
ATOM 1662 N N . THR B 1 13 ? -16.547 23.172 18.469 1 94.06 13 THR B N 1
ATOM 1663 C CA . THR B 1 13 ? -17.484 22.188 17.953 1 94.06 13 THR B CA 1
ATOM 1664 C C . THR B 1 13 ? -16.812 21.297 16.906 1 94.06 13 THR B C 1
ATOM 1666 O O . THR B 1 13 ? -16.969 20.062 16.953 1 94.06 13 THR B O 1
ATOM 1669 N N . LYS B 1 14 ? -16.078 21.891 16.078 1 94.38 14 LYS B N 1
ATOM 1670 C CA . LYS B 1 14 ? -15.414 21.125 15.023 1 94.38 14 LYS B CA 1
ATOM 1671 C C . LYS B 1 14 ? -14.398 20.156 15.617 1 94.38 14 LYS B C 1
ATOM 1673 O O . LYS B 1 14 ? -14.266 19.031 15.141 1 94.38 14 LYS B O 1
ATOM 1678 N N . LYS B 1 15 ? -13.742 20.594 16.609 1 94.44 15 LYS B N 1
ATOM 1679 C CA . LYS B 1 15 ? -12.773 19.734 17.281 1 94.44 15 LYS B CA 1
ATOM 1680 C C . LYS B 1 15 ? -13.469 18.547 17.953 1 94.44 15 LYS B C 1
ATOM 1682 O O . LYS B 1 15 ? -12.992 17.422 17.891 1 94.44 15 LYS B O 1
ATOM 1687 N N . GLN B 1 16 ? -14.531 18.828 18.578 1 96 16 GLN B N 1
ATOM 1688 C CA . GLN B 1 16 ? -15.305 17.781 19.25 1 96 16 GLN B CA 1
ATOM 1689 C C . GLN B 1 16 ? -15.812 16.75 18.25 1 96 16 GLN B C 1
ATOM 1691 O O . GLN B 1 16 ? -15.75 15.547 18.5 1 96 16 GLN B O 1
ATOM 1696 N N . LEU B 1 17 ? -16.281 17.25 17.156 1 96.12 17 LEU B N 1
ATOM 1697 C CA . LEU B 1 17 ? -16.812 16.359 16.125 1 96.12 17 LEU B CA 1
ATOM 1698 C C . LEU B 1 17 ? -15.695 15.516 15.508 1 96.12 17 LEU B C 1
ATOM 1700 O O . LEU B 1 17 ? -15.883 14.328 15.258 1 96.12 17 LEU B O 1
ATOM 1704 N N . ARG B 1 18 ? -14.609 16.141 15.297 1 94.69 18 ARG B N 1
ATOM 1705 C CA . ARG B 1 18 ? -13.453 15.422 14.773 1 94.69 18 ARG B CA 1
ATOM 1706 C C . ARG B 1 18 ? -13.047 14.281 15.703 1 94.69 18 ARG B C 1
ATOM 1708 O O . ARG B 1 18 ? -12.906 13.141 15.266 1 94.69 18 ARG B O 1
ATOM 1715 N N . LEU B 1 19 ? -12.945 14.602 16.953 1 94.75 19 LEU B N 1
ATOM 1716 C CA . LEU B 1 19 ? -12.508 13.617 17.938 1 94.75 19 LEU B CA 1
ATOM 1717 C C . LEU B 1 19 ? -13.523 12.477 18.047 1 94.75 19 LEU B C 1
ATOM 1719 O O . LEU B 1 19 ? -13.148 11.312 18.141 1 94.75 19 LEU B O 1
ATOM 1723 N N . ALA B 1 20 ? -14.719 12.859 18.016 1 96.44 20 ALA B N 1
ATOM 1724 C CA . ALA B 1 20 ? -15.789 11.875 18.109 1 96.44 20 ALA B CA 1
ATOM 1725 C C . ALA B 1 20 ? -15.781 10.938 16.906 1 96.44 20 ALA B C 1
ATOM 1727 O O . ALA B 1 20 ? -15.891 9.719 17.047 1 96.44 20 ALA B O 1
ATOM 1728 N N . LEU B 1 21 ? -15.672 11.531 15.742 1 95.69 21 LEU B N 1
ATOM 1729 C CA . LEU B 1 21 ? -15.672 10.727 14.523 1 95.69 21 LEU B CA 1
ATOM 1730 C C . LEU B 1 21 ? -14.469 9.789 14.492 1 95.69 21 LEU B C 1
ATOM 1732 O O . LEU B 1 21 ? -14.609 8.609 14.156 1 95.69 21 LEU B O 1
ATOM 1736 N N . MET B 1 22 ? -13.32 10.266 14.836 1 93.06 22 MET B N 1
ATOM 1737 C CA . MET B 1 22 ? -12.117 9.438 14.852 1 93.06 22 MET B CA 1
ATOM 1738 C C . MET B 1 22 ? -12.266 8.289 15.844 1 93.06 22 MET B C 1
ATOM 1740 O O . MET B 1 22 ? -11.867 7.156 15.547 1 93.06 22 MET B O 1
ATOM 1744 N N . HIS B 1 23 ? -12.812 8.578 16.953 1 93.94 23 HIS B N 1
ATOM 1745 C CA . HIS B 1 23 ? -13.047 7.535 17.938 1 93.94 23 HIS B CA 1
ATOM 1746 C C . HIS B 1 23 ? -13.984 6.461 17.406 1 93.94 23 HIS B C 1
ATOM 1748 O O . HIS B 1 23 ? -13.688 5.266 17.5 1 93.94 23 HIS B O 1
ATOM 1754 N N . LEU B 1 24 ? -15.039 6.855 16.812 1 95.44 24 LEU B N 1
ATOM 1755 C CA . LEU B 1 24 ? -16.031 5.914 16.312 1 95.44 24 LEU B CA 1
ATOM 1756 C C . LEU B 1 24 ? -15.469 5.098 15.156 1 95.44 24 LEU B C 1
ATOM 1758 O O . LEU B 1 24 ? -15.75 3.902 15.031 1 95.44 24 LEU B O 1
ATOM 1762 N N . MET B 1 25 ? -14.648 5.723 14.414 1 93.62 25 MET B N 1
ATOM 1763 C CA . MET B 1 25 ? -14.109 5.07 13.227 1 93.62 25 MET B CA 1
ATOM 1764 C C . MET B 1 25 ? -13.016 4.078 13.594 1 93.62 25 MET B C 1
ATOM 1766 O O . MET B 1 25 ? -12.516 3.344 12.734 1 93.62 25 MET B O 1
ATOM 1770 N N . THR B 1 26 ? -12.594 4.031 14.836 1 89.38 26 THR B N 1
ATOM 1771 C CA . THR B 1 26 ? -11.711 2.961 15.281 1 89.38 26 THR B CA 1
ATOM 1772 C C . THR B 1 26 ? -12.492 1.654 15.438 1 89.38 26 THR B C 1
ATOM 1774 O O . THR B 1 26 ? -11.891 0.579 15.523 1 89.38 26 THR B O 1
ATOM 1777 N N . GLN B 1 27 ? -13.797 1.785 15.328 1 90.38 27 GLN B N 1
ATOM 1778 C CA . GLN B 1 27 ? -14.641 0.632 15.633 1 90.38 27 GLN B CA 1
ATOM 1779 C C . GLN B 1 27 ? -15.461 0.214 14.414 1 90.38 27 GLN B C 1
ATOM 1781 O O . GLN B 1 27 ? -15.844 -0.951 14.289 1 90.38 27 GLN B O 1
ATOM 1786 N N . LYS B 1 28 ? -15.766 1.14 13.625 1 90.56 28 LYS B N 1
ATOM 1787 C CA . LYS B 1 28 ? -16.625 0.857 12.484 1 90.56 28 LYS B CA 1
ATOM 1788 C C . LYS B 1 28 ? -16.391 1.864 11.359 1 90.56 28 LYS B C 1
ATOM 1790 O O . LYS B 1 28 ? -15.742 2.889 11.562 1 90.56 28 LYS B O 1
ATOM 1795 N N . SER B 1 29 ? -16.969 1.544 10.195 1 89.38 29 SER B N 1
ATOM 1796 C CA . SER B 1 29 ? -16.844 2.42 9.039 1 89.38 29 SER B CA 1
ATOM 1797 C C . SER B 1 29 ? -17.688 3.674 9.195 1 89.38 29 SER B C 1
ATOM 1799 O O . SER B 1 29 ? -18.719 3.65 9.875 1 89.38 29 SER B O 1
ATOM 1801 N N . ALA B 1 30 ? -17.25 4.668 8.492 1 91.81 30 ALA B N 1
ATOM 1802 C CA . ALA B 1 30 ? -17.984 5.934 8.555 1 91.81 30 ALA B CA 1
ATOM 1803 C C . ALA B 1 30 ? -19.422 5.758 8.086 1 91.81 30 ALA B C 1
ATOM 1805 O O . ALA B 1 30 ? -20.328 6.418 8.594 1 91.81 30 ALA B O 1
ATOM 1806 N N . LYS B 1 31 ? -19.594 4.879 7.141 1 90.19 31 LYS B N 1
ATOM 1807 C CA . LYS B 1 31 ? -20.906 4.66 6.543 1 90.19 31 LYS B CA 1
ATOM 1808 C C . LYS B 1 31 ? -21.891 4.094 7.562 1 90.19 31 LYS B C 1
ATOM 1810 O O . LYS B 1 31 ? -23.094 4.211 7.391 1 90.19 31 LYS B O 1
ATOM 1815 N N . SER B 1 32 ? -21.391 3.531 8.539 1 94.38 32 SER B N 1
ATOM 1816 C CA . SER B 1 32 ? -22.234 2.887 9.539 1 94.38 32 SER B CA 1
ATOM 1817 C C . SER B 1 32 ? -22.484 3.809 10.727 1 94.38 32 SER B C 1
ATOM 1819 O O . SER B 1 32 ? -23.141 3.42 11.695 1 94.38 32 SER B O 1
ATOM 1821 N N . ILE B 1 33 ? -21.969 4.977 10.695 1 96.69 33 ILE B N 1
ATOM 1822 C CA . ILE B 1 33 ? -22.109 5.918 11.805 1 96.69 33 ILE B CA 1
ATOM 1823 C C . ILE B 1 33 ? -23.25 6.898 11.516 1 96.69 33 ILE B C 1
ATOM 1825 O O . ILE B 1 33 ? -23.25 7.566 10.477 1 96.69 33 ILE B O 1
ATOM 1829 N N . SER B 1 34 ? -24.188 7 12.438 1 96.94 34 SER B N 1
ATOM 1830 C CA . SER B 1 34 ? -25.266 7.957 12.273 1 96.94 34 SER B CA 1
ATOM 1831 C C . SER B 1 34 ? -24.922 9.312 12.883 1 96.94 34 SER B C 1
ATOM 1833 O O . SER B 1 34 ? -24.047 9.391 13.758 1 96.94 34 SER B O 1
ATOM 1835 N N . VAL B 1 35 ? -25.688 10.297 12.453 1 97.5 35 VAL B N 1
ATOM 1836 C CA . VAL B 1 35 ? -25.5 11.625 13.023 1 97.5 35 VAL B CA 1
ATOM 1837 C C . VAL B 1 35 ? -25.859 11.609 14.508 1 97.5 35 VAL B C 1
ATOM 1839 O O . VAL B 1 35 ? -25.203 12.266 15.32 1 97.5 35 VAL B O 1
ATOM 1842 N N . ARG B 1 36 ? -26.875 10.859 14.828 1 97.31 36 ARG B N 1
ATOM 1843 C CA . ARG B 1 36 ? -27.281 10.75 16.234 1 97.31 36 ARG B CA 1
ATOM 1844 C C . ARG B 1 36 ? -26.141 10.203 17.078 1 97.31 36 ARG B C 1
ATOM 1846 O O . ARG B 1 36 ? -25.797 10.789 18.109 1 97.31 36 ARG B O 1
ATOM 1853 N N . GLU B 1 37 ? -25.609 9.156 16.656 1 97.62 37 GLU B N 1
ATOM 1854 C CA . GLU B 1 37 ? -24.5 8.508 17.359 1 97.62 37 GLU B CA 1
ATOM 1855 C C . GLU B 1 37 ? -23.297 9.43 17.484 1 97.62 37 GLU B C 1
ATOM 1857 O O . GLU B 1 37 ? -22.656 9.5 18.531 1 97.62 37 GLU B O 1
ATOM 1862 N N . LEU B 1 38 ? -23 10.125 16.438 1 98.06 38 LEU B N 1
ATOM 1863 C CA . LEU B 1 38 ? -21.859 11.031 16.391 1 98.06 38 LEU B CA 1
ATOM 1864 C C . LEU B 1 38 ? -22.062 12.219 17.328 1 98.06 38 LEU B C 1
ATOM 1866 O O . LEU B 1 38 ? -21.156 12.578 18.078 1 98.06 38 LEU B O 1
ATOM 1870 N N . ALA B 1 39 ? -23.234 12.773 17.25 1 97.56 39 ALA B N 1
ATOM 1871 C CA . ALA B 1 39 ? -23.562 13.914 18.094 1 97.56 39 ALA B CA 1
ATOM 1872 C C . ALA B 1 39 ? -23.484 13.531 19.578 1 97.56 39 ALA B C 1
ATOM 1874 O O . ALA B 1 39 ? -22.969 14.289 20.391 1 97.56 39 ALA B O 1
ATOM 1875 N N . GLU B 1 40 ? -23.984 12.383 19.891 1 97.62 40 GLU B N 1
ATOM 1876 C CA . GLU B 1 40 ? -23.938 11.891 21.266 1 97.62 40 GLU B CA 1
ATOM 1877 C C . GLU B 1 40 ? -22.5 11.703 21.734 1 97.62 40 GLU B C 1
ATOM 1879 O O . GLU B 1 40 ? -22.141 12.125 22.828 1 97.62 40 GLU B O 1
ATOM 1884 N N . GLN B 1 41 ? -21.719 11.141 20.875 1 97 41 GLN B N 1
ATOM 1885 C CA . GLN B 1 41 ? -20.312 10.93 21.188 1 97 41 GLN B CA 1
ATOM 1886 C C . GLN B 1 41 ? -19.578 12.258 21.375 1 97 41 GLN B C 1
ATOM 1888 O O . GLN B 1 41 ? -18.672 12.367 22.219 1 97 41 GLN B O 1
ATOM 1893 N N . ALA B 1 42 ? -19.922 13.234 20.641 1 97.25 42 ALA B N 1
ATOM 1894 C CA . ALA B 1 42 ? -19.266 14.539 20.656 1 97.25 42 ALA B CA 1
ATOM 1895 C C . ALA B 1 42 ? -19.859 15.43 21.75 1 97.25 42 ALA B C 1
ATOM 1897 O O . ALA B 1 42 ? -19.359 16.531 22 1 97.25 42 ALA B O 1
ATOM 1898 N N . ASP B 1 43 ? -20.938 14.961 22.328 1 96.88 43 ASP B N 1
ATOM 1899 C CA . ASP B 1 43 ? -21.656 15.719 23.359 1 96.88 43 ASP B CA 1
ATOM 1900 C C . ASP B 1 43 ? -22.156 17.047 22.797 1 96.88 43 ASP B C 1
ATOM 1902 O O . ASP B 1 43 ? -21.891 18.109 23.375 1 96.88 43 ASP B O 1
ATOM 1906 N N . ILE B 1 44 ? -22.797 16.938 21.672 1 96 44 ILE B N 1
ATOM 1907 C CA . ILE B 1 44 ? -23.422 18.109 21.078 1 96 44 ILE B CA 1
ATOM 1908 C C . ILE B 1 44 ? -24.828 17.75 20.594 1 96 44 ILE B C 1
ATOM 1910 O O . ILE B 1 44 ? -25.172 16.578 20.5 1 96 44 ILE B O 1
ATOM 1914 N N . ASN B 1 45 ? -25.609 18.812 20.328 1 94.19 45 ASN B N 1
ATOM 1915 C CA . ASN B 1 45 ? -26.938 18.625 19.75 1 94.19 45 ASN B CA 1
ATOM 1916 C C . ASN B 1 45 ? -26.859 18.328 18.25 1 94.19 45 ASN B C 1
ATOM 1918 O O . ASN B 1 45 ? -26.016 18.875 17.547 1 94.19 45 ASN B O 1
ATOM 1922 N N . ARG B 1 46 ? -27.812 17.531 17.797 1 95.19 46 ARG B N 1
ATOM 1923 C CA . ARG B 1 46 ? -27.875 17.219 16.375 1 95.19 46 ARG B CA 1
ATOM 1924 C C . ARG B 1 46 ? -28.047 18.484 15.531 1 95.19 46 ARG B C 1
ATOM 1926 O O . ARG B 1 46 ? -27.516 18.578 14.422 1 95.19 46 ARG B O 1
ATOM 1933 N N . SER B 1 47 ? -28.828 19.391 16.109 1 95.25 47 SER B N 1
ATOM 1934 C CA . SER B 1 47 ? -29.062 20.625 15.375 1 95.25 47 SER B CA 1
ATOM 1935 C C . SER B 1 47 ? -27.766 21.391 15.156 1 95.25 47 SER B C 1
ATOM 1937 O O . SER B 1 47 ? -27.594 22.031 14.117 1 95.25 47 SER B O 1
ATOM 1939 N N . THR B 1 48 ? -26.953 21.328 16.094 1 94.94 48 THR B N 1
ATOM 1940 C CA . THR B 1 48 ? -25.641 21.969 16 1 94.94 48 THR B CA 1
ATOM 1941 C C . THR B 1 48 ? -24.797 21.312 14.914 1 94.94 48 THR B C 1
ATOM 1943 O O . THR B 1 48 ? -24.094 22 14.172 1 94.94 48 THR B O 1
ATOM 1946 N N . PHE B 1 49 ? -24.906 19.984 14.812 1 97.31 49 PHE B N 1
ATOM 1947 C CA . PHE B 1 49 ? -24.188 19.25 13.773 1 97.31 49 PHE B CA 1
ATOM 1948 C C . PHE B 1 49 ? -24.578 19.781 12.391 1 97.31 49 PHE B C 1
ATOM 1950 O O . PHE B 1 49 ? -23.719 20.031 11.547 1 97.31 49 PHE B O 1
ATOM 1957 N N . TYR B 1 50 ? -25.844 20 12.164 1 96 50 TYR B N 1
ATOM 1958 C CA . TYR B 1 50 ? -26.375 20.328 10.844 1 96 50 TYR B CA 1
ATOM 1959 C C . TYR B 1 50 ? -26.047 21.766 10.461 1 96 50 TYR B C 1
ATOM 1961 O O . TYR B 1 50 ? -26.172 22.141 9.297 1 96 50 TYR B O 1
ATOM 1969 N N . ILE B 1 51 ? -25.625 22.531 11.398 1 95.56 51 ILE B N 1
ATOM 1970 C CA . ILE B 1 51 ? -25.125 23.859 11.117 1 95.56 51 ILE B CA 1
ATOM 1971 C C . ILE B 1 51 ? -23.828 23.781 10.328 1 95.56 51 ILE B C 1
ATOM 1973 O O . ILE B 1 51 ? -23.547 24.625 9.484 1 95.56 51 ILE B O 1
ATOM 1977 N N . HIS B 1 52 ? -23.125 22.703 10.578 1 95.62 52 HIS B N 1
ATOM 1978 C CA . HIS B 1 52 ? -21.766 22.625 10.055 1 95.62 52 HIS B CA 1
ATOM 1979 C C . HIS B 1 52 ? -21.672 21.609 8.922 1 95.62 52 HIS B C 1
ATOM 1981 O O . HIS B 1 52 ? -20.875 21.781 7.996 1 95.62 52 HIS B O 1
ATOM 1987 N N . TYR B 1 53 ? -22.484 20.547 9.047 1 97.19 53 TYR B N 1
ATOM 1988 C CA . TYR B 1 53 ? -22.344 19.453 8.094 1 97.19 53 TYR B CA 1
ATOM 1989 C C . TYR B 1 53 ? -23.703 18.875 7.719 1 97.19 53 TYR B C 1
ATOM 1991 O O . TYR B 1 53 ? -24.641 18.953 8.5 1 97.19 53 TYR B O 1
ATOM 1999 N N . LYS B 1 54 ? -23.688 18.188 6.508 1 97.44 54 LYS B N 1
ATOM 2000 C CA . LYS B 1 54 ? -24.922 17.594 6.012 1 97.44 54 LYS B CA 1
ATOM 2001 C C . LYS B 1 54 ? -25.141 16.203 6.594 1 97.44 54 LYS B C 1
ATOM 2003 O O . LYS B 1 54 ? -26.266 15.82 6.891 1 97.44 54 LYS B O 1
ATOM 2008 N N . ASP B 1 55 ? -24.125 15.445 6.707 1 96.94 55 ASP B N 1
ATOM 2009 C CA . ASP B 1 55 ? -24.125 14.086 7.246 1 96.94 55 ASP B CA 1
ATOM 2010 C C . ASP B 1 55 ? -22.703 13.664 7.645 1 96.94 55 ASP B C 1
ATOM 2012 O O . ASP B 1 55 ? -21.766 14.461 7.574 1 96.94 55 ASP B O 1
ATOM 2016 N N . VAL B 1 56 ? -22.578 12.516 8.078 1 96.94 56 VAL B N 1
ATOM 2017 C CA . VAL B 1 56 ? -21.297 12.031 8.594 1 96.94 56 VAL B CA 1
ATOM 2018 C C . VAL B 1 56 ? -20.281 11.977 7.461 1 96.94 56 VAL B C 1
ATOM 2020 O O . VAL B 1 56 ? -19.094 12.289 7.664 1 96.94 56 VAL B O 1
ATOM 2023 N N . ASN B 1 57 ? -20.719 11.594 6.316 1 95.5 57 ASN B N 1
ATOM 2024 C CA . ASN B 1 57 ? -19.812 11.539 5.172 1 95.5 57 ASN B CA 1
ATOM 2025 C C . ASN B 1 57 ? -19.312 12.93 4.805 1 95.5 57 ASN B C 1
ATOM 2027 O O . ASN B 1 57 ? -18.156 13.086 4.406 1 95.5 57 ASN B O 1
ATOM 2031 N N . ASP B 1 58 ? -20.125 13.805 4.898 1 97.06 58 ASP B N 1
ATOM 2032 C CA . ASP B 1 58 ? -19.719 15.18 4.633 1 97.06 58 ASP B CA 1
ATOM 2033 C C . ASP B 1 58 ? -18.609 15.625 5.582 1 97.06 58 ASP B C 1
ATOM 2035 O O . ASP B 1 58 ? -17.625 16.234 5.152 1 97.06 58 ASP B O 1
ATOM 2039 N N . LEU B 1 59 ? -18.797 15.391 6.828 1 97.19 59 LEU B N 1
ATOM 2040 C CA . LEU B 1 59 ? -17.766 15.688 7.812 1 97.19 59 LEU B CA 1
ATOM 2041 C C . LEU B 1 59 ? -16.453 14.977 7.469 1 97.19 59 LEU B C 1
ATOM 2043 O O . LEU B 1 59 ? -15.391 15.586 7.477 1 97.19 59 LEU B O 1
ATOM 2047 N N . LEU B 1 60 ? -16.531 13.703 7.133 1 96.06 60 LEU B N 1
ATOM 2048 C CA . LEU B 1 60 ? -15.359 12.914 6.785 1 96.06 60 LEU B CA 1
ATOM 2049 C C . LEU B 1 60 ? -14.625 13.523 5.594 1 96.06 60 LEU B C 1
ATOM 2051 O O . LEU B 1 60 ? -13.398 13.68 5.629 1 96.06 60 LEU B O 1
ATOM 2055 N N . LEU B 1 61 ? -15.367 13.867 4.59 1 95.69 61 LEU B N 1
ATOM 2056 C CA . LEU B 1 61 ? -14.789 14.438 3.385 1 95.69 61 LEU B CA 1
ATOM 2057 C C . LEU B 1 61 ? -14.078 15.758 3.695 1 95.69 61 LEU B C 1
ATOM 2059 O O . LEU B 1 61 ? -13.023 16.047 3.131 1 95.69 61 LEU B O 1
ATOM 2063 N N . HIS B 1 62 ? -14.656 16.484 4.559 1 96.25 62 HIS B N 1
ATOM 2064 C CA . HIS B 1 62 ? -14.039 17.734 4.961 1 96.25 62 HIS B CA 1
ATOM 2065 C C . HIS B 1 62 ? -12.703 17.5 5.66 1 96.25 62 HIS B C 1
ATOM 2067 O O . HIS B 1 62 ? -11.727 18.203 5.398 1 96.25 62 HIS B O 1
ATOM 2073 N N . LEU B 1 63 ? -12.688 16.578 6.57 1 95.44 63 LEU B N 1
ATOM 2074 C CA . LEU B 1 63 ? -11.453 16.25 7.273 1 95.44 63 LEU B CA 1
ATOM 2075 C C . LEU B 1 63 ? -10.398 15.734 6.305 1 95.44 63 LEU B C 1
ATOM 2077 O O . LEU B 1 63 ? -9.227 16.125 6.395 1 95.44 63 LEU B O 1
ATOM 2081 N N . GLU B 1 64 ? -10.773 14.906 5.379 1 95.88 64 GLU B N 1
ATOM 2082 C CA . GLU B 1 64 ? -9.875 14.375 4.359 1 95.88 64 GLU B CA 1
ATOM 2083 C C . GLU B 1 64 ? -9.305 15.492 3.498 1 95.88 64 GLU B C 1
ATOM 2085 O O . GLU B 1 64 ? -8.102 15.523 3.234 1 95.88 64 GLU B O 1
ATOM 2090 N N . ASP B 1 65 ? -10.203 16.375 3.092 1 96.88 65 ASP B N 1
ATOM 2091 C CA . ASP B 1 65 ? -9.797 17.484 2.25 1 96.88 65 ASP B CA 1
ATOM 2092 C C . ASP B 1 65 ? -8.781 18.375 2.971 1 96.88 65 ASP B C 1
ATOM 2094 O O . ASP B 1 65 ? -7.781 18.797 2.383 1 96.88 65 ASP B O 1
ATOM 2098 N N . GLU B 1 66 ? -9.086 18.656 4.176 1 95.69 66 GLU B N 1
ATOM 2099 C CA . GLU B 1 66 ? -8.188 19.484 4.969 1 95.69 66 GLU B CA 1
ATOM 2100 C C . GLU B 1 66 ? -6.812 18.844 5.094 1 95.69 66 GLU B C 1
ATOM 2102 O O . GLU B 1 66 ? -5.789 19.5 4.918 1 95.69 66 GLU B O 1
ATOM 2107 N N . MET B 1 67 ? -6.766 17.609 5.414 1 95.81 67 MET B N 1
ATOM 2108 C CA . MET B 1 67 ? -5.512 16.891 5.559 1 95.81 67 MET B CA 1
ATOM 2109 C C . MET B 1 67 ? -4.746 16.859 4.242 1 95.81 67 MET B C 1
ATOM 2111 O O . MET B 1 67 ? -3.527 17.047 4.223 1 95.81 67 MET B O 1
ATOM 2115 N N . ALA B 1 68 ? -5.461 16.578 3.195 1 97.12 68 ALA B N 1
ATOM 2116 C CA . ALA B 1 68 ? -4.84 16.516 1.873 1 97.12 68 ALA B CA 1
ATOM 2117 C C . ALA B 1 68 ? -4.23 17.859 1.497 1 97.12 68 ALA B C 1
ATOM 2119 O O . ALA B 1 68 ? -3.127 17.922 0.95 1 97.12 68 ALA B O 1
ATOM 2120 N N . GLU B 1 69 ? -4.945 18.875 1.76 1 97.38 69 GLU B N 1
ATOM 2121 C CA . GLU B 1 69 ? -4.453 20.219 1.458 1 97.38 69 GLU B CA 1
ATOM 2122 C C . GLU B 1 69 ? -3.195 20.547 2.256 1 97.38 69 GLU B C 1
ATOM 2124 O O . GLU B 1 69 ? -2.24 21.109 1.72 1 97.38 69 GLU B O 1
ATOM 2129 N N . ARG B 1 70 ? -3.229 20.234 3.494 1 97.19 70 ARG B N 1
ATOM 2130 C CA . ARG B 1 70 ? -2.068 20.469 4.348 1 97.19 70 ARG B CA 1
ATOM 2131 C C . ARG B 1 70 ? -0.867 19.656 3.875 1 97.19 70 ARG B C 1
ATOM 2133 O O . ARG B 1 70 ? 0.271 20.125 3.938 1 97.19 70 ARG B O 1
ATOM 2140 N N . LEU B 1 71 ? -1.082 18.469 3.447 1 97.75 71 LEU B N 1
ATOM 2141 C CA . LEU B 1 71 ? -0.013 17.641 2.902 1 97.75 71 LEU B CA 1
ATOM 2142 C C . LEU B 1 71 ? 0.573 18.266 1.643 1 97.75 71 LEU B C 1
ATOM 2144 O O . LEU B 1 71 ? 1.795 18.312 1.479 1 97.75 71 LEU B O 1
ATOM 2148 N N . SER B 1 72 ? -0.34 18.703 0.79 1 97.81 72 SER B N 1
ATOM 2149 C CA . SER B 1 72 ? 0.104 19.359 -0.433 1 97.81 72 SER B CA 1
ATOM 2150 C C . SER B 1 72 ? 0.956 20.594 -0.12 1 97.81 72 SER B C 1
ATOM 2152 O O . SER B 1 72 ? 1.985 20.812 -0.759 1 97.81 72 SER B O 1
ATOM 2154 N N . GLU B 1 73 ? 0.533 21.312 0.841 1 97.56 73 GLU B N 1
ATOM 2155 C CA . GLU B 1 73 ? 1.281 22.5 1.262 1 97.56 73 GLU B CA 1
ATOM 2156 C C . GLU B 1 73 ? 2.654 22.109 1.806 1 97.56 73 GLU B C 1
ATOM 2158 O O . GLU B 1 73 ? 3.65 22.781 1.511 1 97.56 73 GLU B O 1
ATOM 2163 N N . LEU B 1 74 ? 2.668 21.125 2.631 1 97.56 74 LEU B N 1
ATOM 2164 C CA . LEU B 1 74 ? 3.928 20.625 3.172 1 97.56 74 LEU B CA 1
ATOM 2165 C C . LEU B 1 74 ? 4.891 20.25 2.051 1 97.56 74 LEU B C 1
ATOM 2167 O O . LEU B 1 74 ? 6.078 20.578 2.107 1 97.56 74 LEU B O 1
ATOM 2171 N N . CYS B 1 75 ? 4.41 19.578 1.056 1 97.06 75 CYS B N 1
ATOM 2172 C CA . CYS B 1 75 ? 5.223 19.172 -0.089 1 97.06 75 CYS B CA 1
ATOM 2173 C C . CYS B 1 75 ? 5.777 20.391 -0.817 1 97.06 75 CYS B C 1
ATOM 2175 O O . CYS B 1 75 ? 6.969 20.453 -1.13 1 97.06 75 CYS B O 1
ATOM 2177 N N . ARG B 1 76 ? 4.965 21.328 -1.018 1 94.88 76 ARG B N 1
ATOM 2178 C CA . ARG B 1 76 ? 5.305 22.484 -1.848 1 94.88 76 ARG B CA 1
ATOM 2179 C C . ARG B 1 76 ? 6.293 23.391 -1.135 1 94.88 76 ARG B C 1
ATOM 2181 O O . ARG B 1 76 ? 7.012 24.172 -1.779 1 94.88 76 ARG B O 1
ATOM 2188 N N . ARG B 1 77 ? 6.34 23.344 0.112 1 95.12 77 ARG B N 1
ATOM 2189 C CA . ARG B 1 77 ? 7.219 24.219 0.882 1 95.12 77 ARG B CA 1
ATOM 2190 C C . ARG B 1 77 ? 8.656 23.703 0.859 1 95.12 77 ARG B C 1
ATOM 2192 O O . ARG B 1 77 ? 9.586 24.438 1.229 1 95.12 77 ARG B O 1
ATOM 2199 N N . HIS B 1 78 ? 8.836 22.516 0.409 1 95.31 78 HIS B N 1
ATOM 2200 C CA . HIS B 1 78 ? 10.172 21.938 0.413 1 95.31 78 HIS B CA 1
ATOM 2201 C C . HIS B 1 78 ? 10.773 21.906 -0.989 1 95.31 78 HIS B C 1
ATOM 2203 O O . HIS B 1 78 ? 10.07 21.656 -1.967 1 95.31 78 HIS B O 1
ATOM 2209 N N . ASP B 1 79 ? 12.039 22.172 -1.036 1 92.31 79 ASP B N 1
ATOM 2210 C CA . ASP B 1 79 ? 12.828 22 -2.254 1 92.31 79 ASP B CA 1
ATOM 2211 C C . ASP B 1 79 ? 13.5 20.641 -2.283 1 92.31 79 ASP B C 1
ATOM 2213 O O . ASP B 1 79 ? 14.312 20.312 -1.411 1 92.31 79 ASP B O 1
ATOM 2217 N N . PRO B 1 80 ? 13.172 19.875 -3.279 1 89.62 80 PRO B N 1
ATOM 2218 C CA . PRO B 1 80 ? 13.773 18.547 -3.355 1 89.62 80 PRO B CA 1
ATOM 2219 C C . PRO B 1 80 ? 15.297 18.578 -3.273 1 89.62 80 PRO B C 1
ATOM 2221 O O . PRO B 1 80 ? 15.914 17.625 -2.791 1 89.62 80 PRO B O 1
ATOM 2224 N N . LYS B 1 81 ? 15.977 19.562 -3.652 1 88.56 81 LYS B N 1
ATOM 2225 C CA . LYS B 1 81 ? 17.422 19.688 -3.637 1 88.56 81 LYS B CA 1
ATOM 2226 C C . LYS B 1 81 ? 17.969 19.656 -2.209 1 88.56 81 LYS B C 1
ATOM 2228 O O . LYS B 1 81 ? 19.094 19.219 -1.978 1 88.56 81 LYS B O 1
ATOM 2233 N N . ASP B 1 82 ? 17.141 20.078 -1.284 1 85.12 82 ASP B N 1
ATOM 2234 C CA . ASP B 1 82 ? 17.547 20.125 0.114 1 85.12 82 ASP B CA 1
ATOM 2235 C C . ASP B 1 82 ? 17.625 18.734 0.72 1 85.12 82 ASP B C 1
ATOM 2237 O O . ASP B 1 82 ? 18.234 18.531 1.772 1 85.12 82 ASP B O 1
ATOM 2241 N N . SER B 1 83 ? 17.016 17.797 0.078 1 77.19 83 SER B N 1
ATOM 2242 C CA . SER B 1 83 ? 16.922 16.438 0.621 1 77.19 83 SER B CA 1
ATOM 2243 C C . SER B 1 83 ? 18.062 15.562 0.122 1 77.19 83 SER B C 1
ATOM 2245 O O . SER B 1 83 ? 18.172 14.391 0.492 1 77.19 83 SER B O 1
ATOM 2247 N N . MET B 1 84 ? 18.828 16.188 -0.688 1 74.44 84 MET B N 1
ATOM 2248 C CA . MET B 1 84 ? 19.953 15.445 -1.256 1 74.44 84 MET B CA 1
ATOM 2249 C C . MET B 1 84 ? 21.125 15.406 -0.284 1 74.44 84 MET B C 1
ATOM 2251 O O . MET B 1 84 ? 22.031 14.578 -0.428 1 74.44 84 MET B O 1
ATOM 2255 N N . THR B 1 85 ? 21.031 16.469 0.55 1 64 85 THR B N 1
ATOM 2256 C CA . THR B 1 85 ? 22.125 16.578 1.512 1 64 85 THR B CA 1
ATOM 2257 C C . THR B 1 85 ? 21.734 15.938 2.842 1 64 85 THR B C 1
ATOM 2259 O O . THR B 1 85 ? 20.547 15.883 3.188 1 64 85 THR B O 1
ATOM 2262 N N . GLY B 1 86 ? 22.328 14.883 3.141 1 72.94 86 GLY B N 1
ATOM 2263 C CA . GLY B 1 86 ? 22.125 14.312 4.461 1 72.94 86 GLY B CA 1
ATOM 2264 C C . GLY B 1 86 ? 21.047 15.023 5.254 1 72.94 86 GLY B C 1
ATOM 2265 O O . GLY B 1 86 ? 20.438 15.992 4.77 1 72.94 86 GLY B O 1
ATOM 2266 N N . GLY B 1 87 ? 20.172 14.516 6.238 1 83.25 87 GLY B N 1
ATOM 2267 C CA . GLY B 1 87 ? 19.203 15.055 7.195 1 83.25 87 GLY B CA 1
ATOM 2268 C C . GLY B 1 87 ? 17.766 14.812 6.797 1 83.25 87 GLY B C 1
ATOM 2269 O O . GLY B 1 87 ? 16.875 14.859 7.641 1 83.25 87 GLY B O 1
ATOM 2270 N N . TYR B 1 88 ? 17.406 14.781 5.504 1 92 88 TYR B N 1
ATOM 2271 C CA . TYR B 1 88 ? 16.094 14.422 4.973 1 92 88 TYR B CA 1
ATOM 2272 C C . TYR B 1 88 ? 15.023 15.352 5.52 1 92 88 TYR B C 1
ATOM 2274 O O . TYR B 1 88 ? 14.047 14.891 6.121 1 92 88 TYR B O 1
ATOM 2282 N N . PRO B 1 89 ? 15.156 16.734 5.23 1 94.94 89 PRO B N 1
ATOM 2283 C CA . PRO B 1 89 ? 14.234 17.703 5.844 1 94.94 89 PRO B CA 1
ATOM 2284 C C . PRO B 1 89 ? 12.781 17.453 5.469 1 94.94 89 PRO B C 1
ATOM 2286 O O . PRO B 1 89 ? 11.891 17.594 6.312 1 94.94 89 PRO B O 1
ATOM 2289 N N . PHE B 1 90 ? 12.516 17.172 4.223 1 96.06 90 PHE B N 1
ATOM 2290 C CA . PHE B 1 90 ? 11.141 16.891 3.814 1 96.06 90 PHE B CA 1
ATOM 2291 C C . PHE B 1 90 ? 10.562 15.734 4.617 1 96.06 90 PHE B C 1
ATOM 2293 O O . PHE B 1 90 ? 9.484 15.852 5.195 1 96.06 90 PHE B O 1
ATOM 2300 N N . LEU B 1 91 ? 11.273 14.586 4.656 1 96.81 91 LEU B N 1
ATOM 2301 C CA . LEU B 1 91 ? 10.789 13.414 5.379 1 96.81 91 LEU B CA 1
ATOM 2302 C C . LEU B 1 91 ? 10.617 13.727 6.863 1 96.81 91 LEU B C 1
ATOM 2304 O O . LEU B 1 91 ? 9.68 13.242 7.496 1 96.81 91 LEU B O 1
ATOM 2308 N N . THR B 1 92 ? 11.555 14.469 7.402 1 97.19 92 THR B N 1
ATOM 2309 C CA . THR B 1 92 ? 11.445 14.859 8.805 1 97.19 92 THR B CA 1
ATOM 2310 C C . THR B 1 92 ? 10.148 15.625 9.055 1 97.19 92 THR B C 1
ATOM 2312 O O . THR B 1 92 ? 9.398 15.305 9.984 1 97.19 92 THR B O 1
ATOM 2315 N N . ASP B 1 93 ? 9.883 16.578 8.219 1 97.62 93 ASP B N 1
ATOM 2316 C CA . ASP B 1 93 ? 8.656 17.359 8.367 1 97.62 93 ASP B CA 1
ATOM 2317 C C . ASP B 1 93 ? 7.422 16.516 8.07 1 97.62 93 ASP B C 1
ATOM 2319 O O . ASP B 1 93 ? 6.367 16.703 8.68 1 97.62 93 ASP B O 1
ATOM 2323 N N . LEU B 1 94 ? 7.527 15.633 7.141 1 97.94 94 LEU B N 1
ATOM 2324 C CA . LEU B 1 94 ? 6.422 14.734 6.828 1 97.94 94 LEU B CA 1
ATOM 2325 C C . LEU B 1 94 ? 6.07 13.867 8.031 1 97.94 94 LEU B C 1
ATOM 2327 O O . LEU B 1 94 ? 4.902 13.766 8.406 1 97.94 94 LEU B O 1
ATOM 2331 N N . TYR B 1 95 ? 7.051 13.25 8.641 1 98.19 95 TYR B N 1
ATOM 2332 C CA . TYR B 1 95 ? 6.801 12.383 9.789 1 98.19 95 TYR B CA 1
ATOM 2333 C C . TYR B 1 95 ? 6.344 13.195 11 1 98.19 95 TYR B C 1
ATOM 2335 O O . TYR B 1 95 ? 5.543 12.727 11.805 1 98.19 95 TYR B O 1
ATOM 2343 N N . ALA B 1 96 ? 6.852 14.43 11.125 1 98.31 96 ALA B N 1
ATOM 2344 C CA . ALA B 1 96 ? 6.332 15.32 12.156 1 98.31 96 ALA B CA 1
ATOM 2345 C C . ALA B 1 96 ? 4.855 15.617 11.938 1 98.31 96 ALA B C 1
ATOM 2347 O O . ALA B 1 96 ? 4.059 15.602 12.875 1 98.31 96 ALA B O 1
ATOM 2348 N N . PHE B 1 97 ? 4.551 15.914 10.711 1 97.81 97 PHE B N 1
ATOM 2349 C CA . PHE B 1 97 ? 3.172 16.156 10.312 1 97.81 97 PHE B CA 1
ATOM 2350 C C . PHE B 1 97 ? 2.297 14.953 10.641 1 97.81 97 PHE B C 1
ATOM 2352 O O . PHE B 1 97 ? 1.2 15.102 11.18 1 97.81 97 PHE B O 1
ATOM 2359 N N . ILE B 1 98 ? 2.723 13.773 10.312 1 97.56 98 ILE B N 1
ATOM 2360 C CA . ILE B 1 98 ? 2.01 12.523 10.562 1 97.56 98 ILE B CA 1
ATOM 2361 C C . ILE B 1 98 ? 1.832 12.328 12.07 1 97.56 98 ILE B C 1
ATOM 2363 O O . ILE B 1 98 ? 0.742 11.992 12.531 1 97.56 98 ILE B O 1
ATOM 2367 N N . GLN B 1 99 ? 2.861 12.578 12.781 1 97.19 99 GLN B N 1
ATOM 2368 C CA . GLN B 1 99 ? 2.809 12.43 14.227 1 97.19 99 GLN B CA 1
ATOM 2369 C C . GLN B 1 99 ? 1.803 13.398 14.844 1 97.19 99 GLN B C 1
ATOM 2371 O O . GLN B 1 99 ? 1.041 13.023 15.742 1 97.19 99 GLN B O 1
ATOM 2376 N N . GLU B 1 100 ? 1.799 14.602 14.391 1 95.62 100 GLU B N 1
ATOM 2377 C CA . GLU B 1 100 ? 0.9 15.641 14.891 1 95.62 100 GLU B CA 1
ATOM 2378 C C . GLU B 1 100 ? -0.558 15.289 14.609 1 95.62 100 GLU B C 1
ATOM 2380 O O . GLU B 1 100 ? -1.462 15.758 15.297 1 95.62 100 GLU B O 1
ATOM 2385 N N . ASN B 1 101 ? -0.76 14.523 13.609 1 93.94 101 ASN B N 1
ATOM 2386 C CA . ASN B 1 101 ? -2.104 14.125 13.211 1 93.94 101 ASN B CA 1
ATOM 2387 C C . ASN B 1 101 ? -2.289 12.617 13.297 1 93.94 101 ASN B C 1
ATOM 2389 O O . ASN B 1 101 ? -2.965 12.016 12.461 1 93.94 101 ASN B O 1
ATOM 2393 N N . ALA B 1 102 ? -1.665 12.039 14.273 1 93.25 102 ALA B N 1
ATOM 2394 C CA . ALA B 1 102 ? -1.593 10.586 14.406 1 93.25 102 ALA B CA 1
ATOM 2395 C C . ALA B 1 102 ? -2.988 9.969 14.445 1 93.25 102 ALA B C 1
ATOM 2397 O O . ALA B 1 102 ? -3.248 8.961 13.781 1 93.25 102 ALA B O 1
ATOM 2398 N N . ASP B 1 103 ? -3.871 10.562 15.141 1 88.62 103 ASP B N 1
ATOM 2399 C CA . ASP B 1 103 ? -5.223 10.031 15.281 1 88.62 103 ASP B CA 1
ATOM 2400 C C . ASP B 1 103 ? -5.93 9.961 13.93 1 88.62 103 ASP B C 1
ATOM 2402 O O . ASP B 1 103 ? -6.484 8.922 13.562 1 88.62 103 ASP B O 1
ATOM 2406 N N . LEU B 1 104 ? -5.828 11.039 13.188 1 91.75 104 LEU B N 1
ATOM 2407 C CA . LEU B 1 104 ? -6.453 11.117 11.867 1 91.75 104 LEU B CA 1
ATOM 2408 C C . LEU B 1 104 ? -5.781 10.156 10.898 1 91.75 104 LEU B C 1
ATOM 2410 O O . LEU B 1 104 ? -6.461 9.414 10.18 1 91.75 104 LEU B O 1
ATOM 2414 N N . CYS B 1 105 ? -4.484 10.133 10.945 1 93.38 105 CYS B N 1
ATOM 2415 C CA . CYS B 1 105 ? -3.738 9.297 10.008 1 93.38 105 CYS B CA 1
ATOM 2416 C C . CYS B 1 105 ? -4.02 7.816 10.258 1 93.38 105 CYS B C 1
ATOM 2418 O O . CYS B 1 105 ? -4.25 7.062 9.312 1 93.38 105 CYS B O 1
ATOM 2420 N N . LYS B 1 106 ? -4.078 7.414 11.445 1 91.81 106 LYS B N 1
ATOM 2421 C CA . LYS B 1 106 ? -4.328 6.016 11.789 1 91.81 106 LYS B CA 1
ATOM 2422 C C . LYS B 1 106 ? -5.695 5.566 11.281 1 91.81 106 LYS B C 1
ATOM 2424 O O . LYS B 1 106 ? -5.848 4.438 10.805 1 91.81 106 LYS B O 1
ATOM 2429 N N . VAL B 1 107 ? -6.613 6.418 11.367 1 90.62 107 VAL B N 1
ATOM 2430 C CA . VAL B 1 107 ? -7.984 6.051 11.031 1 90.62 107 VAL B CA 1
ATOM 2431 C C . VAL B 1 107 ? -8.195 6.176 9.523 1 90.62 107 VAL B C 1
ATOM 2433 O O . VAL B 1 107 ? -8.742 5.27 8.891 1 90.62 107 VAL B O 1
ATOM 2436 N N . LEU B 1 108 ? -7.742 7.266 8.953 1 91.12 108 LEU B N 1
ATOM 2437 C CA . LEU B 1 108 ? -8.016 7.551 7.547 1 91.12 108 LEU B CA 1
ATOM 2438 C C . LEU B 1 108 ? -7.191 6.637 6.641 1 91.12 108 LEU B C 1
ATOM 2440 O O . LEU B 1 108 ? -7.605 6.336 5.52 1 91.12 108 LEU B O 1
ATOM 2444 N N . LEU B 1 109 ? -6.039 6.215 7.156 1 88.88 109 LEU B N 1
ATOM 2445 C CA . LEU B 1 109 ? -5.156 5.383 6.34 1 88.88 109 LEU B CA 1
ATOM 2446 C C . LEU B 1 109 ? -5.168 3.939 6.828 1 88.88 109 LEU B C 1
ATOM 2448 O O . LEU B 1 109 ? -4.508 3.078 6.246 1 88.88 109 LEU B O 1
ATOM 2452 N N . GLY B 1 110 ? -5.918 3.668 7.828 1 83.5 110 GLY B N 1
ATOM 2453 C CA . GLY B 1 110 ? -5.965 2.348 8.438 1 83.5 110 GLY B CA 1
ATOM 2454 C C . GLY B 1 110 ? -7.066 1.472 7.871 1 83.5 110 GLY B C 1
ATOM 2455 O O . GLY B 1 110 ? -7.449 1.618 6.707 1 83.5 110 GLY B O 1
ATOM 2456 N N . GLY B 1 111 ? -7.434 0.469 8.57 1 77.75 111 GLY B N 1
ATOM 2457 C CA . GLY B 1 111 ? -8.328 -0.596 8.141 1 77.75 111 GLY B CA 1
ATOM 2458 C C . GLY B 1 111 ? -9.695 -0.096 7.719 1 77.75 111 GLY B C 1
ATOM 2459 O O . GLY B 1 111 ? -10.344 -0.703 6.867 1 77.75 111 GLY B O 1
ATOM 2460 N N . TYR B 1 112 ? -10.203 0.929 8.219 1 77.62 112 TYR B N 1
ATOM 2461 C CA . TYR B 1 112 ? -11.539 1.422 7.887 1 77.62 112 TYR B CA 1
ATOM 2462 C C . TYR B 1 112 ? -11.453 2.646 6.98 1 77.62 112 TYR B C 1
ATOM 2464 O O . TYR B 1 112 ? -12.469 3.303 6.723 1 77.62 112 TYR B O 1
ATOM 2472 N N . GLY B 1 113 ? -10.25 2.918 6.602 1 81.56 113 GLY B N 1
ATOM 2473 C CA . GLY B 1 113 ? -10.062 4.035 5.691 1 81.56 113 GLY B CA 1
ATOM 2474 C C . GLY B 1 113 ? -10.5 3.73 4.273 1 81.56 113 GLY B C 1
ATOM 2475 O O . GLY B 1 113 ? -10.742 2.572 3.93 1 81.56 113 GLY B O 1
ATOM 2476 N N . ASP B 1 114 ? -10.695 4.781 3.535 1 83.88 114 ASP B N 1
ATOM 2477 C CA . ASP B 1 114 ? -11.141 4.727 2.145 1 83.88 114 ASP B CA 1
ATOM 2478 C C . ASP B 1 114 ? -9.953 4.551 1.199 1 83.88 114 ASP B C 1
ATOM 2480 O O . ASP B 1 114 ? -8.953 5.262 1.312 1 83.88 114 ASP B O 1
ATOM 2484 N N . ARG B 1 115 ? -10.078 3.518 0.344 1 83.44 115 ARG B N 1
ATOM 2485 C CA . ARG B 1 115 ? -9.039 3.266 -0.648 1 83.44 115 ARG B CA 1
ATOM 2486 C C . ARG B 1 115 ? -8.82 4.484 -1.542 1 83.44 115 ARG B C 1
ATOM 2488 O O . ARG B 1 115 ? -7.691 4.797 -1.912 1 83.44 115 ARG B O 1
ATOM 2495 N N . ALA B 1 116 ? -9.938 5.113 -1.913 1 86.12 116 ALA B N 1
ATOM 2496 C CA . ALA B 1 116 ? -9.859 6.301 -2.762 1 86.12 116 ALA B CA 1
ATOM 2497 C C . ALA B 1 116 ? -9.047 7.402 -2.086 1 86.12 116 ALA B C 1
ATOM 2499 O O . ALA B 1 116 ? -8.297 8.125 -2.75 1 86.12 116 ALA B O 1
ATOM 2500 N N . TYR B 1 117 ? -9.18 7.5 -0.811 1 92 117 TYR B N 1
ATOM 2501 C CA . TYR B 1 117 ? -8.422 8.523 -0.096 1 92 117 TYR B CA 1
ATOM 2502 C C . TYR B 1 117 ? -6.938 8.18 -0.06 1 92 117 TYR B C 1
ATOM 2504 O O . TYR B 1 117 ? -6.086 9.047 -0.255 1 92 117 TYR B O 1
ATOM 2512 N N . THR B 1 118 ? -6.633 6.949 0.208 1 91.31 118 THR B N 1
ATOM 2513 C CA . THR B 1 118 ? -5.242 6.508 0.206 1 91.31 118 THR B CA 1
ATOM 2514 C C . THR B 1 118 ? -4.59 6.777 -1.146 1 91.31 118 THR B C 1
ATOM 2516 O O . THR B 1 118 ? -3.465 7.273 -1.21 1 91.31 118 THR B O 1
ATOM 2519 N N . GLU B 1 119 ? -5.273 6.535 -2.207 1 90.38 119 GLU B N 1
ATOM 2520 C CA . GLU B 1 119 ? -4.773 6.801 -3.553 1 90.38 119 GLU B CA 1
ATOM 2521 C C . GLU B 1 119 ? -4.535 8.297 -3.766 1 90.38 119 GLU B C 1
ATOM 2523 O O . GLU B 1 119 ? -3.566 8.688 -4.422 1 90.38 119 GLU B O 1
ATOM 2528 N N . ARG B 1 120 ? -5.441 9.047 -3.246 1 94.44 120 ARG B N 1
ATOM 2529 C CA . ARG B 1 120 ? -5.309 10.492 -3.354 1 94.44 120 ARG B CA 1
ATOM 2530 C C . ARG B 1 120 ? -4.043 10.977 -2.656 1 94.44 120 ARG B C 1
ATOM 2532 O O . ARG B 1 120 ? -3.285 11.773 -3.219 1 94.44 120 ARG B O 1
ATOM 2539 N N . ILE B 1 121 ? -3.785 10.484 -1.456 1 96.12 121 ILE B N 1
ATOM 2540 C CA . ILE B 1 121 ? -2.607 10.883 -0.689 1 96.12 121 ILE B CA 1
ATOM 2541 C C . ILE B 1 121 ? -1.344 10.453 -1.432 1 96.12 121 ILE B C 1
ATOM 2543 O O . ILE B 1 121 ? -0.38 11.219 -1.519 1 96.12 121 ILE B O 1
ATOM 2547 N N . CYS B 1 122 ? -1.319 9.297 -1.976 1 94.81 122 CYS B N 1
ATOM 2548 C CA . CYS B 1 122 ? -0.183 8.805 -2.748 1 94.81 122 CYS B CA 1
ATOM 2549 C C . CYS B 1 122 ? 0.069 9.688 -3.967 1 94.81 122 CYS B C 1
ATOM 2551 O O . CYS B 1 122 ? 1.216 10.016 -4.277 1 94.81 122 CYS B O 1
ATOM 2553 N N . ARG B 1 123 ? -0.989 10.078 -4.59 1 95.44 123 ARG B N 1
ATOM 2554 C CA . ARG B 1 123 ? -0.88 10.938 -5.762 1 95.44 123 ARG B CA 1
ATOM 2555 C C . ARG B 1 123 ? -0.282 12.297 -5.395 1 95.44 123 ARG B C 1
ATOM 2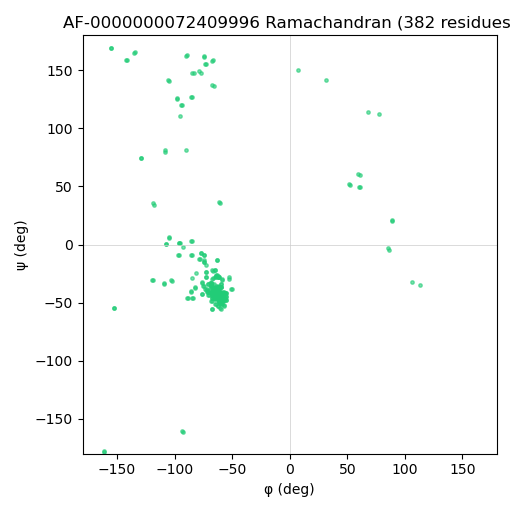557 O O . ARG B 1 123 ? 0.556 12.828 -6.121 1 95.44 123 ARG B O 1
ATOM 2564 N N . ILE B 1 124 ? -0.727 12.797 -4.34 1 97.06 124 ILE B N 1
ATOM 2565 C CA . ILE B 1 124 ? -0.216 14.086 -3.883 1 97.06 124 ILE B CA 1
ATOM 2566 C C . ILE B 1 124 ? 1.283 13.977 -3.611 1 97.06 124 ILE B C 1
ATOM 2568 O O . ILE B 1 124 ? 2.066 14.797 -4.094 1 97.06 124 ILE B O 1
ATOM 2572 N N . LEU B 1 125 ? 1.708 12.969 -2.855 1 97.12 125 LEU B N 1
ATOM 2573 C CA . LEU B 1 125 ? 3.115 12.781 -2.521 1 97.12 125 LEU B CA 1
ATOM 2574 C C . LEU B 1 125 ? 3.955 12.609 -3.785 1 97.12 125 LEU B C 1
ATOM 2576 O O . LEU B 1 125 ? 5.016 13.227 -3.914 1 97.12 125 LEU B O 1
ATOM 2580 N N . ARG B 1 126 ? 3.461 11.828 -4.648 1 95.38 126 ARG B N 1
ATOM 2581 C CA . ARG B 1 126 ? 4.16 11.57 -5.902 1 95.38 126 ARG B CA 1
ATOM 2582 C C . ARG B 1 126 ? 4.301 12.844 -6.723 1 95.38 126 ARG B C 1
ATOM 2584 O O . ARG B 1 126 ? 5.414 13.242 -7.082 1 95.38 126 ARG B O 1
ATOM 2591 N N . ASP B 1 127 ? 3.156 13.539 -6.965 1 95.69 127 ASP B N 1
ATOM 2592 C CA . ASP B 1 127 ? 3.1 14.641 -7.914 1 95.69 127 ASP B CA 1
ATOM 2593 C C . ASP B 1 127 ? 3.742 15.898 -7.328 1 95.69 127 ASP B C 1
ATOM 2595 O O . ASP B 1 127 ? 4.332 16.703 -8.062 1 95.69 127 ASP B O 1
ATOM 2599 N N . ASP B 1 128 ? 3.615 16.016 -6.047 1 95.44 128 ASP B N 1
ATOM 2600 C CA . ASP B 1 128 ? 4.004 17.312 -5.477 1 95.44 128 ASP B CA 1
ATOM 2601 C C . ASP B 1 128 ? 5.434 17.266 -4.934 1 95.44 128 ASP B C 1
ATOM 2603 O O . ASP B 1 128 ? 6.031 18.297 -4.656 1 95.44 128 ASP B O 1
ATOM 2607 N N . PHE B 1 129 ? 6.059 16.062 -4.875 1 95.69 129 PHE B N 1
ATOM 2608 C CA . PHE B 1 129 ? 7.395 16.109 -4.297 1 95.69 129 PHE B CA 1
ATOM 2609 C C . PHE B 1 129 ? 8.258 14.977 -4.844 1 95.69 129 PHE B C 1
ATOM 2611 O O . PHE B 1 129 ? 9.336 15.227 -5.391 1 95.69 129 PHE B O 1
ATOM 2618 N N . ILE B 1 130 ? 7.863 13.734 -4.77 1 94.5 130 ILE B N 1
ATOM 2619 C CA . ILE B 1 130 ? 8.719 12.562 -4.938 1 94.5 130 ILE B CA 1
ATOM 2620 C C . ILE B 1 130 ? 9.242 12.508 -6.371 1 94.5 130 ILE B C 1
ATOM 2622 O O . ILE B 1 130 ? 10.414 12.195 -6.598 1 94.5 130 ILE B O 1
ATOM 2626 N N . GLU B 1 131 ? 8.383 12.773 -7.281 1 94.12 131 GLU B N 1
ATOM 2627 C CA . GLU B 1 131 ? 8.82 12.734 -8.68 1 94.12 131 GLU B CA 1
ATOM 2628 C C . GLU B 1 131 ? 9.953 13.727 -8.93 1 94.12 131 GLU B C 1
ATOM 2630 O O . GLU B 1 131 ? 10.93 13.398 -9.609 1 94.12 131 GLU B O 1
ATOM 2635 N N . ALA B 1 132 ? 9.805 14.922 -8.43 1 93.19 132 ALA B N 1
ATOM 2636 C CA . ALA B 1 132 ? 10.852 15.93 -8.578 1 93.19 132 ALA B CA 1
ATOM 2637 C C . ALA B 1 132 ? 12.133 15.492 -7.867 1 93.19 132 ALA B C 1
ATOM 2639 O O . ALA B 1 132 ? 13.234 15.664 -8.398 1 93.19 132 ALA B O 1
ATOM 2640 N N . TYR B 1 133 ? 12 14.953 -6.766 1 93.94 133 TYR B N 1
ATOM 2641 C CA . TYR B 1 133 ? 13.141 14.484 -5.992 1 93.94 133 TYR B CA 1
ATOM 2642 C C . TYR B 1 133 ? 13.891 13.391 -6.742 1 93.94 133 TYR B C 1
ATOM 2644 O O . TYR B 1 133 ? 15.117 13.445 -6.879 1 93.94 133 TYR B O 1
ATOM 2652 N N . LEU B 1 134 ? 13.172 12.445 -7.266 1 93.56 134 LEU B N 1
ATOM 2653 C CA . LEU B 1 134 ? 13.773 11.32 -7.973 1 93.56 134 LEU B CA 1
ATOM 2654 C C . LEU B 1 134 ? 14.406 11.773 -9.281 1 93.56 134 LEU B C 1
ATOM 2656 O O . LEU B 1 134 ? 15.414 11.219 -9.719 1 93.56 134 LEU B O 1
ATOM 2660 N N . SER B 1 135 ? 13.805 12.781 -9.906 1 92.56 135 SER B N 1
ATOM 2661 C CA . SER B 1 135 ? 14.352 13.328 -11.141 1 92.56 135 SER B CA 1
ATOM 2662 C C . SER B 1 135 ? 15.742 13.906 -10.914 1 92.56 135 SER B C 1
ATOM 2664 O O . SER B 1 135 ? 16.562 13.961 -11.836 1 92.56 135 SER B O 1
ATOM 2666 N N . LEU B 1 136 ? 16.016 14.359 -9.672 1 89.88 136 LEU B N 1
ATOM 2667 C CA . LEU B 1 136 ? 17.344 14.867 -9.328 1 89.88 136 LEU B CA 1
ATOM 2668 C C . LEU B 1 136 ? 18.328 13.719 -9.156 1 89.88 136 LEU B C 1
ATOM 2670 O O . LEU B 1 136 ? 19.5 13.852 -9.523 1 89.88 136 LEU B O 1
ATOM 2674 N N . LEU B 1 137 ? 17.875 12.617 -8.625 1 87.44 137 LEU B N 1
ATOM 2675 C CA . LEU B 1 137 ? 18.75 11.484 -8.328 1 87.44 137 LEU B CA 1
ATOM 2676 C C . LEU B 1 137 ? 18.984 10.648 -9.586 1 87.44 137 LEU B C 1
ATOM 2678 O O . LEU B 1 137 ? 20.047 10.039 -9.734 1 87.44 137 LEU B O 1
ATOM 2682 N N . CYS B 1 138 ? 18.031 10.508 -10.398 1 87.12 138 CYS B N 1
ATOM 2683 C CA . CYS B 1 138 ? 18.094 9.727 -11.633 1 87.12 138 CYS B CA 1
ATOM 2684 C C . CYS B 1 138 ? 17.594 10.531 -12.82 1 87.12 138 CYS B C 1
ATOM 2686 O O . CYS B 1 138 ? 16.547 10.203 -13.398 1 87.12 138 CYS B O 1
ATOM 2688 N N . PRO B 1 139 ? 18.406 11.461 -13.266 1 86.81 139 PRO B N 1
ATOM 2689 C CA . PRO B 1 139 ? 17.922 12.336 -14.336 1 86.81 139 PRO B CA 1
ATOM 2690 C C . PRO B 1 139 ? 17.719 11.594 -15.656 1 86.81 139 PRO B C 1
ATOM 2692 O O . PRO B 1 139 ? 18.531 10.734 -16.016 1 86.81 139 PRO B O 1
ATOM 2695 N N . GLY B 1 140 ? 16.625 11.875 -16.344 1 85.19 140 GLY B N 1
ATOM 2696 C CA . GLY B 1 140 ? 16.391 11.445 -17.719 1 85.19 140 GLY B CA 1
ATOM 2697 C C . GLY B 1 140 ? 15.805 10.047 -17.812 1 85.19 140 GLY B C 1
ATOM 2698 O O . GLY B 1 140 ? 15.477 9.57 -18.891 1 85.19 140 GLY B O 1
ATOM 2699 N N . ASP B 1 141 ? 15.633 9.367 -16.766 1 88.69 141 ASP B N 1
ATOM 2700 C CA . ASP B 1 141 ? 15.133 8 -16.797 1 88.69 141 ASP B CA 1
ATOM 2701 C C . ASP B 1 141 ? 13.703 7.922 -16.266 1 88.69 141 ASP B C 1
ATOM 2703 O O . ASP B 1 141 ? 13.469 7.422 -15.172 1 88.69 141 ASP B O 1
ATOM 2707 N N . ARG B 1 142 ? 12.758 8.258 -17.078 1 90.69 142 ARG B N 1
ATOM 2708 C CA . ARG B 1 142 ? 11.352 8.398 -16.703 1 90.69 142 ARG B CA 1
ATOM 2709 C C . ARG B 1 142 ? 10.766 7.051 -16.297 1 90.69 142 ARG B C 1
ATOM 2711 O O . ARG B 1 142 ? 9.938 6.98 -15.375 1 90.69 142 ARG B O 1
ATOM 2718 N N . GLU B 1 143 ? 11.164 6.035 -16.984 1 90.94 143 GLU B N 1
ATOM 2719 C CA . GLU B 1 143 ? 10.641 4.707 -16.672 1 90.94 143 GLU B CA 1
ATOM 2720 C C . GLU B 1 143 ? 11.086 4.254 -15.281 1 90.94 143 GLU B C 1
ATOM 2722 O O . GLU B 1 143 ? 10.273 3.764 -14.5 1 90.94 143 GLU B O 1
ATOM 2727 N N . LYS B 1 144 ? 12.344 4.43 -14.984 1 93.31 144 LYS B N 1
ATOM 2728 C CA . LYS B 1 144 ? 12.844 4.062 -13.656 1 93.31 144 LYS B CA 1
ATOM 2729 C C . LYS B 1 144 ? 12.188 4.91 -12.57 1 93.31 144 LYS B C 1
ATOM 2731 O O . LYS B 1 144 ? 11.836 4.395 -11.508 1 93.31 144 LYS B O 1
ATOM 2736 N N . ILE B 1 145 ? 12.086 6.211 -12.859 1 95 145 ILE B N 1
ATOM 2737 C CA . ILE B 1 145 ? 11.461 7.109 -11.898 1 95 145 ILE B CA 1
ATOM 2738 C C . ILE B 1 145 ? 10.039 6.645 -11.602 1 95 145 ILE B C 1
ATOM 2740 O O . ILE B 1 145 ? 9.609 6.625 -10.445 1 95 145 ILE B O 1
ATOM 2744 N N . HIS B 1 146 ? 9.352 6.273 -12.625 1 95.31 146 HIS B N 1
ATOM 2745 C CA . HIS B 1 146 ? 7.984 5.781 -12.508 1 95.31 146 HIS B CA 1
ATOM 2746 C C . HIS B 1 146 ? 7.918 4.555 -11.602 1 95.31 146 HIS B C 1
ATOM 2748 O O . HIS B 1 146 ? 7.051 4.469 -10.727 1 95.31 146 HIS B O 1
ATOM 2754 N N . TYR B 1 147 ? 8.82 3.631 -11.703 1 96.25 147 TYR B N 1
ATOM 2755 C CA . TYR B 1 147 ? 8.852 2.416 -10.891 1 96.25 147 TYR B CA 1
ATOM 2756 C C . TYR B 1 147 ? 9.297 2.723 -9.469 1 96.25 147 TYR B C 1
ATOM 2758 O O . TYR B 1 147 ? 8.773 2.152 -8.508 1 96.25 147 TYR B O 1
ATOM 2766 N N . PHE B 1 148 ? 10.25 3.631 -9.344 1 97.19 148 PHE B N 1
ATOM 2767 C CA . PHE B 1 148 ? 10.648 4.031 -7.996 1 97.19 148 PHE B CA 1
ATOM 2768 C C . PHE B 1 148 ? 9.469 4.613 -7.23 1 97.19 148 PHE B C 1
ATOM 2770 O O . PHE B 1 148 ? 9.234 4.254 -6.074 1 97.19 148 PHE B O 1
ATOM 2777 N N . CYS B 1 149 ? 8.75 5.48 -7.898 1 96.88 149 CYS B N 1
ATOM 2778 C CA . CYS B 1 149 ? 7.59 6.102 -7.262 1 96.88 149 CYS B CA 1
ATOM 2779 C C . CYS B 1 149 ? 6.578 5.051 -6.828 1 96.88 149 CYS B C 1
ATOM 2781 O O . CYS B 1 149 ? 6.043 5.117 -5.719 1 96.88 149 CYS B O 1
ATOM 2783 N N . ALA B 1 150 ? 6.328 4.094 -7.668 1 96.44 150 ALA B N 1
ATOM 2784 C CA . ALA B 1 150 ? 5.352 3.039 -7.398 1 96.44 150 ALA B CA 1
ATOM 2785 C C . ALA B 1 150 ? 5.754 2.217 -6.18 1 96.44 150 ALA B C 1
ATOM 2787 O O . ALA B 1 150 ? 4.895 1.691 -5.469 1 96.44 150 ALA B O 1
ATOM 2788 N N . PHE B 1 151 ? 7.039 2.133 -5.914 1 97.94 151 PHE B N 1
ATOM 2789 C CA . PHE B 1 151 ? 7.57 1.368 -4.793 1 97.94 151 PHE B CA 1
ATOM 2790 C C . PHE B 1 151 ? 7.645 2.23 -3.537 1 97.94 151 PHE B C 1
ATOM 2792 O O . PHE B 1 151 ? 7.164 1.831 -2.475 1 97.94 151 PHE B O 1
ATOM 2799 N N . ILE B 1 152 ? 8.148 3.406 -3.662 1 98.06 152 ILE B N 1
ATOM 2800 C CA . ILE B 1 152 ? 8.586 4.234 -2.541 1 98.06 152 ILE B CA 1
ATOM 2801 C C . ILE B 1 152 ? 7.363 4.836 -1.845 1 98.06 152 ILE B C 1
ATOM 2803 O O . ILE B 1 152 ? 7.281 4.836 -0.615 1 98.06 152 ILE B O 1
ATOM 2807 N N . VAL B 1 153 ? 6.426 5.301 -2.6 1 97.75 153 VAL B N 1
ATOM 2808 C CA . VAL B 1 153 ? 5.324 6.062 -2.02 1 97.75 153 VAL B CA 1
ATOM 2809 C C . VAL B 1 153 ? 4.469 5.152 -1.144 1 97.75 153 VAL B C 1
ATOM 2811 O O . VAL B 1 153 ? 4.309 5.402 0.053 1 97.75 153 VAL B O 1
ATOM 2814 N N . PRO B 1 154 ? 3.957 4.066 -1.658 1 95.75 154 PRO B N 1
ATOM 2815 C CA . PRO B 1 154 ? 3.188 3.18 -0.781 1 95.75 154 PRO B CA 1
ATOM 2816 C C . PRO B 1 154 ? 4.035 2.572 0.334 1 95.75 154 PRO B C 1
ATOM 2818 O O . PRO B 1 154 ? 3.551 2.391 1.453 1 95.75 154 PRO B O 1
ATOM 2821 N N . GLY B 1 155 ? 5.242 2.209 0.035 1 97.44 155 GLY B N 1
ATOM 2822 C CA . GLY B 1 155 ? 6.133 1.7 1.063 1 97.44 155 GLY B CA 1
ATOM 2823 C C . GLY B 1 155 ? 6.301 2.654 2.232 1 97.44 155 GLY B C 1
ATOM 2824 O O . GLY B 1 155 ? 6.211 2.244 3.391 1 97.44 155 GLY B O 1
ATOM 2825 N N . ASN B 1 156 ? 6.551 3.902 1.915 1 97.62 156 ASN B N 1
ATOM 2826 C CA . ASN B 1 156 ? 6.719 4.898 2.969 1 97.62 156 ASN B CA 1
ATOM 2827 C C . ASN B 1 156 ? 5.43 5.105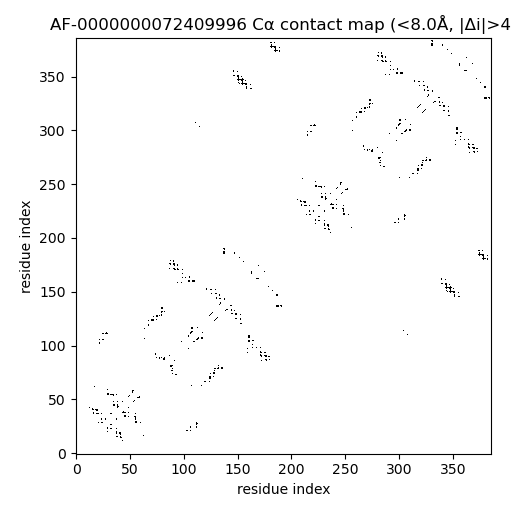 3.754 1 97.62 156 ASN B C 1
ATOM 2829 O O . ASN B 1 156 ? 5.465 5.348 4.961 1 97.62 156 ASN B O 1
ATOM 2833 N N . LEU B 1 157 ? 4.332 5.117 3.023 1 96 157 LEU B N 1
ATOM 2834 C CA . LEU B 1 157 ? 3.039 5.238 3.689 1 96 157 LEU B CA 1
ATOM 2835 C C . LEU B 1 157 ? 2.846 4.125 4.715 1 96 157 LEU B C 1
ATOM 2837 O O . LEU B 1 157 ? 2.443 4.383 5.852 1 96 157 LEU B O 1
ATOM 2841 N N . MET B 1 158 ? 3.105 2.936 4.355 1 96 158 MET B N 1
ATOM 2842 C CA . MET B 1 158 ? 2.902 1.81 5.262 1 96 158 MET B CA 1
ATOM 2843 C C . MET B 1 158 ? 3.932 1.825 6.387 1 96 158 MET B C 1
ATOM 2845 O O . MET B 1 158 ? 3.629 1.432 7.516 1 96 158 MET B O 1
ATOM 2849 N N . LEU B 1 159 ? 5.133 2.264 6.102 1 97.5 159 LEU B N 1
ATOM 2850 C CA . LEU B 1 159 ? 6.117 2.459 7.16 1 97.5 159 LEU B CA 1
ATOM 2851 C C . LEU B 1 159 ? 5.613 3.459 8.195 1 97.5 159 LEU B C 1
ATOM 2853 O O . LEU B 1 159 ? 5.719 3.219 9.398 1 97.5 159 LEU B O 1
ATOM 2857 N N . ALA B 1 160 ? 5.105 4.551 7.715 1 97.31 160 ALA B N 1
ATOM 2858 C CA . ALA B 1 160 ? 4.574 5.582 8.609 1 97.31 160 ALA B CA 1
ATOM 2859 C C . ALA B 1 160 ? 3.447 5.027 9.469 1 97.31 160 ALA B C 1
ATOM 2861 O O . ALA B 1 160 ? 3.377 5.312 10.672 1 97.31 160 ALA B O 1
ATOM 2862 N N . LEU B 1 161 ? 2.547 4.27 8.852 1 94.94 161 LEU B N 1
ATOM 2863 C CA . LEU B 1 161 ? 1.43 3.689 9.586 1 94.94 161 LEU B CA 1
ATOM 2864 C C . LEU B 1 161 ? 1.927 2.721 10.656 1 94.94 161 LEU B C 1
ATOM 2866 O O . LEU B 1 161 ? 1.422 2.717 11.781 1 94.94 161 LEU B O 1
ATOM 2870 N N . ARG B 1 162 ? 2.863 1.943 10.305 1 95.38 162 ARG B N 1
ATOM 2871 C CA . ARG B 1 162 ? 3.438 1.019 11.273 1 95.38 162 ARG B CA 1
ATOM 2872 C C . ARG B 1 162 ? 4.102 1.772 12.422 1 95.38 162 ARG B C 1
ATOM 2874 O O . ARG B 1 162 ? 3.928 1.417 13.586 1 95.38 162 ARG B O 1
ATOM 2881 N N . TRP B 1 163 ? 4.852 2.787 12.078 1 97.25 163 TRP B N 1
ATOM 2882 C CA . TRP B 1 163 ? 5.496 3.662 13.055 1 97.25 163 TRP B CA 1
ATOM 2883 C C . TRP B 1 163 ? 4.473 4.254 14.016 1 97.25 163 TRP B C 1
ATOM 2885 O O . TRP B 1 163 ? 4.684 4.254 15.234 1 97.25 163 TRP B O 1
ATOM 2895 N N . LEU B 1 164 ? 3.359 4.652 13.5 1 95.69 164 LEU B N 1
ATOM 2896 C CA . LEU B 1 164 ? 2.277 5.18 14.328 1 95.69 164 LEU B CA 1
ATOM 2897 C C . LEU B 1 164 ? 1.727 4.102 15.258 1 95.69 164 LEU B C 1
ATOM 2899 O O . LEU B 1 164 ? 1.499 4.355 16.438 1 95.69 164 LEU B O 1
ATOM 2903 N N . GLN B 1 165 ? 1.504 2.963 14.711 1 92.5 165 GLN B N 1
ATOM 2904 C CA . GLN B 1 165 ? 0.911 1.857 15.461 1 92.5 165 GLN B CA 1
ATOM 2905 C C . GLN B 1 165 ? 1.831 1.399 16.594 1 92.5 165 GLN B C 1
ATOM 2907 O O . GLN B 1 165 ? 1.361 0.919 17.625 1 92.5 165 GLN B O 1
ATOM 2912 N N . ASP B 1 166 ? 3.1 1.603 16.375 1 94.19 166 ASP B N 1
ATOM 2913 C CA . ASP B 1 166 ? 4.082 1.205 17.375 1 94.19 166 ASP B CA 1
ATOM 2914 C C . ASP B 1 166 ? 4.27 2.297 18.422 1 94.19 166 ASP B C 1
ATOM 2916 O O . ASP B 1 166 ? 5.148 2.197 19.281 1 94.19 166 ASP B O 1
ATOM 2920 N N . GLY B 1 167 ? 3.537 3.32 18.328 1 93.94 167 GLY B N 1
ATOM 2921 C CA . GLY B 1 167 ? 3.531 4.355 19.344 1 93.94 167 GLY B CA 1
ATOM 2922 C C . GLY B 1 167 ? 4.574 5.434 19.109 1 93.94 167 GLY B C 1
ATOM 2923 O O . GLY B 1 167 ? 5.059 6.055 20.047 1 93.94 167 GLY B O 1
ATOM 2924 N N . THR B 1 168 ? 5.027 5.523 17.875 1 95.69 168 THR B N 1
ATOM 2925 C CA . THR B 1 168 ? 5.992 6.547 17.484 1 95.69 168 THR B CA 1
ATOM 2926 C C . THR B 1 168 ? 7.195 6.535 18.422 1 95.69 168 THR B C 1
ATOM 2928 O O . THR B 1 168 ? 7.59 7.578 18.953 1 95.69 168 THR B O 1
ATOM 2931 N N . ARG B 1 169 ? 7.773 5.418 18.625 1 93.44 169 ARG B N 1
ATOM 2932 C CA . ARG B 1 169 ? 8.906 5.234 19.531 1 93.44 169 ARG B CA 1
ATOM 2933 C C . ARG B 1 169 ? 10.109 6.051 19.062 1 93.44 169 ARG B C 1
ATOM 2935 O O . ARG B 1 169 ? 10.828 6.625 19.875 1 93.44 169 ARG B O 1
ATOM 2942 N N . GLU B 1 170 ? 10.391 6.148 17.766 1 96.56 170 GLU B N 1
ATOM 2943 C CA . GLU B 1 170 ? 11.43 6.992 17.188 1 96.56 170 GLU B CA 1
ATOM 2944 C C . GLU B 1 170 ? 10.922 8.414 16.969 1 96.56 170 GLU B C 1
ATOM 2946 O O . GLU B 1 170 ? 9.734 8.633 16.734 1 96.56 170 GLU B O 1
ATOM 2951 N N . SER B 1 171 ? 11.852 9.312 17.109 1 97.25 171 SER B N 1
ATOM 2952 C CA . SER B 1 171 ? 11.5 10.68 16.734 1 97.25 171 SER B CA 1
ATOM 2953 C C . SER B 1 171 ? 11.273 10.797 15.234 1 97.25 171 SER B C 1
ATOM 2955 O O . SER B 1 171 ? 11.695 9.938 14.469 1 97.25 171 SER B O 1
ATOM 2957 N N . PRO B 1 172 ? 10.516 11.852 14.82 1 97.69 172 PRO B N 1
ATOM 2958 C CA . PRO B 1 172 ? 10.367 12.094 13.383 1 97.69 172 PRO B CA 1
ATOM 2959 C C . PRO B 1 172 ? 11.703 12.117 12.648 1 97.69 172 PRO B C 1
ATOM 2961 O O . PRO B 1 172 ? 11.812 11.602 11.539 1 97.69 172 PRO B O 1
ATOM 2964 N N . GLU B 1 173 ? 12.719 12.68 13.273 1 96.5 173 GLU B N 1
ATOM 2965 C CA . GLU B 1 173 ? 14.039 12.742 12.656 1 96.5 173 GLU B CA 1
ATOM 2966 C C . GLU B 1 173 ? 14.641 11.352 12.492 1 96.5 173 GLU B C 1
ATOM 2968 O O . GLU B 1 173 ? 15.234 11.047 11.461 1 96.5 173 GLU B O 1
ATOM 2973 N N . GLU B 1 174 ? 14.484 10.539 13.445 1 96.38 174 GLU B N 1
ATOM 2974 C CA . GLU B 1 174 ? 15.062 9.195 13.422 1 96.38 174 GLU B CA 1
ATOM 2975 C C . GLU B 1 174 ? 14.398 8.328 12.359 1 96.38 174 GLU B C 1
ATOM 2977 O O . GLU B 1 174 ? 15.086 7.652 11.586 1 96.38 174 GLU B O 1
ATOM 2982 N N . ILE B 1 175 ? 13.062 8.32 12.336 1 97.38 175 ILE B N 1
ATOM 2983 C CA . ILE B 1 175 ? 12.359 7.496 11.352 1 97.38 175 ILE B CA 1
ATOM 2984 C C . ILE B 1 175 ? 12.586 8.055 9.953 1 97.38 175 ILE B C 1
ATOM 2986 O O . ILE B 1 175 ? 12.656 7.301 8.977 1 97.38 175 ILE B O 1
ATOM 2990 N N . ALA B 1 176 ? 12.672 9.375 9.875 1 96.62 176 ALA B N 1
ATOM 2991 C CA . ALA B 1 176 ? 13 10 8.602 1 96.62 176 ALA B CA 1
ATOM 2992 C C . ALA B 1 176 ? 14.367 9.555 8.102 1 96.62 176 ALA B C 1
ATOM 2994 O O . ALA B 1 176 ? 14.547 9.289 6.91 1 96.62 176 ALA B O 1
ATOM 2995 N N . ARG B 1 177 ? 15.305 9.508 9 1 94.44 177 ARG B N 1
ATOM 2996 C CA . ARG B 1 177 ? 16.641 9.047 8.641 1 94.44 177 ARG B CA 1
ATOM 2997 C C . ARG B 1 177 ? 16.609 7.602 8.156 1 94.44 177 ARG B C 1
ATOM 2999 O O . ARG B 1 177 ? 17.297 7.254 7.188 1 94.44 177 ARG B O 1
ATOM 3006 N N . PHE B 1 178 ? 15.875 6.824 8.805 1 95.31 178 PHE B N 1
ATOM 3007 C CA . PHE B 1 178 ? 15.719 5.43 8.406 1 95.31 178 PHE B CA 1
ATOM 3008 C C . PHE B 1 178 ?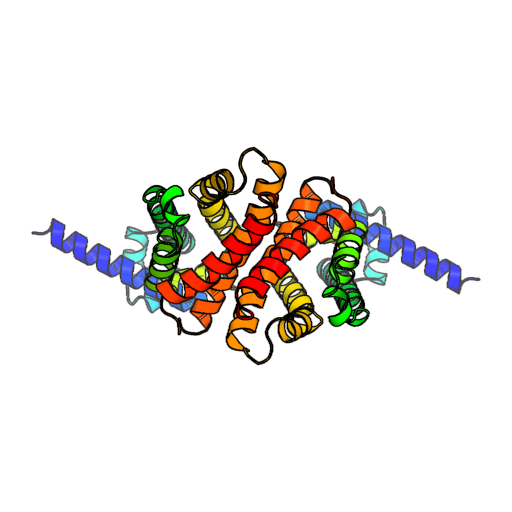 15.156 5.328 6.988 1 95.31 178 PHE B C 1
ATOM 3010 O O . PHE B 1 178 ? 15.758 4.691 6.121 1 95.31 178 PHE B O 1
ATOM 3017 N N . ALA B 1 179 ? 14.008 5.961 6.746 1 96.75 179 ALA B N 1
ATOM 3018 C CA . ALA B 1 179 ? 13.344 5.906 5.445 1 96.75 179 ALA B CA 1
ATOM 3019 C C . ALA B 1 179 ? 14.219 6.539 4.363 1 96.75 179 ALA B C 1
ATOM 3021 O O . ALA B 1 179 ? 14.367 5.98 3.273 1 96.75 179 ALA B O 1
ATOM 3022 N N . GLY B 1 180 ? 14.758 7.695 4.699 1 95 180 GLY B N 1
ATOM 3023 C CA . GLY B 1 180 ? 15.562 8.422 3.734 1 95 180 GLY B CA 1
ATOM 3024 C C . GLY B 1 180 ? 16.812 7.676 3.309 1 95 180 GLY B C 1
ATOM 3025 O O . GLY B 1 180 ? 17.156 7.656 2.125 1 95 180 GLY B O 1
ATOM 3026 N N . GLN B 1 181 ? 17.531 7.109 4.277 1 93.19 181 GLN B N 1
ATOM 3027 C CA . GLN B 1 181 ? 18.719 6.328 3.967 1 93.19 181 GLN B CA 1
ATOM 3028 C C . GLN B 1 181 ? 18.391 5.137 3.076 1 93.19 181 GLN B C 1
ATOM 3030 O O . GLN B 1 181 ? 19.109 4.848 2.115 1 93.19 181 GLN B O 1
ATOM 3035 N N . PHE B 1 182 ? 17.328 4.457 3.383 1 94.94 182 PHE B N 1
ATOM 3036 C CA . PHE B 1 182 ? 16.875 3.324 2.584 1 94.94 182 PHE B CA 1
ATOM 3037 C C . PHE B 1 182 ? 16.594 3.754 1.15 1 94.94 182 PHE B C 1
ATOM 3039 O O . PHE B 1 182 ? 17.094 3.154 0.201 1 94.94 182 PHE B O 1
ATOM 3046 N N . ILE B 1 183 ? 15.805 4.805 0.988 1 95.44 183 ILE B N 1
ATOM 3047 C CA . ILE B 1 183 ? 15.367 5.289 -0.314 1 95.44 183 ILE B CA 1
ATOM 3048 C C . ILE B 1 183 ? 16.578 5.773 -1.118 1 95.44 183 ILE B C 1
ATOM 3050 O O . ILE B 1 183 ? 16.766 5.375 -2.27 1 95.44 183 ILE B O 1
ATOM 3054 N N . ASN B 1 184 ? 17.359 6.617 -0.473 1 92.88 184 ASN B N 1
ATOM 3055 C CA . ASN B 1 184 ? 18.5 7.207 -1.175 1 92.88 184 ASN B CA 1
ATOM 3056 C C . ASN B 1 184 ? 19.484 6.137 -1.63 1 92.88 184 ASN B C 1
ATOM 3058 O O . ASN B 1 184 ? 19.969 6.176 -2.764 1 92.88 184 ASN B O 1
ATOM 3062 N N . SER B 1 185 ? 19.844 5.25 -0.75 1 92.12 185 SER B N 1
ATOM 3063 C CA . SER B 1 185 ? 20.781 4.188 -1.119 1 92.12 185 SER B CA 1
ATOM 3064 C C . SER B 1 185 ? 20.188 3.297 -2.211 1 92.12 185 SER B C 1
ATOM 3066 O O . SER B 1 185 ? 20.906 2.877 -3.123 1 92.12 185 SER B O 1
ATOM 3068 N N . GLY B 1 186 ? 18.922 2.949 -2.1 1 93.5 186 GLY B N 1
ATOM 3069 C CA . GLY B 1 186 ? 18.266 2.162 -3.127 1 93.5 186 GLY B CA 1
ATOM 3070 C C . GLY B 1 186 ? 18.297 2.814 -4.496 1 93.5 186 GLY B C 1
ATOM 3071 O O . GLY B 1 186 ? 18.672 2.176 -5.484 1 93.5 186 GLY B O 1
ATOM 3072 N N . VAL B 1 187 ? 17.984 4.09 -4.574 1 93.12 187 VAL B N 1
ATOM 3073 C CA . VAL B 1 187 ? 17.922 4.812 -5.84 1 93.12 187 VAL B CA 1
ATOM 3074 C C . VAL B 1 187 ? 19.328 5.02 -6.391 1 93.12 187 VAL B C 1
ATOM 3076 O O . VAL B 1 187 ? 19.562 4.867 -7.59 1 93.12 187 VAL B O 1
ATOM 3079 N N . GLN B 1 188 ? 20.25 5.344 -5.516 1 89.94 188 GLN B N 1
ATOM 3080 C CA . GLN B 1 188 ? 21.609 5.637 -5.926 1 89.94 188 GLN B CA 1
ATOM 3081 C C . GLN B 1 188 ? 22.297 4.391 -6.477 1 89.94 188 GLN B C 1
ATOM 3083 O O . GLN B 1 188 ? 23.297 4.492 -7.184 1 89.94 188 GLN B O 1
ATOM 3088 N N . SER B 1 189 ? 21.812 3.248 -6.09 1 89.75 189 SER B N 1
ATOM 3089 C CA . SER B 1 189 ? 22.391 2.006 -6.586 1 89.75 189 SER B CA 1
ATOM 3090 C C . SER B 1 189 ? 22.234 1.884 -8.094 1 89.75 189 SER B C 1
ATOM 3092 O O . SER B 1 189 ? 22.875 1.048 -8.727 1 89.75 189 SER B O 1
ATOM 3094 N N . PHE B 1 190 ? 21.391 2.715 -8.711 1 88.31 190 PHE B N 1
ATOM 3095 C CA . PHE B 1 190 ? 21.172 2.715 -10.148 1 88.31 190 PHE B CA 1
ATOM 3096 C C . PHE B 1 190 ? 21.922 3.859 -10.82 1 88.31 190 PHE B C 1
ATOM 3098 O O . PHE B 1 190 ? 21.984 3.934 -12.047 1 88.31 190 PHE B O 1
ATOM 3105 N N . ALA B 1 191 ? 22.203 5.066 -10.289 1 74.62 191 ALA B N 1
ATOM 3106 C CA . ALA B 1 191 ? 22.844 6.254 -10.852 1 74.62 191 ALA B CA 1
ATOM 3107 C C . ALA B 1 191 ? 24.266 5.941 -11.305 1 74.62 191 ALA B C 1
ATOM 3109 O O . ALA B 1 191 ? 24.812 6.637 -12.164 1 74.62 191 ALA B O 1
ATOM 3110 N N . GLY B 1 192 ? 24.922 4.906 -11.859 1 59.59 192 GLY B N 1
ATOM 3111 C CA . GLY B 1 192 ? 26.234 4.641 -12.414 1 59.59 192 GLY B CA 1
ATOM 3112 C C . GLY B 1 192 ? 27.312 4.445 -11.344 1 59.59 192 GLY B C 1
ATOM 3113 O O . GLY B 1 192 ? 27.578 5.355 -10.555 1 59.59 192 GLY B O 1
ATOM 3114 N N . ARG B 1 193 ? 27.969 3.27 -11.062 1 37.59 193 ARG B N 1
ATOM 3115 C CA . ARG B 1 193 ? 29.422 3.121 -11.047 1 37.59 193 ARG B CA 1
ATOM 3116 C C . ARG B 1 193 ? 30.016 3.375 -12.43 1 37.59 193 ARG B C 1
ATOM 3118 O O . ARG B 1 193 ? 29.344 3.154 -13.445 1 37.59 193 ARG B O 1
#